Protein AF-M6CXI0-F1 (afdb_monomer_lite)

Structure (mmCIF, N/CA/C/O backbone):
data_AF-M6CXI0-F1
#
_entry.id   AF-M6CXI0-F1
#
loop_
_atom_site.group_PDB
_atom_site.id
_atom_site.type_symbol
_atom_site.label_atom_id
_atom_site.label_alt_id
_atom_site.label_comp_id
_atom_site.label_asym_id
_atom_site.label_entity_id
_atom_site.label_seq_id
_atom_site.pdbx_PDB_ins_code
_atom_site.Cartn_x
_atom_site.Cartn_y
_atom_site.Cartn_z
_atom_site.occupancy
_atom_site.B_iso_or_equiv
_atom_site.auth_seq_id
_atom_site.auth_comp_id
_atom_site.auth_asym_id
_atom_site.auth_atom_id
_atom_site.pdbx_PDB_model_num
ATOM 1 N N . MET A 1 1 ? 39.888 -41.708 -44.943 1.00 50.34 1 MET A N 1
ATOM 2 C CA . MET A 1 1 ? 38.669 -41.400 -44.153 1.00 50.34 1 MET A CA 1
ATOM 3 C C . MET A 1 1 ? 37.809 -42.633 -43.876 1.00 50.34 1 MET A C 1
ATOM 5 O O . MET A 1 1 ? 37.540 -42.898 -42.715 1.00 50.34 1 MET A O 1
ATOM 9 N N . LEU A 1 2 ? 37.417 -43.416 -44.891 1.00 54.62 2 LEU A N 1
ATOM 10 C CA . LEU A 1 2 ? 36.584 -44.624 -44.710 1.00 54.62 2 LEU A CA 1
ATOM 11 C C . LEU A 1 2 ? 37.244 -45.746 -43.881 1.00 54.62 2 LEU A C 1
ATOM 13 O O . LEU A 1 2 ? 36.548 -46.497 -43.205 1.00 54.62 2 LEU A O 1
ATOM 17 N N . THR A 1 3 ? 38.575 -45.836 -43.876 1.00 56.72 3 THR A N 1
ATOM 18 C CA . THR A 1 3 ? 39.340 -46.791 -43.053 1.00 56.72 3 THR A CA 1
ATOM 19 C C . THR A 1 3 ? 39.356 -46.416 -41.567 1.00 56.72 3 THR A C 1
ATOM 21 O O . THR A 1 3 ? 39.151 -47.282 -40.723 1.00 56.72 3 THR A O 1
ATOM 24 N N . TYR A 1 4 ? 39.454 -45.120 -41.246 1.00 57.28 4 TYR A N 1
ATOM 25 C CA . TYR A 1 4 ? 39.447 -44.600 -39.869 1.00 57.28 4 TYR A CA 1
ATOM 26 C C . TYR A 1 4 ? 38.099 -44.823 -39.157 1.00 57.28 4 TYR A C 1
ATOM 28 O O . TYR A 1 4 ? 38.044 -45.133 -37.969 1.00 57.28 4 TYR A O 1
ATOM 36 N N . ILE A 1 5 ? 36.993 -44.738 -39.906 1.00 58.56 5 ILE A N 1
ATOM 37 C CA . ILE A 1 5 ? 35.636 -45.028 -39.411 1.00 58.56 5 ILE A CA 1
ATOM 38 C C . ILE A 1 5 ? 35.456 -46.530 -39.123 1.00 58.56 5 ILE A C 1
ATOM 40 O O . ILE A 1 5 ? 34.655 -46.908 -38.266 1.00 58.56 5 ILE A O 1
ATOM 44 N N . ARG A 1 6 ? 36.204 -47.400 -39.817 1.00 61.66 6 ARG A N 1
ATOM 45 C CA . ARG A 1 6 ? 36.095 -48.859 -39.681 1.00 61.66 6 ARG A CA 1
ATOM 46 C C . ARG A 1 6 ? 36.820 -49.378 -38.437 1.00 61.66 6 ARG A C 1
ATOM 48 O O . ARG A 1 6 ? 36.265 -50.235 -37.756 1.00 61.66 6 ARG A O 1
ATOM 55 N N . GLU A 1 7 ? 37.988 -48.823 -38.111 1.00 67.62 7 GLU A N 1
ATOM 56 C CA . GLU A 1 7 ? 38.743 -49.159 -36.890 1.00 67.62 7 GLU A CA 1
ATOM 57 C C . GLU A 1 7 ? 38.111 -48.563 -35.627 1.00 67.62 7 GLU A C 1
ATOM 59 O O .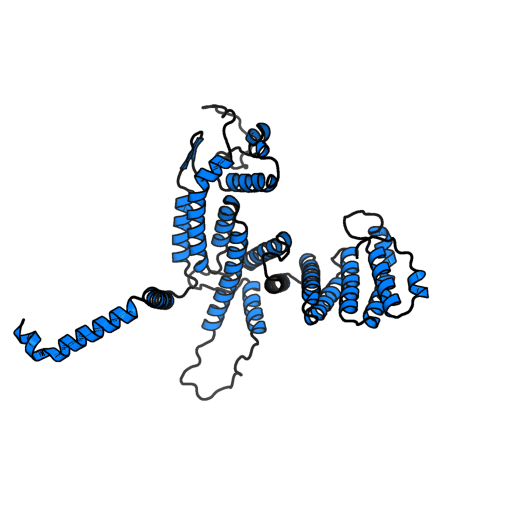 GLU A 1 7 ? 37.966 -49.253 -34.621 1.00 67.62 7 GLU A O 1
ATOM 64 N N . ASN A 1 8 ? 37.607 -47.327 -35.696 1.00 69.19 8 ASN A N 1
ATOM 65 C CA . ASN A 1 8 ? 36.996 -46.641 -34.552 1.00 69.19 8 ASN A CA 1
ATOM 66 C C . ASN A 1 8 ? 35.463 -46.711 -34.544 1.00 69.19 8 ASN A C 1
ATOM 68 O O . ASN A 1 8 ? 34.794 -45.856 -33.961 1.00 69.19 8 ASN A O 1
ATOM 72 N N . ARG A 1 9 ? 34.878 -47.750 -35.157 1.00 72.75 9 ARG A N 1
ATOM 73 C CA . ARG A 1 9 ? 33.420 -47.893 -35.322 1.00 72.75 9 ARG A CA 1
ATOM 74 C C . ARG A 1 9 ? 32.670 -47.783 -33.992 1.00 72.75 9 ARG A C 1
ATOM 76 O O . ARG A 1 9 ? 31.656 -47.100 -33.924 1.00 72.75 9 ARG A O 1
ATOM 83 N N . LYS A 1 10 ? 33.189 -48.384 -32.916 1.00 75.50 10 LYS A N 1
ATOM 84 C CA . LYS A 1 10 ? 32.584 -48.290 -31.574 1.00 75.50 10 LYS A CA 1
ATOM 85 C C . LYS A 1 10 ? 32.561 -46.854 -31.043 1.00 75.50 10 LYS A C 1
ATOM 87 O O . LYS A 1 10 ? 31.542 -46.434 -30.511 1.00 75.50 10 LYS A O 1
ATOM 92 N N . TYR A 1 11 ? 33.636 -46.095 -31.247 1.00 76.62 11 TYR A N 1
ATOM 93 C CA . TYR A 1 11 ? 33.709 -44.693 -30.841 1.00 76.62 11 TYR A CA 1
ATOM 94 C C . TYR A 1 11 ? 32.784 -43.809 -31.671 1.00 76.62 11 TYR A C 1
ATOM 96 O O . TYR A 1 11 ? 32.076 -42.992 -31.101 1.00 76.62 11 TYR A O 1
ATOM 104 N N . VAL A 1 12 ? 32.716 -44.008 -32.990 1.00 79.81 12 VAL A N 1
ATOM 105 C CA . VAL A 1 12 ? 31.818 -43.233 -33.863 1.00 79.81 12 VAL A CA 1
ATOM 106 C C . VAL A 1 12 ? 30.348 -43.501 -33.523 1.00 79.81 12 VAL A C 1
ATOM 108 O O . VAL A 1 12 ? 29.571 -42.557 -33.408 1.00 79.81 12 VAL A O 1
ATOM 111 N N . PHE A 1 13 ? 29.968 -44.764 -33.293 1.00 79.44 13 PHE A N 1
ATOM 112 C CA . PHE A 1 13 ? 28.609 -45.110 -32.862 1.00 79.44 13 PHE A CA 1
ATOM 113 C C . PHE A 1 13 ? 28.292 -44.590 -31.459 1.00 79.44 13 PHE A C 1
ATOM 115 O O . PHE A 1 13 ? 27.187 -44.107 -31.239 1.00 79.44 13 PHE A O 1
ATOM 122 N N . PHE A 1 14 ? 29.247 -44.635 -30.528 1.00 81.75 14 PHE A N 1
ATOM 123 C CA . PHE A 1 14 ? 29.074 -44.057 -29.198 1.00 81.75 14 PHE A CA 1
ATOM 124 C C . PHE A 1 14 ? 28.900 -42.536 -29.262 1.00 81.75 14 PHE A C 1
ATOM 126 O O . PHE A 1 14 ? 28.011 -41.996 -28.618 1.00 81.75 14 PHE A O 1
ATOM 133 N N . LEU A 1 15 ? 29.684 -41.843 -30.087 1.00 82.75 15 LEU A N 1
ATOM 134 C CA . LEU A 1 15 ? 29.606 -40.392 -30.246 1.00 82.75 15 LEU A CA 1
ATOM 135 C C . LEU A 1 15 ? 28.281 -39.978 -30.901 1.00 82.75 15 LEU A C 1
ATOM 137 O O . LEU A 1 15 ? 27.648 -39.039 -30.430 1.00 82.75 15 LEU A O 1
ATOM 141 N N . LEU A 1 16 ? 27.812 -40.730 -31.906 1.00 83.12 16 LEU A N 1
ATOM 142 C CA . LEU A 1 16 ? 26.471 -40.571 -32.483 1.00 83.12 16 LEU A CA 1
ATOM 143 C C . LEU A 1 16 ? 25.367 -40.844 -31.458 1.00 83.12 16 LEU A C 1
ATOM 145 O O . LEU A 1 16 ? 24.417 -40.077 -31.378 1.00 83.12 16 LEU A O 1
ATOM 149 N N . PHE A 1 17 ? 25.491 -41.897 -30.653 1.00 82.44 17 PHE A N 1
ATOM 150 C CA . PHE A 1 17 ? 24.517 -42.239 -29.616 1.00 82.44 17 PHE A CA 1
ATOM 151 C C . PHE A 1 17 ? 24.443 -41.167 -28.524 1.00 82.44 17 PHE A C 1
ATOM 153 O O . PHE A 1 17 ? 23.353 -40.727 -28.165 1.00 82.44 17 PHE A O 1
ATOM 160 N N . VAL A 1 18 ? 25.594 -40.673 -28.062 1.00 82.69 18 VAL A N 1
ATOM 161 C CA . VAL A 1 18 ? 25.685 -39.536 -27.140 1.00 82.69 18 VAL A CA 1
ATOM 162 C C . VAL A 1 18 ? 25.072 -38.289 -27.771 1.00 82.69 18 VAL A C 1
ATOM 164 O O . VAL A 1 18 ? 24.322 -37.593 -27.098 1.00 82.69 18 VAL A O 1
ATOM 167 N N . TRP A 1 19 ? 25.305 -38.031 -29.061 1.00 83.88 19 TRP A N 1
ATOM 168 C CA . TRP A 1 19 ? 24.686 -36.908 -29.769 1.00 83.88 19 TRP A CA 1
ATOM 169 C C . TRP A 1 19 ? 23.168 -37.039 -29.885 1.00 83.88 19 TRP A C 1
ATOM 171 O O . TRP A 1 19 ? 22.456 -36.062 -29.674 1.00 83.88 19 TRP A O 1
ATOM 181 N N . VAL A 1 20 ? 22.651 -38.230 -30.185 1.00 83.81 20 VAL A N 1
ATOM 182 C CA . VAL A 1 20 ? 21.207 -38.487 -30.301 1.00 83.81 20 VAL A CA 1
ATOM 183 C C . VAL A 1 20 ? 20.522 -38.368 -28.938 1.00 83.81 20 VAL A C 1
ATOM 185 O O . VAL A 1 20 ? 19.471 -37.743 -28.839 1.00 83.81 20 VAL A O 1
ATOM 188 N N . ILE A 1 21 ? 21.133 -38.876 -27.865 1.00 77.25 21 ILE A N 1
ATOM 189 C CA . ILE A 1 21 ? 20.600 -38.720 -26.503 1.00 77.25 21 ILE A CA 1
ATOM 190 C C . ILE A 1 21 ? 20.692 -37.265 -26.043 1.00 77.25 21 ILE A C 1
ATOM 192 O O . ILE A 1 21 ? 19.723 -36.730 -25.507 1.00 77.25 21 ILE A O 1
ATOM 196 N N . ALA A 1 22 ? 21.827 -36.601 -26.276 1.00 75.75 22 ALA A N 1
ATOM 197 C CA . ALA A 1 22 ? 22.008 -35.199 -25.924 1.00 75.75 22 ALA A CA 1
ATOM 198 C C . ALA A 1 22 ? 21.006 -34.317 -26.674 1.00 75.75 22 ALA A C 1
ATOM 200 O O . ALA A 1 22 ? 20.358 -33.481 -26.058 1.00 75.75 22 ALA A O 1
ATOM 201 N N . THR A 1 23 ? 20.798 -34.531 -27.974 1.00 79.50 23 THR A N 1
ATOM 202 C CA . THR A 1 23 ? 19.797 -33.783 -28.751 1.00 79.50 23 THR A CA 1
ATOM 203 C C . THR A 1 23 ? 18.376 -34.092 -28.292 1.00 79.50 23 THR A C 1
ATOM 205 O O . THR A 1 23 ? 17.629 -33.150 -28.038 1.00 79.50 23 THR A O 1
ATOM 208 N N . ALA A 1 24 ? 18.012 -35.360 -28.082 1.00 80.19 24 ALA A N 1
ATOM 209 C CA . ALA A 1 24 ? 16.689 -35.748 -27.589 1.00 80.19 24 ALA A CA 1
ATOM 210 C C . ALA A 1 24 ? 16.385 -35.223 -26.173 1.00 80.19 24 ALA A C 1
ATOM 212 O O . ALA A 1 24 ? 15.223 -34.995 -25.852 1.00 80.19 24 ALA A O 1
ATOM 213 N N . TRP A 1 25 ? 17.400 -34.996 -25.334 1.00 73.94 25 TRP A N 1
ATOM 214 C CA . TRP A 1 25 ? 17.227 -34.466 -23.977 1.00 73.94 25 TRP A CA 1
ATOM 215 C C . TRP A 1 25 ? 17.309 -32.932 -23.906 1.00 73.94 25 TRP A C 1
ATOM 217 O O . TRP A 1 25 ? 16.549 -32.300 -23.167 1.00 73.94 25 TRP A O 1
ATOM 227 N N . ILE A 1 26 ? 18.196 -32.316 -24.696 1.00 72.75 26 ILE A N 1
ATOM 228 C CA . ILE A 1 26 ? 18.434 -30.865 -24.715 1.00 72.75 26 ILE A CA 1
ATOM 229 C C . ILE A 1 26 ? 17.361 -30.135 -25.528 1.00 72.75 26 ILE A C 1
ATOM 231 O O . ILE A 1 26 ? 16.891 -29.102 -25.067 1.00 72.75 26 ILE A O 1
ATOM 235 N N . LEU A 1 27 ? 16.925 -30.635 -26.693 1.00 73.38 27 LEU A N 1
ATOM 236 C CA . LEU A 1 27 ? 15.918 -29.954 -27.530 1.00 73.38 27 LEU A CA 1
ATOM 237 C C . LEU A 1 27 ? 14.574 -29.699 -26.828 1.00 73.38 27 LEU A C 1
ATOM 239 O O . LEU A 1 27 ? 14.108 -28.559 -26.900 1.00 73.38 27 LEU A O 1
ATOM 243 N N . PRO A 1 28 ? 13.948 -30.672 -26.138 1.00 77.75 28 PRO A N 1
ATOM 244 C CA . PRO A 1 28 ? 12.688 -30.417 -25.440 1.00 77.75 28 PRO A CA 1
ATOM 245 C C . PRO A 1 28 ? 12.879 -29.535 -24.200 1.00 77.75 28 PRO A C 1
ATOM 247 O O . PRO A 1 28 ? 12.012 -28.729 -23.876 1.00 77.75 28 PRO A O 1
ATOM 250 N N . ASN A 1 29 ? 14.039 -29.613 -23.539 1.00 76.19 29 ASN A N 1
ATOM 251 C CA . ASN A 1 29 ? 14.346 -28.819 -22.346 1.00 76.19 29 ASN A CA 1
ATOM 252 C C . ASN A 1 29 ? 15.109 -27.524 -22.644 1.00 76.19 29 ASN A C 1
ATOM 254 O O . ASN A 1 29 ? 15.533 -26.846 -21.706 1.00 76.19 29 ASN A O 1
ATOM 258 N N . ARG A 1 30 ? 15.280 -27.150 -23.918 1.00 72.38 30 ARG A N 1
ATOM 259 C CA . ARG A 1 30 ? 16.189 -26.069 -24.326 1.00 72.38 30 ARG A CA 1
ATOM 260 C C . ARG A 1 30 ? 15.852 -24.752 -23.651 1.00 72.38 30 ARG A C 1
ATOM 262 O O . ARG A 1 30 ? 16.743 -24.093 -23.144 1.00 72.38 30 ARG A O 1
ATOM 269 N N . TYR A 1 31 ? 14.570 -24.411 -23.549 1.00 69.38 31 TYR A N 1
ATOM 270 C CA . TYR A 1 31 ? 14.136 -23.173 -22.905 1.00 69.38 31 TYR A CA 1
ATOM 271 C C . TYR A 1 31 ? 14.347 -23.199 -21.392 1.00 69.38 31 TYR A C 1
ATOM 273 O O . TYR A 1 31 ? 14.695 -22.177 -20.822 1.00 69.38 31 TYR A O 1
ATOM 281 N N . LYS A 1 32 ? 14.203 -24.363 -20.747 1.00 69.81 32 LYS A N 1
ATOM 282 C CA . LYS A 1 32 ? 14.427 -24.533 -19.303 1.00 69.81 32 LYS A CA 1
ATOM 283 C C . LYS A 1 32 ? 15.916 -24.546 -18.949 1.00 69.81 32 LYS A C 1
ATOM 285 O O . LYS A 1 32 ? 16.303 -24.061 -17.893 1.00 69.81 32 LYS A O 1
ATOM 290 N N . LEU A 1 33 ? 16.750 -25.112 -19.819 1.00 67.50 33 LEU A N 1
ATOM 291 C CA . LEU A 1 33 ? 18.205 -25.080 -19.690 1.00 67.50 33 LEU A CA 1
ATOM 292 C C . LEU A 1 33 ? 18.737 -23.680 -19.974 1.00 67.50 33 LEU A C 1
ATOM 294 O O . LEU A 1 33 ? 19.482 -23.171 -19.153 1.00 67.50 33 LEU A O 1
ATOM 298 N N . LEU A 1 34 ? 18.307 -23.041 -21.065 1.00 70.50 34 LEU A N 1
ATOM 299 C CA . LEU A 1 34 ? 18.676 -21.665 -21.401 1.00 70.50 34 LEU A CA 1
ATOM 300 C C . LEU A 1 34 ? 18.169 -20.670 -20.364 1.00 70.50 34 LEU A C 1
ATOM 302 O O . LEU A 1 34 ? 18.904 -19.750 -20.048 1.00 70.50 34 LEU A O 1
ATOM 306 N N . SER A 1 35 ? 16.976 -20.854 -19.792 1.00 57.47 35 SER A N 1
ATOM 307 C CA . SER A 1 35 ? 16.509 -19.997 -18.701 1.00 57.47 35 SER A CA 1
ATOM 308 C C . SER A 1 35 ? 17.326 -20.215 -17.434 1.00 57.47 35 SER A C 1
ATOM 310 O O . SER A 1 35 ? 17.744 -19.243 -16.827 1.00 57.47 35 SER A O 1
ATOM 312 N N . LYS A 1 36 ? 17.651 -21.460 -17.062 1.00 62.16 36 LYS A N 1
ATOM 313 C CA . LYS A 1 36 ? 18.558 -21.732 -15.934 1.00 62.16 36 LYS A CA 1
ATOM 314 C C . LYS A 1 36 ? 19.965 -21.177 -16.162 1.00 62.16 36 LYS A C 1
ATOM 316 O O . LYS A 1 36 ? 20.545 -20.639 -15.230 1.00 62.16 36 LYS A O 1
ATOM 321 N N . LEU A 1 37 ? 20.500 -21.285 -17.377 1.00 60.53 37 LEU A N 1
ATOM 322 C CA . LEU A 1 37 ? 21.796 -20.718 -17.759 1.00 60.53 37 LEU A CA 1
ATOM 323 C C . LEU A 1 37 ? 21.745 -19.190 -17.771 1.00 60.53 37 LEU A C 1
ATOM 325 O O . LEU A 1 37 ? 22.658 -18.558 -17.263 1.00 60.53 37 LEU A O 1
ATOM 329 N N . ALA A 1 38 ? 20.668 -18.595 -18.282 1.00 56.12 38 ALA A N 1
ATOM 330 C CA . ALA A 1 38 ? 20.453 -17.153 -18.260 1.00 56.12 38 ALA A CA 1
ATOM 331 C C . ALA A 1 38 ? 20.346 -16.633 -16.822 1.00 56.12 38 ALA A C 1
ATOM 333 O O . ALA A 1 38 ? 21.024 -15.670 -16.498 1.00 56.12 38 ALA A O 1
ATOM 334 N N . LEU A 1 39 ? 19.597 -17.317 -15.949 1.00 49.25 39 LEU A N 1
ATOM 335 C CA . LEU A 1 39 ? 19.508 -17.017 -14.516 1.00 49.25 39 LEU A CA 1
ATOM 336 C C . LEU A 1 39 ? 20.845 -17.228 -13.783 1.00 49.25 39 LEU A C 1
ATOM 338 O O . LEU A 1 39 ? 21.098 -16.560 -12.789 1.00 49.25 39 LEU A O 1
ATOM 342 N N . ALA A 1 40 ? 21.700 -18.145 -14.251 1.00 50.12 40 ALA A N 1
ATOM 343 C CA . ALA A 1 40 ? 23.024 -18.379 -13.672 1.00 50.12 40 ALA A CA 1
ATOM 344 C C . ALA A 1 40 ? 24.077 -17.362 -14.152 1.00 50.12 40 ALA A C 1
ATOM 346 O O . ALA A 1 40 ? 24.971 -17.007 -13.393 1.00 50.12 40 ALA A O 1
ATOM 347 N N . ILE A 1 41 ? 23.981 -16.900 -15.404 1.00 52.06 41 ILE A N 1
ATOM 348 C CA . ILE A 1 41 ? 24.887 -15.901 -15.998 1.00 52.06 41 ILE A CA 1
ATOM 349 C C . ILE A 1 41 ? 24.484 -14.482 -15.576 1.00 52.06 41 ILE A C 1
ATOM 351 O O . ILE A 1 41 ? 25.345 -13.631 -15.368 1.00 52.06 41 ILE A O 1
ATOM 355 N N . ARG A 1 42 ? 23.178 -14.218 -15.466 1.00 51.31 42 ARG A N 1
ATOM 356 C CA . ARG A 1 42 ? 22.590 -12.956 -15.009 1.00 51.31 42 ARG A CA 1
ATOM 357 C C . ARG A 1 42 ? 21.395 -13.269 -14.109 1.00 51.31 42 ARG A C 1
ATOM 359 O O . ARG A 1 42 ? 20.272 -13.377 -14.613 1.00 51.31 42 ARG A O 1
ATOM 366 N N . PRO A 1 43 ? 21.605 -13.454 -12.796 1.00 52.44 43 PRO A N 1
ATOM 367 C CA . PRO A 1 43 ? 20.476 -13.541 -11.886 1.00 52.44 43 PRO A CA 1
ATOM 368 C C . PRO A 1 43 ? 19.630 -12.263 -12.016 1.00 52.44 43 PRO A C 1
ATOM 370 O O . PRO A 1 43 ? 20.200 -11.187 -12.218 1.00 52.44 43 PRO A O 1
ATOM 373 N N . PRO A 1 44 ? 18.288 -12.352 -11.936 1.00 50.38 44 PRO A N 1
ATOM 374 C CA . PRO A 1 44 ? 17.462 -11.169 -11.753 1.00 50.38 44 PRO A CA 1
ATOM 375 C C . PRO A 1 44 ? 17.993 -10.454 -10.516 1.00 50.38 44 PRO A C 1
ATOM 377 O O . PRO A 1 44 ? 18.161 -11.054 -9.454 1.00 50.38 44 PRO A O 1
ATOM 380 N N . GLY A 1 45 ? 18.378 -9.206 -10.710 1.00 57.94 45 GLY A N 1
ATOM 381 C CA . GLY A 1 45 ? 19.220 -8.492 -9.778 1.00 57.94 45 GLY A CA 1
ATOM 382 C C . GLY A 1 45 ? 19.390 -7.061 -10.239 1.00 57.94 45 GLY A C 1
ATOM 383 O O . GLY A 1 45 ? 19.108 -6.715 -11.387 1.00 57.94 45 GLY A O 1
ATOM 384 N N . TYR A 1 46 ? 19.822 -6.226 -9.309 1.00 69.38 46 TYR A N 1
ATOM 385 C CA . TYR A 1 46 ? 20.057 -4.819 -9.566 1.00 69.38 46 TYR A CA 1
ATOM 386 C C . TYR A 1 46 ? 21.200 -4.647 -10.580 1.00 69.38 46 TYR A C 1
ATOM 388 O O . TYR A 1 46 ? 22.356 -4.928 -10.271 1.00 69.38 46 TYR A O 1
ATOM 396 N N . ASP A 1 47 ? 20.865 -4.197 -11.789 1.00 78.38 47 ASP A N 1
ATOM 397 C CA . ASP A 1 47 ? 21.820 -3.842 -12.840 1.00 78.38 47 ASP A CA 1
ATOM 398 C C . ASP A 1 47 ? 21.345 -2.564 -13.533 1.00 78.38 47 ASP A C 1
ATOM 400 O O . ASP A 1 47 ? 20.559 -2.559 -14.482 1.00 78.38 47 ASP A O 1
ATOM 404 N N . LEU A 1 48 ? 21.830 -1.440 -13.017 1.00 77.38 48 LEU A N 1
ATOM 405 C CA . LEU A 1 48 ? 21.373 -0.123 -13.433 1.00 77.38 48 LEU A CA 1
ATOM 406 C C . LEU A 1 48 ? 21.668 0.168 -14.914 1.00 77.38 48 LEU A C 1
ATOM 408 O O . LEU A 1 48 ? 20.884 0.856 -15.559 1.00 77.38 48 LEU A O 1
ATOM 412 N N . LYS A 1 49 ? 22.748 -0.388 -15.483 1.00 84.06 49 LYS A N 1
ATOM 413 C CA . LYS A 1 49 ? 23.106 -0.150 -16.893 1.00 84.06 49 LYS A CA 1
ATOM 414 C C . LYS A 1 49 ? 22.072 -0.746 -17.840 1.00 84.06 49 LYS A C 1
ATOM 416 O O . LYS A 1 49 ? 21.646 -0.095 -18.786 1.00 84.06 49 LYS A O 1
ATOM 421 N N . THR A 1 50 ? 21.648 -1.980 -17.577 1.00 85.38 50 THR A N 1
ATOM 422 C CA . THR A 1 50 ? 20.619 -2.621 -18.403 1.00 85.38 50 THR A CA 1
ATOM 423 C C . THR A 1 50 ? 19.257 -1.967 -18.200 1.00 85.38 50 THR A C 1
ATOM 425 O O . THR A 1 50 ? 18.504 -1.839 -19.166 1.00 85.38 50 THR A O 1
ATOM 428 N N . ALA A 1 51 ? 18.951 -1.485 -16.990 1.00 86.00 51 ALA A N 1
ATOM 429 C CA . ALA A 1 51 ? 17.764 -0.666 -16.755 1.00 86.00 51 ALA A CA 1
ATOM 430 C C . ALA A 1 51 ? 17.786 0.624 -17.600 1.00 86.00 51 ALA A C 1
ATOM 432 O O . ALA A 1 51 ? 16.810 0.899 -18.297 1.00 86.00 51 ALA A O 1
ATOM 433 N N . GLU A 1 52 ? 18.896 1.369 -17.593 1.00 88.56 52 GLU A N 1
ATOM 434 C CA . GLU A 1 52 ? 19.096 2.591 -18.388 1.00 88.56 52 GLU A CA 1
ATOM 435 C C . GLU A 1 52 ? 18.921 2.324 -19.894 1.00 88.56 52 GLU A C 1
ATOM 437 O O . GLU A 1 52 ? 18.135 3.013 -20.540 1.00 88.56 52 GLU A O 1
ATOM 442 N N . GLU A 1 53 ? 19.524 1.260 -20.439 1.00 91.88 53 GLU A N 1
ATOM 443 C CA . GLU A 1 53 ? 19.364 0.883 -21.855 1.00 91.88 53 GLU A CA 1
ATOM 444 C C . GLU A 1 53 ? 17.898 0.625 -22.250 1.00 91.88 53 GLU A C 1
ATOM 446 O O . GLU A 1 53 ? 17.468 0.947 -23.363 1.00 91.88 53 GLU A O 1
ATOM 451 N N . PHE A 1 54 ? 17.111 0.005 -21.366 1.00 92.06 54 PHE A N 1
ATOM 452 C CA . PHE A 1 54 ? 15.688 -0.221 -21.619 1.00 92.06 54 PHE A CA 1
ATOM 453 C C . PHE A 1 54 ? 14.867 1.065 -21.491 1.00 92.06 54 PHE A C 1
ATOM 455 O O . PHE A 1 54 ? 13.938 1.262 -22.277 1.00 92.06 54 PHE A O 1
ATOM 462 N N . ILE A 1 55 ? 15.216 1.945 -20.549 1.00 91.50 55 ILE A N 1
ATOM 463 C CA . ILE A 1 55 ? 14.580 3.259 -20.401 1.00 91.50 55 ILE A CA 1
ATOM 464 C C . ILE A 1 55 ? 14.821 4.106 -21.651 1.00 91.50 55 ILE A C 1
ATOM 466 O O . ILE A 1 55 ? 13.865 4.655 -22.190 1.00 91.50 55 ILE A O 1
ATOM 470 N N . GLU A 1 56 ? 16.060 4.169 -22.140 1.00 93.12 56 GLU A N 1
ATOM 471 C CA . GLU A 1 56 ? 16.423 4.924 -23.344 1.00 93.12 56 GLU A CA 1
ATOM 472 C C . GLU A 1 56 ? 15.661 4.425 -24.576 1.00 93.12 56 GLU A C 1
ATOM 474 O O . GLU A 1 56 ? 15.143 5.225 -25.355 1.00 93.12 56 GLU A O 1
ATOM 479 N N . LYS A 1 57 ? 15.514 3.102 -24.729 1.00 93.19 57 LYS A N 1
ATOM 480 C CA . LYS A 1 57 ? 14.693 2.519 -25.802 1.00 93.19 57 LYS A CA 1
ATOM 481 C C . LYS A 1 57 ? 13.231 2.939 -25.687 1.00 93.19 57 LYS A C 1
ATOM 483 O O . LYS A 1 57 ? 12.669 3.392 -26.681 1.00 93.19 57 LYS A O 1
ATOM 488 N N . GLY A 1 58 ? 12.636 2.852 -24.496 1.00 90.81 58 GLY A N 1
ATOM 489 C CA . GLY A 1 58 ? 11.269 3.324 -24.257 1.00 90.81 58 GLY A CA 1
ATOM 490 C C . GLY A 1 58 ? 11.095 4.815 -24.569 1.00 90.81 58 GLY A C 1
ATOM 491 O O . GLY A 1 58 ? 10.160 5.193 -25.271 1.00 90.81 58 GLY A O 1
ATOM 492 N N . ASP A 1 59 ? 12.039 5.651 -24.133 1.00 91.06 59 ASP A N 1
ATOM 493 C CA . ASP A 1 59 ? 12.020 7.096 -24.386 1.00 91.06 59 ASP A CA 1
ATOM 494 C C . ASP A 1 59 ? 12.147 7.411 -25.884 1.00 91.06 59 ASP A C 1
ATOM 496 O O . ASP A 1 59 ? 11.422 8.262 -26.396 1.00 91.06 59 ASP A O 1
ATOM 500 N N . SER A 1 60 ? 13.005 6.685 -26.609 1.00 92.25 60 SER A N 1
ATOM 501 C CA . SER A 1 60 ? 13.177 6.854 -28.058 1.00 92.25 60 SER A CA 1
ATOM 502 C C . SER A 1 60 ? 11.907 6.523 -28.849 1.00 92.25 60 SER A C 1
ATOM 504 O O . SER A 1 60 ? 11.604 7.174 -29.848 1.00 92.25 60 SER A O 1
ATOM 506 N N . ILE A 1 61 ? 11.130 5.545 -28.374 1.00 89.56 61 ILE A N 1
ATOM 507 C CA . ILE A 1 61 ? 9.854 5.151 -28.977 1.00 89.56 61 ILE A CA 1
ATOM 508 C C . ILE A 1 61 ? 8.805 6.237 -28.732 1.00 89.56 61 ILE A C 1
ATOM 510 O O . ILE A 1 61 ? 8.071 6.592 -29.652 1.00 89.56 61 ILE A O 1
ATOM 514 N N . LEU A 1 62 ? 8.763 6.808 -27.524 1.00 87.06 62 LEU A N 1
ATOM 515 C CA . LEU A 1 62 ? 7.846 7.902 -27.199 1.00 87.06 62 LEU A CA 1
ATOM 516 C C . LEU A 1 62 ? 8.190 9.215 -27.905 1.00 87.06 62 LEU A C 1
ATOM 518 O O . LEU A 1 62 ? 7.297 10.023 -28.112 1.00 87.06 62 LEU A O 1
ATOM 522 N N . GLN A 1 63 ? 9.451 9.441 -28.276 1.00 86.81 63 GLN A N 1
ATOM 523 C CA . GLN A 1 63 ? 9.871 10.624 -29.037 1.00 86.81 63 GLN A CA 1
ATOM 524 C C . GLN A 1 63 ? 9.618 10.498 -30.542 1.00 86.81 63 GLN A C 1
ATOM 526 O O . GLN A 1 63 ? 9.770 11.476 -31.273 1.00 86.81 63 GLN A O 1
ATOM 531 N N . ARG A 1 64 ? 9.240 9.310 -31.025 1.00 83.12 64 ARG A N 1
ATOM 532 C CA . ARG A 1 64 ? 8.965 9.088 -32.440 1.00 83.12 64 ARG A CA 1
ATOM 533 C C . ARG A 1 64 ? 7.677 9.797 -32.844 1.00 83.12 64 ARG A C 1
ATOM 535 O O . ARG A 1 64 ? 6.619 9.566 -32.262 1.00 83.12 64 ARG A O 1
ATOM 542 N N . GLU A 1 65 ? 7.766 10.615 -33.885 1.00 79.56 65 GLU A N 1
ATOM 543 C CA . GLU A 1 65 ? 6.597 11.267 -34.461 1.00 79.56 65 GLU A CA 1
ATOM 544 C C . GLU A 1 65 ? 5.709 10.241 -35.180 1.00 79.56 65 GLU A C 1
ATOM 546 O O . GLU A 1 65 ? 6.186 9.365 -35.909 1.00 79.56 65 GLU A O 1
ATOM 551 N N . ILE A 1 66 ? 4.403 10.333 -34.940 1.00 76.31 66 ILE A N 1
ATOM 552 C CA . ILE A 1 66 ? 3.382 9.471 -35.535 1.00 76.31 66 ILE A CA 1
ATOM 553 C C . ILE A 1 66 ? 2.493 10.344 -36.411 1.00 76.31 66 ILE A C 1
ATOM 555 O O . ILE A 1 66 ? 2.035 11.402 -35.975 1.00 76.31 66 ILE A O 1
ATOM 559 N N . SER A 1 67 ? 2.233 9.902 -37.640 1.00 72.19 67 SER A N 1
ATOM 560 C CA . SER A 1 67 ? 1.338 10.600 -38.557 1.00 72.19 67 SER A CA 1
ATOM 561 C C . SER A 1 67 ? -0.126 10.415 -38.144 1.00 72.19 67 SER A C 1
ATOM 563 O O . SER A 1 67 ? -0.629 9.298 -38.018 1.00 72.19 67 SER A O 1
ATOM 565 N N . TYR A 1 68 ? -0.824 11.532 -37.938 1.00 66.44 68 TYR A N 1
ATOM 566 C CA . TYR A 1 68 ? -2.256 11.574 -37.654 1.00 66.44 68 TYR A CA 1
ATOM 567 C C . TYR A 1 68 ? -3.008 12.244 -38.804 1.00 66.44 68 TYR A C 1
ATOM 569 O O . TYR A 1 68 ? -2.583 13.294 -39.292 1.00 66.44 68 TYR A O 1
ATOM 577 N N . GLN A 1 69 ? -4.139 11.643 -39.200 1.00 61.09 69 GLN A N 1
ATOM 578 C CA . GLN A 1 69 ? -4.894 11.987 -40.415 1.00 61.09 69 GLN A CA 1
ATOM 579 C C . GLN A 1 69 ? -5.184 13.493 -40.556 1.00 61.09 69 GLN A C 1
ATOM 581 O O . GLN A 1 69 ? -5.057 14.014 -41.661 1.00 61.09 69 GLN A O 1
ATOM 586 N N . ASP A 1 70 ? -5.449 14.199 -39.447 1.00 59.34 70 ASP A N 1
ATOM 587 C CA . ASP A 1 70 ? -5.851 15.617 -39.470 1.00 59.34 70 ASP A CA 1
ATOM 588 C C . ASP A 1 70 ? -4.851 16.598 -38.821 1.00 59.34 70 ASP A C 1
ATOM 590 O O . ASP A 1 70 ? -5.055 17.812 -38.863 1.00 59.34 70 ASP A O 1
ATOM 594 N N . LEU A 1 71 ? -3.775 16.108 -38.192 1.00 58.84 71 LEU A N 1
ATOM 595 C CA . LEU A 1 71 ? -2.863 16.924 -37.363 1.00 58.84 71 LEU A CA 1
ATOM 596 C C . LEU A 1 71 ? -1.389 16.833 -37.774 1.00 58.84 71 LEU A C 1
ATOM 598 O O . LEU A 1 71 ? -0.565 17.549 -37.196 1.00 58.84 71 LEU A O 1
ATOM 602 N N . GLY A 1 72 ? -1.068 15.994 -38.763 1.00 66.56 72 GLY A N 1
ATOM 603 C CA . GLY A 1 72 ? 0.299 15.757 -39.219 1.00 66.56 72 GLY A CA 1
ATOM 604 C C . GLY A 1 72 ? 1.084 14.816 -38.304 1.00 66.56 72 GLY A C 1
ATOM 605 O O . GLY A 1 72 ? 0.509 14.081 -37.502 1.00 66.56 72 GLY A O 1
ATOM 606 N N . GLU A 1 73 ? 2.405 14.815 -38.466 1.00 71.06 73 GLU A N 1
ATOM 607 C CA . GLU A 1 73 ? 3.340 14.064 -37.627 1.00 71.06 73 GLU A CA 1
ATOM 608 C C . GLU A 1 73 ? 3.494 14.763 -36.271 1.00 71.06 73 GLU A C 1
ATOM 610 O O . GLU A 1 73 ? 3.799 15.955 -36.204 1.00 71.06 73 GLU A O 1
ATOM 615 N N . ARG A 1 74 ? 3.201 14.047 -35.179 1.00 72.50 74 ARG A N 1
ATOM 616 C CA . ARG A 1 74 ? 3.308 14.576 -33.813 1.00 72.50 74 ARG A CA 1
ATOM 617 C C . ARG A 1 74 ? 3.839 13.541 -32.836 1.00 72.50 74 ARG A C 1
ATOM 619 O O . ARG A 1 74 ? 3.627 12.340 -32.998 1.00 72.50 74 ARG A O 1
ATOM 626 N N . ILE A 1 75 ? 4.488 14.042 -31.791 1.00 79.25 75 ILE A N 1
ATOM 627 C CA . ILE A 1 75 ? 4.937 13.249 -30.648 1.00 79.25 75 ILE A CA 1
ATOM 628 C C . ILE A 1 75 ? 3.713 12.861 -29.792 1.00 79.25 75 ILE A C 1
ATOM 630 O O . ILE A 1 75 ? 2.865 13.720 -29.531 1.00 79.25 75 ILE A O 1
ATOM 634 N N . PRO A 1 76 ? 3.613 11.598 -29.339 1.00 81.31 76 PRO A N 1
ATOM 635 C CA . PRO A 1 76 ? 2.619 11.145 -28.370 1.00 81.31 76 PRO A CA 1
ATOM 636 C C . PRO A 1 76 ? 2.532 12.021 -27.108 1.00 81.31 76 PRO A C 1
ATOM 638 O O . PRO A 1 76 ? 3.416 12.007 -26.254 1.00 81.31 76 PRO A O 1
ATOM 641 N N . ASP A 1 77 ? 1.417 12.730 -26.945 1.00 83.06 77 ASP A N 1
ATOM 642 C CA . ASP A 1 77 ? 1.055 13.407 -25.697 1.00 83.06 77 ASP A CA 1
ATOM 643 C C . ASP A 1 77 ? 0.327 12.438 -24.748 1.00 83.06 77 ASP A C 1
ATOM 645 O O . ASP A 1 77 ? -0.842 12.086 -24.953 1.00 83.06 77 ASP A O 1
ATOM 649 N N . LEU A 1 78 ? 1.043 11.992 -23.712 1.00 85.75 78 LEU A N 1
ATOM 650 C CA . LEU A 1 78 ? 0.540 11.050 -22.710 1.00 85.75 78 LEU A CA 1
ATOM 651 C C . LEU A 1 78 ? -0.553 11.654 -21.816 1.00 85.75 78 LEU A C 1
ATOM 653 O O . LEU A 1 78 ? -1.421 10.912 -21.351 1.00 85.75 78 LEU A O 1
ATOM 657 N N . ASP A 1 79 ? -0.529 12.967 -21.565 1.00 84.00 79 ASP A N 1
ATOM 658 C CA . ASP A 1 79 ? -1.520 13.621 -20.708 1.00 84.00 79 ASP A CA 1
ATOM 659 C C . ASP A 1 79 ? -2.873 13.683 -21.423 1.00 84.00 79 ASP A C 1
ATOM 661 O O . ASP A 1 79 ? -3.887 13.291 -20.842 1.00 84.00 79 ASP A O 1
ATOM 665 N N . VAL A 1 80 ? -2.871 14.031 -22.715 1.00 81.56 80 VAL A N 1
ATOM 666 C CA . VAL A 1 80 ? -4.074 13.996 -23.568 1.00 81.56 80 VAL A CA 1
ATOM 667 C C . VAL A 1 80 ? -4.635 12.575 -23.667 1.00 81.56 80 VAL A C 1
ATOM 669 O O . VAL A 1 80 ? -5.845 12.370 -23.558 1.00 81.56 80 VAL A O 1
ATOM 672 N N . MET A 1 81 ? -3.776 11.561 -23.820 1.00 84.44 81 MET A N 1
ATOM 673 C CA . MET A 1 81 ? -4.216 10.160 -23.836 1.00 84.44 81 MET A CA 1
ATOM 674 C C . MET A 1 81 ? -4.827 9.715 -22.501 1.00 84.44 81 MET A C 1
ATOM 676 O O . MET A 1 81 ? -5.849 9.025 -22.489 1.00 84.44 81 MET A O 1
ATOM 680 N N . ARG A 1 82 ? -4.236 10.121 -21.371 1.00 84.81 82 ARG A N 1
ATOM 681 C CA . ARG A 1 82 ? -4.770 9.826 -20.034 1.00 84.81 82 ARG A CA 1
ATOM 682 C C . ARG A 1 82 ? -6.119 10.497 -19.819 1.00 84.81 82 ARG A C 1
ATOM 684 O O . ARG A 1 82 ? -7.037 9.871 -19.294 1.00 84.81 82 ARG A O 1
ATOM 691 N N . GLU A 1 83 ? -6.251 11.762 -20.192 1.00 81.50 83 GLU A N 1
ATOM 692 C CA . GLU A 1 83 ? -7.528 12.462 -20.101 1.00 81.50 83 GLU A CA 1
ATOM 693 C C . GLU A 1 83 ? -8.578 11.747 -20.952 1.00 81.50 83 GLU A C 1
ATOM 695 O O . GLU A 1 83 ? -9.680 11.490 -20.460 1.00 81.50 83 GLU A O 1
ATOM 700 N N . ALA A 1 84 ? -8.232 11.346 -22.183 1.00 80.19 84 ALA A N 1
ATOM 701 C CA . ALA A 1 84 ? -9.139 10.625 -23.078 1.00 80.19 84 ALA A CA 1
ATOM 702 C C . ALA A 1 84 ? -9.624 9.330 -22.426 1.00 80.19 84 ALA A C 1
ATOM 704 O O . ALA A 1 84 ? -10.821 9.039 -22.412 1.00 80.19 84 ALA A O 1
ATOM 705 N N . CYS A 1 85 ? -8.705 8.595 -21.804 1.00 82.88 85 CYS A N 1
ATOM 706 C CA . CYS A 1 85 ? -9.028 7.414 -21.027 1.00 82.88 85 CYS A CA 1
ATOM 707 C C . CYS A 1 85 ? -10.068 7.686 -19.927 1.00 82.88 85 CYS A C 1
ATOM 709 O O . CYS A 1 85 ? -11.086 6.996 -19.843 1.00 82.88 85 CYS A O 1
ATOM 711 N N . LEU A 1 86 ? -9.835 8.705 -19.091 1.00 81.81 86 LEU A N 1
ATOM 712 C CA . LEU A 1 86 ? -10.730 9.066 -17.986 1.00 81.81 86 LEU A CA 1
ATOM 713 C C . LEU A 1 86 ? -12.109 9.506 -18.489 1.00 81.81 86 LEU A C 1
ATOM 715 O O . LEU A 1 86 ? -13.129 9.120 -17.913 1.00 81.81 86 LEU A O 1
ATOM 719 N N . TYR A 1 87 ? -12.139 10.268 -19.583 1.00 78.06 87 TYR A N 1
ATOM 720 C CA . TYR A 1 87 ? -13.367 10.701 -20.236 1.00 78.06 87 TYR A CA 1
ATOM 721 C C . TYR A 1 87 ? -14.199 9.504 -20.707 1.00 78.06 87 TYR A C 1
ATOM 723 O O . TYR A 1 87 ? -15.345 9.346 -20.284 1.00 78.06 87 TYR A O 1
ATOM 731 N N . TYR A 1 88 ? -13.614 8.608 -21.503 1.00 76.75 88 TYR A N 1
ATOM 732 C CA . TYR A 1 88 ? -14.320 7.432 -22.016 1.00 76.75 88 TYR A CA 1
ATOM 733 C C . TYR A 1 88 ? -14.719 6.447 -20.914 1.00 76.75 88 TYR A C 1
ATOM 735 O O . TYR A 1 88 ? -15.801 5.863 -20.982 1.00 76.75 88 TYR A O 1
ATOM 743 N N . TYR A 1 89 ? -13.909 6.314 -19.861 1.00 77.00 89 TYR A N 1
ATOM 744 C CA . TYR A 1 89 ? -14.269 5.536 -18.677 1.00 77.00 89 TYR A CA 1
ATOM 745 C C . TYR A 1 89 ? -15.503 6.116 -17.967 1.00 77.00 89 TYR A C 1
ATOM 747 O O . TYR A 1 89 ? -16.406 5.366 -17.602 1.00 77.00 89 TYR A O 1
ATOM 755 N N . SER A 1 90 ? -15.603 7.444 -17.830 1.00 78.81 90 SER A N 1
ATOM 756 C CA . SER A 1 90 ? -16.770 8.105 -17.212 1.00 78.81 90 SER A CA 1
ATOM 757 C C . SER A 1 90 ? -18.075 7.934 -18.006 1.00 78.81 90 SER A C 1
ATOM 759 O O . SER A 1 90 ? -19.169 8.016 -17.444 1.00 78.81 90 SER A O 1
ATOM 761 N N . LEU A 1 91 ? -17.955 7.680 -19.311 1.00 75.62 91 LEU A N 1
ATOM 762 C CA . LEU A 1 91 ? -19.066 7.432 -20.228 1.00 75.62 91 LEU A CA 1
ATOM 763 C C . LEU A 1 91 ? -19.393 5.942 -20.385 1.00 75.62 91 LEU A C 1
ATOM 765 O O . LEU A 1 91 ? -20.357 5.595 -21.069 1.00 75.62 91 LEU A O 1
ATOM 769 N N . SER A 1 92 ? -18.601 5.046 -19.789 1.00 72.06 92 SER A N 1
ATOM 770 C CA . SER A 1 92 ? -18.875 3.610 -19.830 1.00 72.06 92 SER A CA 1
ATOM 771 C C . SER A 1 92 ? -20.257 3.310 -19.229 1.00 72.06 92 SER A C 1
ATOM 773 O O . SER A 1 92 ? -20.608 3.797 -18.156 1.00 72.06 92 SER A O 1
ATOM 775 N N . GLY A 1 93 ? -21.085 2.563 -19.969 1.00 65.31 93 GLY A N 1
ATOM 776 C CA . GLY A 1 93 ? -22.463 2.246 -19.573 1.00 65.31 93 GLY A CA 1
ATOM 777 C C . GLY A 1 93 ? -23.527 3.293 -19.938 1.00 65.31 93 GLY A C 1
ATOM 778 O O . GLY A 1 93 ? -24.674 3.135 -19.525 1.00 65.31 93 GLY A O 1
ATOM 779 N N . ARG A 1 94 ? -23.185 4.342 -20.702 1.00 69.56 94 ARG A N 1
ATOM 780 C CA . ARG A 1 94 ? -24.142 5.316 -21.271 1.00 69.56 94 ARG 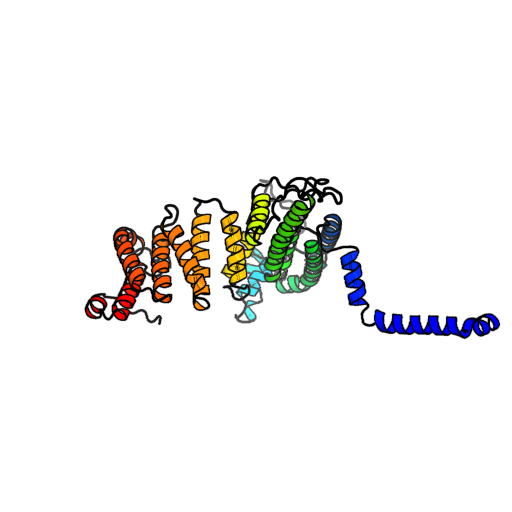A CA 1
ATOM 781 C C . ARG A 1 94 ? -24.328 5.109 -22.782 1.00 69.56 94 ARG A C 1
ATOM 783 O O . ARG A 1 94 ? -23.576 4.363 -23.401 1.00 69.56 94 ARG A O 1
ATOM 790 N N . ASP A 1 95 ? -25.323 5.773 -23.374 1.00 66.31 95 ASP A N 1
ATOM 791 C CA . ASP A 1 95 ? -25.642 5.645 -24.803 1.00 66.31 95 ASP A CA 1
ATOM 792 C C . ASP A 1 95 ? -24.460 5.965 -25.727 1.00 66.31 95 ASP A C 1
ATOM 794 O O . ASP A 1 95 ? -23.744 6.953 -25.544 1.00 66.31 95 ASP A O 1
ATOM 798 N N . ASN A 1 96 ? -24.336 5.181 -26.805 1.00 68.12 96 ASN A N 1
ATOM 799 C CA . ASN A 1 96 ? -23.223 5.261 -27.758 1.00 68.12 96 ASN A CA 1
ATOM 800 C C . ASN A 1 96 ? -23.058 6.636 -28.430 1.00 68.12 96 ASN A C 1
ATOM 802 O O . ASN A 1 96 ? -21.978 6.968 -28.919 1.00 68.12 96 ASN A O 1
ATOM 806 N N . VAL A 1 97 ? -24.123 7.440 -28.463 1.00 67.69 97 VAL A N 1
ATOM 807 C CA . VAL A 1 97 ? -24.122 8.797 -29.029 1.00 67.69 97 VAL A CA 1
ATOM 808 C C . VAL A 1 97 ? -23.204 9.732 -28.234 1.00 67.69 97 VAL A C 1
ATOM 810 O O . VAL A 1 97 ? -22.577 10.612 -28.819 1.00 67.69 97 VAL A O 1
ATOM 813 N N . LEU A 1 98 ? -23.058 9.502 -26.924 1.00 65.56 98 LEU A N 1
ATOM 814 C CA . LEU A 1 98 ? -22.242 10.326 -26.029 1.00 65.56 98 LEU A CA 1
ATOM 815 C C . LEU A 1 98 ? -20.736 10.048 -26.145 1.00 65.56 98 LEU A C 1
ATOM 817 O O . LEU A 1 98 ? -19.944 10.799 -25.588 1.00 65.56 98 LEU A O 1
ATOM 821 N N . TYR A 1 99 ? -20.315 9.013 -26.883 1.00 66.94 99 TYR A N 1
ATOM 822 C CA . TYR A 1 99 ? -18.891 8.740 -27.128 1.00 66.94 99 TYR A CA 1
ATOM 823 C C . TYR A 1 99 ? -18.239 9.710 -28.119 1.00 66.94 99 TYR A C 1
ATOM 825 O O . TYR A 1 99 ? -17.015 9.713 -28.275 1.00 66.94 99 TYR A O 1
ATOM 833 N N . ARG A 1 100 ? -19.029 10.545 -28.798 1.00 69.50 100 ARG A N 1
ATOM 834 C CA . ARG A 1 100 ? -18.484 11.670 -29.557 1.00 69.50 100 ARG A CA 1
ATOM 835 C C . ARG A 1 100 ? -18.386 12.878 -28.627 1.00 69.50 100 ARG A C 1
ATOM 837 O O . ARG A 1 100 ? -19.418 13.273 -28.084 1.00 69.50 100 ARG A O 1
ATOM 844 N N . PRO A 1 101 ? -17.190 13.470 -28.450 1.00 67.56 101 PRO A N 1
ATOM 845 C CA . PRO A 1 101 ? -17.058 14.652 -27.615 1.00 67.56 101 PRO A CA 1
ATOM 846 C C . PRO A 1 101 ? -17.936 15.778 -28.157 1.00 67.56 101 PRO A C 1
ATOM 848 O O . PRO A 1 101 ? -18.027 15.987 -29.371 1.00 67.56 101 PRO A O 1
ATOM 851 N N . ALA A 1 102 ? -18.580 16.515 -27.252 1.00 68.88 102 ALA A N 1
ATOM 852 C CA . ALA A 1 102 ? -19.303 17.716 -27.631 1.00 68.88 102 ALA A CA 1
ATOM 853 C C . ALA A 1 102 ? -18.326 18.752 -28.207 1.00 68.88 102 ALA A C 1
ATOM 855 O O . ALA A 1 102 ? -17.147 18.798 -27.845 1.00 68.88 102 ALA A O 1
ATOM 856 N N . TRP A 1 103 ? -18.824 19.634 -29.075 1.00 64.12 103 TRP A N 1
ATOM 857 C CA . TRP A 1 103 ? -18.011 20.703 -29.665 1.00 64.12 103 TRP A CA 1
ATOM 858 C C . TRP A 1 103 ? -17.317 21.559 -28.590 1.00 64.12 103 TRP A C 1
ATOM 860 O O . TRP A 1 103 ? -16.157 21.935 -28.742 1.00 64.12 103 TRP A O 1
ATOM 870 N N . THR A 1 104 ? -17.988 21.820 -27.468 1.00 66.44 104 THR A N 1
ATOM 871 C CA . THR A 1 104 ? -17.412 22.526 -26.314 1.00 66.44 104 THR A CA 1
ATOM 872 C C . THR A 1 104 ? -16.228 21.778 -25.705 1.00 66.44 104 THR A C 1
ATOM 874 O O . THR A 1 104 ? -15.184 22.391 -25.499 1.00 66.44 104 THR A O 1
ATOM 877 N N . ASP A 1 105 ? -16.355 20.465 -25.499 1.00 62.03 105 ASP A N 1
ATOM 878 C CA . ASP A 1 105 ? -15.319 19.612 -24.901 1.00 62.03 105 ASP A CA 1
ATOM 879 C C . ASP A 1 105 ? -14.099 19.499 -25.825 1.00 62.03 105 ASP A C 1
ATOM 881 O O . ASP A 1 105 ? -12.958 19.591 -25.375 1.00 62.03 105 ASP A O 1
ATOM 885 N N . SER A 1 106 ? -14.336 19.390 -27.139 1.00 62.81 106 SER A N 1
ATOM 886 C CA . SER A 1 106 ? -13.293 19.410 -28.181 1.00 62.81 106 SER A CA 1
ATOM 887 C C . SER A 1 106 ? -12.454 20.689 -28.174 1.00 62.81 106 SER A C 1
ATOM 889 O O . SER A 1 106 ? -11.268 20.665 -28.493 1.00 62.81 106 SER A O 1
ATOM 891 N N . ILE A 1 107 ? -13.053 21.810 -27.767 1.00 62.50 107 ILE A N 1
ATOM 892 C CA . ILE A 1 107 ? -12.408 23.120 -27.766 1.00 62.50 107 ILE A CA 1
ATOM 893 C C . ILE A 1 107 ? -11.681 23.403 -26.456 1.00 62.50 107 ILE A C 1
ATOM 895 O O . ILE A 1 107 ? -10.682 24.118 -26.492 1.00 62.50 107 ILE A O 1
ATOM 899 N N . SER A 1 108 ? -12.176 22.923 -25.317 1.00 62.09 108 SER A N 1
ATOM 900 C CA . SER A 1 108 ? -11.644 23.284 -23.999 1.00 62.09 108 SER A CA 1
ATOM 901 C C . SER A 1 108 ? -10.689 22.246 -23.415 1.00 62.09 108 SER A C 1
ATOM 903 O O . SER A 1 108 ? -9.672 22.639 -22.852 1.00 62.09 108 SER A O 1
ATOM 905 N N . ILE A 1 109 ? -11.002 20.954 -23.554 1.00 61.19 109 ILE A N 1
ATOM 906 C CA . ILE A 1 109 ? -10.273 19.853 -22.906 1.00 61.19 109 ILE A CA 1
ATOM 907 C C . ILE A 1 109 ? -9.185 19.335 -23.845 1.00 61.19 109 ILE A C 1
ATOM 909 O O . ILE A 1 109 ? -8.028 19.208 -23.472 1.00 61.19 109 ILE A O 1
ATOM 913 N N . TRP A 1 110 ? -9.537 19.115 -25.109 1.00 66.00 110 TRP A N 1
ATOM 914 C CA . TRP A 1 110 ? -8.715 18.332 -26.028 1.00 66.00 110 TRP A CA 1
ATOM 915 C C . TRP A 1 110 ? -7.721 19.143 -26.870 1.00 66.00 110 TRP A C 1
ATOM 917 O O . TRP A 1 110 ? -7.351 18.744 -27.976 1.00 66.00 110 TRP A O 1
ATOM 927 N N . ARG A 1 111 ? -7.278 20.299 -26.367 1.00 65.38 111 ARG A N 1
ATOM 928 C CA . ARG A 1 111 ? -6.222 21.078 -27.023 1.00 65.38 111 ARG A CA 1
ATOM 929 C C . ARG A 1 111 ? -4.859 20.549 -26.606 1.00 65.38 111 ARG A C 1
ATOM 931 O O . ARG A 1 111 ? -4.527 20.578 -25.427 1.00 65.38 111 ARG A O 1
ATOM 938 N N . PHE A 1 112 ? -4.036 20.177 -27.582 1.00 57.75 112 PHE A N 1
ATOM 939 C CA . PHE A 1 112 ? -2.607 20.007 -27.337 1.00 57.75 112 PHE A CA 1
ATOM 940 C C . PHE A 1 112 ? -2.035 21.329 -26.826 1.00 57.75 112 PHE A C 1
ATOM 942 O O . PHE A 1 112 ? -2.200 22.370 -27.470 1.00 57.75 112 PHE A O 1
ATOM 949 N N . LYS A 1 113 ? -1.368 21.299 -25.670 1.00 55.31 113 LYS A N 1
ATOM 950 C CA . LYS A 1 113 ? -0.464 22.388 -25.307 1.00 55.31 113 LYS A CA 1
ATOM 951 C C . LYS A 1 113 ? 0.696 22.309 -26.290 1.00 55.31 113 LYS A C 1
ATOM 953 O O . LYS A 1 113 ? 1.372 21.285 -26.340 1.00 55.31 113 LYS A O 1
ATOM 958 N N . ASP A 1 114 ? 0.909 23.351 -27.091 1.00 47.44 114 ASP A N 1
ATOM 959 C CA . ASP A 1 114 ? 2.106 23.420 -27.927 1.00 47.44 114 ASP A CA 1
ATOM 960 C C . ASP A 1 114 ? 3.318 23.241 -27.004 1.00 47.44 114 ASP A C 1
ATOM 962 O O . ASP A 1 114 ? 3.505 23.998 -26.044 1.00 47.44 114 ASP A O 1
ATOM 966 N N . SER A 1 115 ? 4.090 22.182 -27.248 1.00 38.25 115 SER A N 1
ATOM 967 C CA . SER A 1 115 ? 5.286 21.828 -26.490 1.00 38.25 115 SER A CA 1
ATOM 968 C C . SER A 1 115 ? 6.277 22.994 -26.558 1.00 38.25 115 SER A C 1
ATOM 970 O O . SER A 1 115 ? 7.021 23.127 -27.528 1.00 38.25 115 SER A O 1
ATOM 972 N N . GLY A 1 116 ? 6.231 23.889 -25.568 1.00 39.12 116 GLY A N 1
ATOM 973 C CA . GLY A 1 116 ? 7.031 25.116 -25.551 1.00 39.12 116 GLY A CA 1
ATOM 974 C C . GLY A 1 116 ? 6.474 26.288 -24.732 1.00 39.12 116 GLY A C 1
ATOM 975 O O . GLY A 1 116 ? 7.236 27.203 -24.428 1.00 39.12 116 GLY A O 1
ATOM 976 N N . MET A 1 117 ? 5.201 26.291 -24.318 1.00 35.00 117 MET A N 1
ATOM 977 C CA . MET A 1 117 ? 4.714 27.286 -23.346 1.00 35.00 117 MET A CA 1
ATOM 978 C C . MET A 1 117 ? 4.972 26.806 -21.916 1.00 35.00 117 MET A C 1
ATOM 980 O O . MET A 1 117 ? 4.110 26.218 -21.269 1.00 35.00 117 MET A O 1
ATOM 984 N N . ASN A 1 118 ? 6.182 27.073 -21.420 1.00 34.84 118 ASN A N 1
ATOM 985 C CA . ASN A 1 118 ? 6.415 27.158 -19.982 1.00 34.84 118 ASN A CA 1
ATOM 986 C C . ASN A 1 118 ? 5.543 28.295 -19.422 1.00 34.84 118 ASN A C 1
ATOM 988 O O . ASN A 1 118 ? 5.682 29.448 -19.842 1.00 34.84 118 ASN A O 1
ATOM 992 N N . ASP A 1 119 ? 4.687 27.974 -18.453 1.00 37.84 119 ASP A N 1
ATOM 993 C CA . ASP A 1 119 ? 3.804 28.890 -17.711 1.00 37.84 119 ASP A CA 1
ATOM 994 C C . ASP A 1 119 ? 4.572 29.863 -16.772 1.00 37.84 119 ASP A C 1
ATOM 996 O O . ASP A 1 119 ? 4.071 30.258 -15.724 1.00 37.84 119 ASP A O 1
ATOM 1000 N N . GLU A 1 120 ? 5.788 30.295 -17.135 1.00 37.06 120 GLU A N 1
ATOM 1001 C CA . GLU A 1 120 ? 6.626 31.186 -16.307 1.00 37.06 120 GLU A CA 1
ATOM 1002 C C . GLU A 1 120 ? 7.070 32.498 -16.974 1.00 37.06 120 GLU A C 1
ATOM 1004 O O . GLU A 1 120 ? 7.811 33.270 -16.370 1.00 37.06 120 GLU A O 1
ATOM 1009 N N . SER A 1 121 ? 6.595 32.847 -18.174 1.00 31.77 121 SER A N 1
ATOM 1010 C CA . SER A 1 121 ? 6.910 34.168 -18.748 1.00 31.77 121 SER A CA 1
ATOM 1011 C C . SER A 1 121 ? 5.686 35.075 -18.828 1.00 31.77 121 SER A C 1
ATOM 1013 O O . SER A 1 121 ? 4.832 34.981 -19.710 1.00 31.77 121 SER A O 1
ATOM 1015 N N . GLY A 1 122 ? 5.614 35.998 -17.869 1.00 32.94 122 GLY A N 1
ATOM 1016 C CA . GLY A 1 122 ? 4.716 37.136 -17.931 1.00 32.94 122 GLY A CA 1
ATOM 1017 C C . GLY A 1 122 ? 4.968 37.969 -19.191 1.00 32.94 122 GLY A C 1
ATOM 1018 O O . GLY A 1 122 ? 6.082 38.407 -19.454 1.00 32.94 122 GLY A O 1
ATOM 1019 N N . GLY A 1 123 ? 3.891 38.221 -19.934 1.00 34.38 123 GLY A N 1
ATOM 1020 C CA . GLY A 1 123 ? 3.731 39.373 -20.818 1.00 34.38 123 GLY A CA 1
ATOM 1021 C C . GLY A 1 123 ? 4.625 39.447 -22.061 1.00 34.38 123 GLY A C 1
ATOM 1022 O O . GLY A 1 123 ? 5.685 40.060 -22.029 1.00 34.38 123 GLY A O 1
ATOM 1023 N N . LYS A 1 124 ? 4.077 39.051 -23.218 1.00 30.83 124 LYS A N 1
ATOM 1024 C CA . LYS A 1 124 ? 3.817 39.966 -24.354 1.00 30.83 124 LYS A CA 1
ATOM 1025 C C . LYS A 1 124 ? 3.080 39.253 -25.491 1.00 30.83 124 LYS A C 1
ATOM 1027 O O . LYS A 1 124 ? 3.335 38.102 -25.816 1.00 30.83 124 LYS A O 1
ATOM 1032 N N . LYS A 1 125 ? 2.121 39.977 -26.067 1.00 37.12 125 LYS A N 1
ATOM 1033 C CA . LYS A 1 125 ? 1.210 39.541 -27.129 1.00 37.12 125 LYS A CA 1
ATOM 1034 C C . LYS A 1 125 ? 1.920 39.294 -28.467 1.00 37.12 125 LYS A C 1
ATOM 1036 O O . LYS A 1 125 ? 2.735 40.103 -28.886 1.00 37.12 125 LYS A O 1
ATOM 1041 N N . LEU A 1 126 ? 1.432 38.243 -29.132 1.00 40.03 126 LEU A N 1
ATOM 1042 C CA . LEU A 1 126 ? 1.228 38.027 -30.571 1.00 40.03 126 LEU A CA 1
ATOM 1043 C C . LEU A 1 126 ? 2.322 38.463 -31.561 1.00 40.03 126 LEU A C 1
ATOM 1045 O O . LEU A 1 126 ? 2.479 39.637 -31.874 1.00 40.03 126 LEU A O 1
ATOM 1049 N N . SER A 1 127 ? 2.846 37.463 -32.271 1.00 29.34 127 SER A N 1
ATOM 1050 C CA . SER A 1 127 ? 3.131 37.569 -33.703 1.00 29.34 127 SER A CA 1
ATOM 1051 C C . SER A 1 127 ? 2.454 36.394 -34.411 1.00 29.34 127 SER A C 1
ATOM 1053 O O . SER A 1 127 ? 2.813 35.233 -34.238 1.00 29.34 127 SER A O 1
ATOM 1055 N N . SER A 1 128 ? 1.420 36.730 -35.172 1.00 42.34 128 SER A N 1
ATOM 1056 C CA . SER A 1 128 ? 0.621 35.861 -36.022 1.00 42.34 128 SER A CA 1
ATOM 1057 C C . SER A 1 128 ? 1.437 35.274 -37.175 1.00 42.34 128 SER A C 1
ATOM 1059 O O . SER A 1 128 ? 1.811 36.013 -38.084 1.00 42.34 128 SER A O 1
ATOM 1061 N N . LYS A 1 129 ? 1.591 33.950 -37.219 1.00 32.78 129 LYS A N 1
ATOM 1062 C CA . LYS A 1 129 ? 1.719 33.200 -38.477 1.00 32.78 129 LYS A CA 1
ATOM 1063 C C . LYS A 1 129 ? 0.922 31.899 -38.363 1.00 32.78 129 LYS A C 1
ATOM 1065 O O . LYS A 1 129 ? 1.166 31.100 -37.473 1.00 32.78 129 LYS A O 1
ATOM 1070 N N . SER A 1 130 ? -0.045 31.750 -39.274 1.00 30.84 130 SER A N 1
ATOM 1071 C CA . SER A 1 130 ? -0.883 30.566 -39.517 1.00 30.84 130 SER A CA 1
ATOM 1072 C C . SER A 1 130 ? -1.896 30.186 -38.421 1.00 30.84 130 SER A C 1
ATOM 1074 O O . SER A 1 130 ? -1.793 29.153 -37.766 1.00 30.84 130 SER A O 1
ATOM 1076 N N . ARG A 1 131 ? -2.962 30.990 -38.292 1.00 42.62 131 ARG A N 1
ATOM 1077 C CA . ARG A 1 131 ? -4.250 30.500 -37.780 1.00 42.62 131 ARG A CA 1
ATOM 1078 C C . ARG A 1 131 ? -4.967 29.754 -38.906 1.00 42.62 131 ARG A C 1
ATOM 1080 O O . ARG A 1 131 ? -5.724 30.377 -39.643 1.00 42.62 131 ARG A O 1
ATOM 1087 N N . ASN A 1 132 ? -4.784 28.442 -38.984 1.00 32.50 132 ASN A N 1
ATOM 1088 C CA . ASN A 1 132 ? -5.910 27.596 -39.357 1.00 32.50 132 ASN A CA 1
ATOM 1089 C C . ASN A 1 132 ? -6.618 27.259 -38.043 1.00 32.50 132 ASN A C 1
ATOM 1091 O O . ASN A 1 132 ? -6.045 26.540 -37.223 1.00 32.50 132 ASN A O 1
ATOM 1095 N N . PRO A 1 133 ? -7.805 27.821 -37.761 1.00 36.03 133 PRO A N 1
ATOM 1096 C CA . PRO A 1 133 ? -8.619 27.288 -36.685 1.00 36.03 133 PRO A CA 1
ATOM 1097 C C . PRO A 1 133 ? -8.953 25.854 -37.095 1.00 36.03 133 PRO A C 1
ATOM 1099 O O . PRO A 1 133 ? -9.625 25.658 -38.104 1.00 36.03 133 PRO A O 1
ATOM 1102 N N . ILE A 1 134 ? -8.443 24.856 -36.370 1.00 43.47 134 ILE A N 1
ATOM 1103 C CA . ILE A 1 134 ? -8.892 23.474 -36.553 1.00 43.47 134 ILE A CA 1
ATOM 1104 C C . ILE A 1 134 ? -10.355 23.461 -36.119 1.00 43.47 134 ILE A C 1
ATOM 1106 O O . ILE A 1 134 ? -10.698 23.407 -34.939 1.00 43.47 134 ILE A O 1
ATOM 1110 N N . THR A 1 135 ? -11.227 23.625 -37.101 1.00 39.53 135 THR A N 1
ATOM 1111 C CA . THR A 1 135 ? -12.652 23.394 -36.994 1.00 39.53 135 THR A CA 1
ATOM 1112 C C . THR A 1 135 ? -12.855 21.895 -36.790 1.00 39.53 135 THR A C 1
ATOM 1114 O O . THR A 1 135 ? -12.791 21.126 -37.739 1.00 39.53 135 THR A O 1
ATOM 1117 N N . GLY A 1 136 ? -13.086 21.483 -35.545 1.00 46.81 136 GLY A N 1
ATOM 1118 C CA . GLY A 1 136 ? -14.003 20.384 -35.232 1.00 46.81 136 GLY A CA 1
ATOM 1119 C C . GLY A 1 136 ? -13.600 18.925 -35.496 1.00 46.81 136 GLY A C 1
ATOM 1120 O O . GLY A 1 136 ? -14.510 18.104 -35.477 1.00 46.81 136 GLY A O 1
ATOM 1121 N N . SER A 1 137 ? -12.329 18.553 -35.706 1.00 53.12 137 SER A N 1
ATOM 1122 C CA . SER A 1 137 ? -11.984 17.149 -36.041 1.00 53.12 137 SER A CA 1
ATOM 1123 C C . SER A 1 137 ? -11.028 16.413 -35.092 1.00 53.12 137 SER A C 1
ATOM 1125 O O . SER A 1 137 ? -10.672 15.266 -35.357 1.00 53.12 137 SER A O 1
ATOM 1127 N N . PHE A 1 138 ? -10.623 16.994 -33.955 1.00 64.88 138 PHE A N 1
ATOM 1128 C CA . PHE A 1 138 ? -9.827 16.217 -33.001 1.00 64.88 138 PHE A CA 1
ATOM 1129 C C . PHE A 1 138 ? -10.712 15.239 -32.223 1.00 64.88 138 PHE A C 1
ATOM 1131 O O . PHE A 1 138 ? -11.364 15.601 -31.241 1.00 64.88 138 PHE A O 1
ATOM 1138 N N . ASN A 1 139 ? -10.739 13.992 -32.690 1.00 72.25 139 ASN A N 1
ATOM 1139 C CA . ASN A 1 139 ? -11.369 12.885 -31.994 1.00 72.25 139 ASN A CA 1
ATOM 1140 C C . ASN A 1 139 ? -10.332 12.197 -31.080 1.00 72.25 139 ASN A C 1
ATOM 1142 O O . ASN A 1 139 ? -9.483 11.447 -31.575 1.00 72.25 139 ASN A O 1
ATOM 1146 N N . PRO A 1 140 ? -10.395 12.391 -29.748 1.00 74.19 140 PRO A N 1
ATOM 1147 C CA . PRO A 1 140 ? -9.434 11.805 -28.816 1.00 74.19 140 PRO A CA 1
ATOM 1148 C C . PRO A 1 140 ? -9.438 10.271 -28.866 1.00 74.19 140 PRO A C 1
ATOM 1150 O O . PRO A 1 140 ? -8.408 9.648 -28.623 1.00 74.19 140 PRO A O 1
ATOM 1153 N N . GLY A 1 141 ? -10.563 9.646 -29.238 1.00 75.69 141 GLY A N 1
ATOM 1154 C CA . GLY A 1 141 ? -10.651 8.197 -29.409 1.00 75.69 141 GLY A CA 1
ATOM 1155 C C . GLY A 1 141 ? -9.870 7.670 -30.619 1.00 75.69 141 GLY A C 1
ATOM 1156 O O . GLY A 1 141 ? -9.271 6.599 -30.540 1.00 75.69 141 GLY A O 1
ATOM 1157 N N . GLU A 1 142 ? -9.839 8.402 -31.733 1.00 78.31 142 GLU A N 1
ATOM 1158 C CA . GLU A 1 142 ? -9.057 8.025 -32.926 1.00 78.31 142 GLU A CA 1
ATOM 1159 C C . GLU A 1 142 ? -7.567 8.293 -32.726 1.00 78.31 142 GLU A C 1
ATOM 1161 O O . GLU A 1 142 ? -6.729 7.453 -33.071 1.00 78.31 142 GLU A O 1
ATOM 1166 N N . TYR A 1 143 ? -7.241 9.413 -32.081 1.00 78.50 143 TYR A N 1
ATOM 1167 C CA . TYR A 1 143 ? -5.886 9.713 -31.633 1.00 78.50 143 TYR A CA 1
ATOM 1168 C C . TYR A 1 143 ? -5.350 8.606 -30.717 1.00 78.50 143 TYR A C 1
ATOM 1170 O O . TYR A 1 143 ? -4.306 8.016 -30.997 1.00 78.50 143 TYR A O 1
ATOM 1178 N N . TRP A 1 144 ? -6.113 8.228 -29.688 1.00 82.12 144 TRP A N 1
ATOM 1179 C CA . TRP A 1 144 ? -5.726 7.162 -28.767 1.00 82.12 144 TRP A CA 1
ATOM 1180 C C . TRP A 1 144 ? -5.531 5.816 -29.478 1.00 82.12 144 TRP A C 1
ATOM 1182 O O . TRP A 1 144 ? -4.533 5.139 -29.244 1.00 82.12 144 TRP A O 1
ATOM 1192 N N . LYS A 1 145 ? -6.423 5.433 -30.401 1.00 83.62 145 LYS A N 1
ATOM 1193 C CA . LYS A 1 145 ? -6.280 4.187 -31.181 1.00 83.62 145 LYS A CA 1
ATOM 1194 C C . LYS A 1 145 ? -5.006 4.156 -32.023 1.00 83.62 145 LYS A C 1
ATOM 1196 O O . LYS A 1 145 ? -4.385 3.104 -32.122 1.00 83.62 145 LYS A O 1
ATOM 1201 N N . THR A 1 146 ? -4.619 5.289 -32.600 1.00 84.12 146 THR A N 1
ATOM 1202 C CA . THR A 1 146 ? -3.438 5.388 -33.470 1.00 84.12 146 THR A CA 1
ATOM 1203 C C . THR A 1 146 ? -2.140 5.379 -32.662 1.00 84.12 146 THR A C 1
ATOM 1205 O O . THR A 1 146 ? -1.165 4.750 -33.060 1.00 84.12 146 THR A O 1
ATOM 1208 N N . VAL A 1 147 ? -2.134 6.044 -31.503 1.00 85.25 147 VAL A N 1
ATOM 1209 C CA . VAL A 1 147 ? -0.933 6.242 -30.676 1.00 85.25 147 VAL A CA 1
ATOM 1210 C C . VAL A 1 147 ? -0.727 5.130 -29.637 1.00 85.25 147 VAL A C 1
ATOM 1212 O O . VAL A 1 147 ? 0.408 4.824 -29.267 1.00 85.25 147 VAL A O 1
ATOM 1215 N N . SER A 1 148 ? -1.802 4.475 -29.184 1.00 86.19 148 SER A N 1
ATOM 1216 C CA . SER A 1 148 ? -1.745 3.432 -28.147 1.00 86.19 148 SER A CA 1
ATOM 1217 C C . SER A 1 148 ? -0.769 2.282 -28.420 1.00 86.19 148 SER A C 1
ATOM 1219 O O . SER A 1 148 ? -0.111 1.887 -27.457 1.00 86.19 148 SER A O 1
ATOM 1221 N N . PRO A 1 149 ? -0.580 1.757 -29.651 1.00 90.06 149 PRO A N 1
ATOM 1222 C CA . PRO A 1 149 ? 0.373 0.671 -29.880 1.00 90.06 149 PRO A CA 1
ATOM 1223 C C . PRO A 1 149 ? 1.815 1.081 -29.557 1.00 90.06 149 PRO A C 1
ATOM 1225 O O . PRO A 1 149 ? 2.530 0.334 -28.896 1.00 90.06 149 PRO A O 1
ATOM 1228 N N . THR A 1 150 ? 2.211 2.295 -29.944 1.00 89.19 150 THR A N 1
ATOM 1229 C CA . THR A 1 150 ? 3.547 2.849 -29.679 1.00 89.19 150 THR A CA 1
ATOM 1230 C C . THR A 1 150 ? 3.780 3.058 -28.183 1.00 89.19 150 THR A C 1
ATOM 1232 O O . THR A 1 150 ? 4.839 2.727 -27.653 1.00 89.19 150 THR A O 1
ATOM 1235 N N . VAL A 1 151 ? 2.769 3.560 -27.465 1.00 90.00 151 VAL A N 1
ATOM 1236 C CA . VAL A 1 151 ? 2.861 3.757 -26.008 1.00 90.00 151 VAL A CA 1
ATOM 1237 C C . VAL A 1 151 ? 2.890 2.419 -25.263 1.00 90.00 151 VAL A C 1
ATOM 1239 O O . VAL A 1 151 ? 3.592 2.300 -24.260 1.00 90.00 151 VAL A O 1
ATOM 1242 N N . LEU A 1 152 ? 2.188 1.392 -25.757 1.00 91.94 152 LEU A N 1
ATOM 1243 C CA . LEU A 1 152 ? 2.276 0.029 -25.218 1.00 91.94 152 LEU A CA 1
ATOM 1244 C C . LEU A 1 152 ? 3.658 -0.586 -25.431 1.00 91.94 152 LEU A C 1
ATOM 1246 O O . LEU A 1 152 ? 4.175 -1.235 -24.526 1.00 91.94 152 LEU A O 1
ATOM 1250 N N . GLU A 1 153 ? 4.273 -0.353 -26.589 1.00 92.00 153 GLU A N 1
ATOM 1251 C CA . GLU A 1 153 ? 5.635 -0.813 -26.855 1.00 92.00 153 GLU A CA 1
ATOM 1252 C C . GLU A 1 153 ? 6.632 -0.172 -25.876 1.00 92.00 153 GLU A C 1
ATOM 1254 O O . GLU A 1 153 ? 7.426 -0.873 -25.247 1.00 92.00 153 GLU A O 1
ATOM 1259 N N . ALA A 1 154 ? 6.539 1.145 -25.662 1.00 92.69 154 ALA A N 1
ATOM 1260 C CA . ALA A 1 154 ? 7.351 1.839 -24.661 1.00 92.69 154 ALA A CA 1
ATOM 1261 C C . ALA A 1 154 ? 7.102 1.307 -23.235 1.00 92.69 154 ALA A C 1
ATOM 1263 O O . ALA A 1 154 ? 8.052 1.072 -22.484 1.00 92.69 154 ALA A O 1
ATOM 1264 N N . LEU A 1 155 ? 5.838 1.056 -22.874 1.00 93.25 155 LEU A N 1
ATOM 1265 C CA . LEU A 1 155 ? 5.457 0.466 -21.589 1.00 93.25 155 LEU A CA 1
ATOM 1266 C C . LEU A 1 155 ? 6.119 -0.904 -21.371 1.00 93.25 155 LEU A C 1
ATOM 1268 O O . LEU A 1 155 ? 6.625 -1.168 -20.280 1.00 93.25 155 LEU A O 1
ATOM 1272 N N . ASP A 1 156 ? 6.167 -1.761 -22.391 1.00 93.25 156 ASP A N 1
ATOM 1273 C CA . ASP A 1 156 ? 6.815 -3.074 -22.299 1.00 93.25 156 ASP A CA 1
ATOM 1274 C C . ASP A 1 156 ? 8.324 -2.964 -22.039 1.00 93.25 156 ASP A C 1
ATOM 1276 O O . ASP A 1 156 ? 8.880 -3.757 -21.271 1.00 93.25 156 ASP A O 1
ATOM 1280 N N . TYR A 1 157 ? 8.996 -1.966 -22.619 1.00 93.31 157 TYR A N 1
ATOM 1281 C CA . TYR A 1 157 ? 10.401 -1.686 -22.316 1.00 93.31 157 TYR A CA 1
ATOM 1282 C C . TYR A 1 157 ? 10.598 -1.210 -20.875 1.00 93.31 157 TYR A C 1
ATOM 1284 O O . TYR A 1 157 ? 11.487 -1.721 -20.191 1.00 93.31 157 TYR A O 1
ATOM 1292 N N . TYR A 1 158 ? 9.743 -0.319 -20.365 1.00 93.50 158 TYR A N 1
ATOM 1293 C CA . TYR A 1 158 ? 9.831 0.115 -18.968 1.00 93.50 158 TYR A CA 1
ATOM 1294 C C . TYR A 1 158 ? 9.552 -1.022 -17.979 1.00 93.50 158 TYR A C 1
ATOM 1296 O O . TYR A 1 158 ? 10.253 -1.146 -16.977 1.00 93.50 158 TYR A O 1
ATOM 1304 N N . LYS A 1 159 ? 8.603 -1.917 -18.276 1.00 91.50 159 LYS A N 1
ATOM 1305 C CA . LYS A 1 159 ? 8.375 -3.128 -17.469 1.00 91.50 159 LYS A CA 1
ATOM 1306 C C . LYS A 1 159 ? 9.599 -4.037 -17.429 1.00 91.50 159 LYS A C 1
ATOM 1308 O O . LYS A 1 159 ? 9.921 -4.598 -16.389 1.00 91.50 159 LYS A O 1
ATOM 1313 N N . ARG A 1 160 ? 10.311 -4.182 -18.550 1.00 89.56 160 ARG A N 1
ATOM 1314 C CA . ARG A 1 160 ? 11.574 -4.936 -18.574 1.00 89.56 160 ARG A CA 1
ATOM 1315 C C . ARG A 1 160 ? 12.653 -4.237 -17.757 1.00 89.56 160 ARG A C 1
ATOM 1317 O O . ARG A 1 160 ? 13.365 -4.926 -17.034 1.00 89.56 160 ARG A O 1
ATOM 1324 N N . ALA A 1 161 ? 12.736 -2.907 -17.832 1.00 89.12 161 ALA A N 1
ATOM 1325 C CA . ALA A 1 161 ? 13.658 -2.109 -17.026 1.00 89.12 161 ALA A CA 1
ATOM 1326 C C . ALA A 1 161 ? 13.412 -2.284 -15.518 1.00 89.12 161 ALA A C 1
ATOM 1328 O O . ALA A 1 161 ? 14.368 -2.320 -14.746 1.00 89.12 161 ALA A O 1
ATOM 1329 N N . LEU A 1 162 ? 12.153 -2.458 -15.098 1.00 88.06 162 LEU A N 1
ATOM 1330 C CA . LEU A 1 162 ? 11.772 -2.600 -13.688 1.00 88.06 162 LEU A CA 1
ATOM 1331 C C . LEU A 1 162 ? 12.426 -3.809 -13.004 1.00 88.06 162 LEU A C 1
ATOM 1333 O O . LEU A 1 162 ? 12.751 -3.753 -11.820 1.00 88.06 162 LEU A O 1
ATOM 1337 N N . ASN A 1 163 ? 12.686 -4.878 -13.760 1.00 84.94 163 ASN A N 1
ATOM 1338 C CA . ASN A 1 163 ? 13.372 -6.067 -13.249 1.00 84.94 163 ASN A CA 1
ATOM 1339 C C . ASN A 1 163 ? 14.836 -5.802 -12.855 1.00 84.94 163 ASN A C 1
ATOM 1341 O O . ASN A 1 163 ? 15.423 -6.608 -12.139 1.00 84.94 163 ASN A O 1
ATOM 1345 N N . PHE A 1 164 ? 15.423 -4.698 -13.332 1.00 83.00 164 PHE A N 1
ATOM 1346 C CA . PHE A 1 164 ? 16.834 -4.351 -13.140 1.00 83.00 164 PHE A CA 1
ATOM 1347 C C . PHE A 1 164 ? 17.032 -3.024 -12.392 1.00 83.00 164 PHE A C 1
ATOM 1349 O O . PHE A 1 164 ? 18.118 -2.772 -11.873 1.00 83.00 164 PHE A O 1
ATOM 1356 N N . SER A 1 165 ? 15.993 -2.185 -12.296 1.00 79.88 165 SER A N 1
ATOM 1357 C CA . SER A 1 165 ? 16.072 -0.832 -11.727 1.00 79.88 165 SER A CA 1
ATOM 1358 C C . SER A 1 165 ? 16.337 -0.803 -10.220 1.00 79.88 165 SER A C 1
ATOM 1360 O O . SER A 1 165 ? 16.813 0.203 -9.695 1.00 79.88 165 SER A O 1
ATOM 1362 N N . GLY A 1 166 ? 16.009 -1.888 -9.508 1.00 77.56 166 GLY A N 1
ATOM 1363 C CA . GLY A 1 166 ? 16.124 -1.986 -8.052 1.00 77.56 166 GLY A CA 1
ATOM 1364 C C . GLY A 1 166 ? 15.481 -0.788 -7.332 1.00 77.56 166 GLY A C 1
ATOM 1365 O O . GLY A 1 166 ? 14.285 -0.563 -7.512 1.00 77.56 166 GLY A O 1
ATOM 1366 N N . PRO A 1 167 ? 16.235 -0.021 -6.519 1.00 79.06 167 PRO A N 1
ATOM 1367 C CA . PRO A 1 167 ? 15.728 1.095 -5.718 1.00 79.06 167 PRO A CA 1
ATOM 1368 C C . PRO A 1 167 ? 15.418 2.400 -6.466 1.00 79.06 167 PRO A C 1
ATOM 1370 O O . PRO A 1 167 ? 15.052 3.383 -5.814 1.00 79.06 167 PRO A O 1
ATOM 1373 N N . ASP A 1 168 ? 15.514 2.435 -7.796 1.00 81.94 168 ASP A N 1
ATOM 1374 C CA . ASP A 1 168 ? 15.184 3.624 -8.587 1.00 81.94 168 ASP A CA 1
ATOM 1375 C C . ASP A 1 168 ? 13.668 3.777 -8.841 1.00 81.94 168 ASP A C 1
ATOM 1377 O O . ASP A 1 168 ? 13.024 2.928 -9.462 1.00 81.94 168 ASP A O 1
ATOM 1381 N N . LEU A 1 169 ? 13.093 4.898 -8.382 1.00 85.25 169 LEU A N 1
ATOM 1382 C CA . LEU A 1 169 ? 11.676 5.243 -8.562 1.00 85.25 169 LEU A CA 1
ATOM 1383 C C . LEU A 1 169 ? 11.367 5.809 -9.965 1.00 85.25 169 LEU A C 1
ATOM 1385 O O . LEU A 1 169 ? 10.202 6.020 -10.307 1.00 85.25 169 LEU A O 1
ATOM 1389 N N . ASN A 1 170 ? 12.376 6.089 -10.793 1.00 88.69 170 ASN A N 1
ATOM 1390 C CA . ASN A 1 170 ? 12.172 6.624 -12.140 1.00 88.69 170 ASN A CA 1
ATOM 1391 C C . ASN A 1 170 ? 11.365 5.661 -13.027 1.00 88.69 170 ASN A C 1
ATOM 1393 O O . ASN A 1 170 ? 10.420 6.080 -13.699 1.00 88.69 170 ASN A O 1
ATOM 1397 N N . VAL A 1 171 ? 11.679 4.363 -12.981 1.00 89.19 171 VAL A N 1
ATOM 1398 C CA . VAL A 1 171 ? 11.000 3.352 -13.807 1.00 89.19 171 VAL A CA 1
ATOM 1399 C C . VAL A 1 171 ? 9.516 3.206 -13.442 1.00 89.19 171 VAL A C 1
ATOM 1401 O O . VAL A 1 171 ? 8.690 3.366 -14.344 1.00 89.19 171 VAL A O 1
ATOM 1404 N N . PRO A 1 172 ? 9.124 3.019 -12.161 1.00 90.62 172 PRO A N 1
ATOM 1405 C CA . PRO A 1 172 ? 7.713 3.031 -11.767 1.00 90.62 172 PRO A CA 1
ATOM 1406 C C . PRO A 1 172 ? 6.956 4.290 -12.204 1.00 90.62 172 PRO A C 1
ATOM 1408 O O . PRO A 1 172 ? 5.828 4.185 -12.673 1.00 90.62 172 PRO A O 1
ATOM 1411 N N . LYS A 1 173 ? 7.575 5.478 -12.134 1.00 91.62 173 LYS A N 1
ATOM 1412 C CA . LYS A 1 173 ? 6.947 6.735 -12.588 1.00 91.62 173 LYS A CA 1
ATOM 1413 C C . LYS A 1 173 ? 6.721 6.775 -14.101 1.00 91.62 173 LYS A C 1
ATOM 1415 O O . LYS A 1 173 ? 5.707 7.302 -14.557 1.00 91.62 173 LYS A O 1
ATOM 1420 N N . LYS A 1 174 ? 7.657 6.248 -14.895 1.00 92.62 174 LYS A N 1
ATOM 1421 C CA . LYS A 1 174 ? 7.494 6.135 -16.356 1.00 92.62 174 LYS A CA 1
ATOM 1422 C C . LYS A 1 174 ? 6.396 5.132 -16.713 1.00 92.62 174 LYS A C 1
ATOM 1424 O O . LYS A 1 174 ? 5.568 5.424 -17.579 1.00 92.62 174 LYS A O 1
ATOM 1429 N N . ILE A 1 175 ? 6.337 4.006 -15.996 1.00 91.81 175 ILE A N 1
ATOM 1430 C CA . ILE A 1 175 ? 5.245 3.031 -16.111 1.00 91.81 175 ILE A CA 1
ATOM 1431 C C . ILE A 1 175 ? 3.913 3.677 -15.732 1.00 91.81 175 ILE A C 1
ATOM 1433 O O . ILE A 1 175 ? 2.958 3.546 -16.481 1.00 91.81 175 ILE A O 1
ATOM 1437 N N . GLU A 1 176 ? 3.841 4.434 -14.637 1.00 90.50 176 GLU A N 1
ATOM 1438 C CA . GLU A 1 176 ? 2.620 5.130 -14.223 1.00 90.50 176 GLU A CA 1
ATOM 1439 C C . GLU A 1 176 ? 2.085 6.046 -15.328 1.00 90.50 176 GLU A C 1
ATOM 1441 O O . GLU A 1 176 ? 0.923 5.935 -15.717 1.00 90.50 176 GLU A O 1
ATOM 1446 N N . LYS A 1 177 ? 2.937 6.909 -15.893 1.00 91.00 177 LYS A N 1
ATOM 1447 C CA . LYS A 1 177 ? 2.532 7.827 -16.967 1.00 91.00 177 LYS A CA 1
ATOM 1448 C C . LYS A 1 177 ? 2.033 7.087 -18.210 1.00 91.00 177 LYS A C 1
ATOM 1450 O O . LYS A 1 177 ? 0.975 7.421 -18.737 1.00 91.00 177 LYS A O 1
ATOM 1455 N N . THR A 1 178 ? 2.773 6.079 -18.669 1.00 92.25 178 THR A N 1
ATOM 1456 C CA . THR A 1 178 ? 2.429 5.331 -19.892 1.00 92.25 178 THR A CA 1
ATOM 1457 C C . THR A 1 178 ? 1.240 4.391 -19.702 1.00 92.25 178 THR A C 1
ATOM 1459 O O . THR A 1 178 ? 0.364 4.322 -20.560 1.00 92.25 178 THR A O 1
ATOM 1462 N N . ALA A 1 179 ? 1.139 3.716 -18.560 1.00 89.50 179 ALA A N 1
ATOM 1463 C CA . ALA A 1 179 ? 0.030 2.824 -18.250 1.00 89.50 179 ALA A CA 1
ATOM 1464 C C . ALA A 1 179 ? -1.291 3.587 -18.082 1.00 89.50 179 ALA A C 1
ATOM 1466 O O . ALA A 1 179 ? -2.319 3.148 -18.599 1.00 89.50 179 ALA A O 1
ATOM 1467 N N . LEU A 1 180 ? -1.275 4.754 -17.423 1.00 88.75 180 LEU A N 1
ATOM 1468 C CA . LEU A 1 180 ? -2.461 5.608 -17.311 1.00 88.75 180 LEU A CA 1
ATOM 1469 C C . LEU A 1 180 ? -2.886 6.188 -18.667 1.00 88.75 180 LEU A C 1
ATOM 1471 O O . LEU A 1 180 ? -4.085 6.281 -18.928 1.00 88.75 180 LEU A O 1
ATOM 1475 N N . ALA A 1 181 ? -1.936 6.511 -19.549 1.00 87.56 181 ALA A N 1
ATOM 1476 C CA . ALA A 1 181 ? -2.231 6.941 -20.915 1.00 87.56 181 ALA A CA 1
ATOM 1477 C C . ALA A 1 181 ? -2.954 5.855 -21.737 1.00 87.56 181 ALA A C 1
ATOM 1479 O O . ALA A 1 181 ? -3.810 6.172 -22.559 1.00 87.56 181 ALA A O 1
ATOM 1480 N N . VAL A 1 182 ? -2.674 4.568 -21.492 1.00 88.44 182 VAL A N 1
ATOM 1481 C CA . VAL A 1 182 ? -3.306 3.437 -22.206 1.00 88.44 182 VAL A CA 1
ATOM 1482 C C . VAL A 1 182 ? -4.391 2.732 -21.377 1.00 88.44 182 VAL A C 1
ATOM 1484 O O . VAL A 1 182 ? -4.752 1.592 -21.654 1.00 88.44 182 VAL A O 1
ATOM 1487 N N . CYS A 1 183 ? -4.960 3.393 -20.366 1.00 85.50 183 CYS A N 1
ATOM 1488 C CA . CYS A 1 183 ? -6.046 2.834 -19.548 1.00 85.50 183 CYS A CA 1
ATOM 1489 C C . CYS A 1 183 ? -5.723 1.517 -18.824 1.00 85.50 183 CYS A C 1
ATOM 1491 O O . CYS A 1 183 ? -6.613 0.690 -18.626 1.00 85.50 183 CYS A O 1
ATOM 1493 N N . ARG A 1 184 ? -4.475 1.300 -18.401 1.00 85.00 184 ARG A N 1
ATOM 1494 C CA . ARG A 1 184 ? -4.060 0.095 -17.661 1.00 85.00 184 ARG A CA 1
ATOM 1495 C C . ARG A 1 184 ? -3.617 0.426 -16.231 1.00 85.00 184 ARG A C 1
ATOM 1497 O O . ARG A 1 184 ? -2.442 0.282 -15.909 1.00 85.00 184 ARG A O 1
ATOM 1504 N N . PRO A 1 185 ? -4.529 0.868 -15.344 1.00 82.94 185 PRO A N 1
ATOM 1505 C CA . PRO A 1 185 ? -4.173 1.265 -13.979 1.00 82.94 185 PRO A CA 1
ATOM 1506 C C . PRO A 1 185 ? -3.611 0.110 -13.130 1.00 82.94 185 PRO A C 1
ATOM 1508 O O . PRO A 1 185 ? -2.878 0.353 -12.178 1.00 82.94 185 PRO A O 1
ATOM 1511 N N . GLU A 1 186 ? -3.917 -1.140 -13.477 1.00 82.06 186 GLU A N 1
ATOM 1512 C CA . GLU A 1 186 ? -3.416 -2.341 -12.792 1.00 82.06 186 GLU A CA 1
ATOM 1513 C C . GLU A 1 186 ? -1.887 -2.464 -12.881 1.00 82.06 186 GLU A C 1
ATOM 1515 O O . GLU A 1 186 ? -1.229 -2.815 -11.904 1.00 82.06 186 GLU A O 1
ATOM 1520 N N . GLU A 1 187 ? -1.310 -2.077 -14.021 1.00 85.44 187 GLU A N 1
ATOM 1521 C CA . GLU A 1 187 ? 0.138 -2.100 -14.267 1.00 85.44 187 GLU A CA 1
ATOM 1522 C C . GLU A 1 187 ? 0.886 -1.120 -13.357 1.00 85.44 187 GLU A C 1
ATOM 1524 O O . GLU A 1 187 ? 2.041 -1.347 -13.008 1.00 85.44 187 GLU A O 1
ATOM 1529 N N . VAL A 1 188 ? 0.215 -0.044 -12.934 1.00 87.69 188 VAL A N 1
ATOM 1530 C CA . VAL A 1 188 ? 0.761 0.922 -11.976 1.00 87.69 188 VAL A CA 1
ATOM 1531 C C . VAL A 1 188 ? 0.944 0.251 -10.619 1.00 87.69 188 VAL A C 1
ATOM 1533 O O . VAL A 1 188 ? 2.012 0.346 -10.019 1.00 87.69 188 VAL A O 1
ATOM 1536 N N . LEU A 1 189 ? -0.075 -0.472 -10.146 1.00 85.94 189 LEU A N 1
ATOM 1537 C CA . LEU A 1 189 ? -0.012 -1.166 -8.859 1.00 85.94 189 LEU A CA 1
ATOM 1538 C C . LEU A 1 189 ? 1.062 -2.254 -8.867 1.00 85.94 189 LEU A C 1
ATOM 1540 O O . LEU A 1 189 ? 1.838 -2.339 -7.918 1.00 85.94 189 LEU A O 1
ATOM 1544 N N . LEU A 1 190 ? 1.154 -3.027 -9.951 1.00 86.69 190 LEU A N 1
ATOM 1545 C CA . LEU A 1 190 ? 2.208 -4.029 -10.117 1.00 86.69 190 LEU A CA 1
ATOM 1546 C C . LEU A 1 190 ? 3.598 -3.385 -10.103 1.00 86.69 190 LEU A C 1
ATOM 1548 O O . LEU A 1 190 ? 4.467 -3.830 -9.358 1.00 86.69 190 LEU A O 1
ATOM 1552 N N . ALA A 1 191 ? 3.787 -2.283 -10.832 1.00 88.81 191 ALA A N 1
ATOM 1553 C CA . ALA A 1 191 ? 5.080 -1.615 -10.901 1.00 88.81 191 ALA A CA 1
ATOM 1554 C C . ALA A 1 191 ? 5.565 -1.092 -9.540 1.00 88.81 191 ALA A C 1
ATOM 1556 O O . ALA A 1 191 ? 6.734 -1.249 -9.182 1.00 88.81 191 ALA A O 1
ATOM 1557 N N . TYR A 1 192 ? 4.668 -0.487 -8.756 1.00 90.38 192 TYR A N 1
ATOM 1558 C CA . TYR A 1 192 ? 5.000 -0.013 -7.413 1.00 90.38 192 TYR A CA 1
ATOM 1559 C C . TYR A 1 192 ? 5.179 -1.163 -6.407 1.00 90.38 192 TYR A C 1
ATOM 1561 O O . TYR A 1 192 ? 5.992 -1.038 -5.489 1.00 90.38 192 TYR A O 1
ATOM 1569 N N . ALA A 1 193 ? 4.475 -2.286 -6.575 1.00 87.81 193 ALA A N 1
ATOM 1570 C CA . ALA A 1 193 ? 4.655 -3.476 -5.743 1.00 87.81 193 ALA A CA 1
ATOM 1571 C C . ALA A 1 193 ? 6.024 -4.130 -5.987 1.00 87.81 193 ALA A C 1
ATOM 1573 O O . ALA A 1 193 ? 6.750 -4.409 -5.029 1.00 87.81 193 ALA A O 1
ATOM 1574 N N . ASP A 1 194 ? 6.408 -4.292 -7.254 1.00 87.75 194 ASP A N 1
ATOM 1575 C CA . ASP A 1 194 ? 7.717 -4.813 -7.649 1.00 87.75 194 ASP A CA 1
ATOM 1576 C C . ASP A 1 194 ? 8.845 -3.884 -7.195 1.00 87.75 194 ASP A C 1
ATOM 1578 O O . ASP A 1 194 ? 9.847 -4.352 -6.665 1.00 87.75 194 ASP A O 1
ATOM 1582 N N . TYR A 1 195 ? 8.665 -2.563 -7.284 1.00 89.81 195 TYR A N 1
ATOM 1583 C CA . TYR A 1 195 ? 9.613 -1.601 -6.716 1.00 89.81 195 TYR A CA 1
ATOM 1584 C C . TYR A 1 195 ? 9.821 -1.802 -5.205 1.00 89.81 195 TYR A C 1
ATOM 1586 O O . TYR A 1 195 ? 10.958 -1.902 -4.736 1.00 89.81 195 TYR A O 1
ATOM 1594 N N . VAL A 1 196 ? 8.739 -1.900 -4.422 1.00 89.38 196 VAL A N 1
ATOM 1595 C CA . VAL A 1 196 ? 8.816 -2.134 -2.966 1.00 89.38 196 VAL A CA 1
ATOM 1596 C C . VAL A 1 196 ? 9.500 -3.467 -2.654 1.00 89.38 196 VAL A C 1
ATOM 1598 O O . VAL A 1 196 ? 10.273 -3.563 -1.704 1.00 89.38 196 VAL A O 1
ATOM 1601 N N . ARG A 1 197 ? 9.256 -4.501 -3.458 1.00 87.62 197 ARG A N 1
ATOM 1602 C CA . ARG A 1 197 ? 9.904 -5.800 -3.284 1.00 87.62 197 ARG A CA 1
ATOM 1603 C C . ARG A 1 197 ? 11.393 -5.752 -3.635 1.00 87.62 197 ARG A C 1
ATOM 1605 O O . ARG A 1 197 ? 12.220 -6.184 -2.836 1.00 87.62 197 ARG A O 1
ATOM 1612 N N . ASN A 1 198 ? 11.739 -5.196 -4.792 1.00 85.12 198 ASN A N 1
ATOM 1613 C CA . ASN A 1 198 ? 13.111 -5.126 -5.293 1.00 85.12 198 ASN A CA 1
ATOM 1614 C C . ASN A 1 198 ? 13.993 -4.251 -4.394 1.00 85.12 198 ASN A C 1
ATOM 1616 O O . ASN A 1 198 ? 15.152 -4.577 -4.157 1.00 85.12 198 ASN A O 1
ATOM 1620 N N . THR A 1 199 ? 13.445 -3.161 -3.849 1.00 85.81 199 THR A N 1
ATOM 1621 C CA . THR A 1 199 ? 14.130 -2.316 -2.855 1.00 85.81 199 THR A CA 1
ATOM 1622 C C . THR A 1 199 ? 14.435 -3.087 -1.566 1.00 85.81 199 THR A C 1
ATOM 1624 O O . THR A 1 199 ? 15.566 -3.041 -1.082 1.00 85.81 199 THR A O 1
ATOM 1627 N N . GLU A 1 200 ? 13.466 -3.829 -1.021 1.00 87.31 200 GLU A N 1
ATOM 1628 C CA . GLU A 1 200 ? 13.656 -4.661 0.175 1.00 87.31 200 GLU A CA 1
ATOM 1629 C C . GLU A 1 200 ? 14.669 -5.791 -0.055 1.00 87.31 200 GLU A C 1
ATOM 1631 O O . GLU A 1 200 ? 15.516 -6.046 0.806 1.00 87.31 200 GL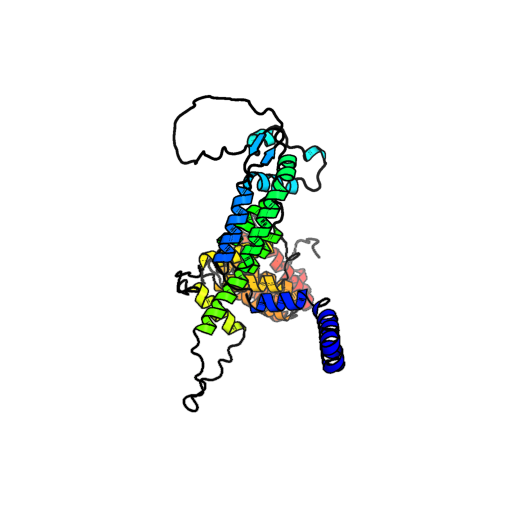U A O 1
ATOM 1636 N N . GLU A 1 201 ? 14.602 -6.458 -1.209 1.00 85.44 201 GLU A N 1
ATOM 1637 C CA . GLU A 1 201 ? 15.541 -7.514 -1.597 1.00 85.44 201 GLU A CA 1
ATOM 1638 C C . GLU A 1 201 ? 16.958 -6.957 -1.801 1.00 85.44 201 GLU A C 1
ATOM 1640 O O . GLU A 1 201 ? 17.910 -7.525 -1.266 1.00 85.44 201 GLU A O 1
ATOM 1645 N N . ALA A 1 202 ? 17.113 -5.806 -2.464 1.00 82.25 202 ALA A N 1
ATOM 1646 C CA . ALA A 1 202 ? 18.413 -5.161 -2.655 1.00 82.25 202 ALA A CA 1
ATOM 1647 C C . ALA A 1 202 ? 19.071 -4.787 -1.317 1.00 82.25 202 ALA A C 1
ATOM 1649 O O . ALA A 1 202 ? 20.247 -5.080 -1.095 1.00 82.25 202 ALA A O 1
ATOM 1650 N N . VAL A 1 203 ? 18.310 -4.203 -0.384 1.00 84.19 203 VAL A N 1
ATOM 1651 C CA . VAL A 1 203 ? 18.821 -3.900 0.963 1.00 84.19 203 VAL A CA 1
ATOM 1652 C C . VAL A 1 203 ? 19.192 -5.181 1.707 1.0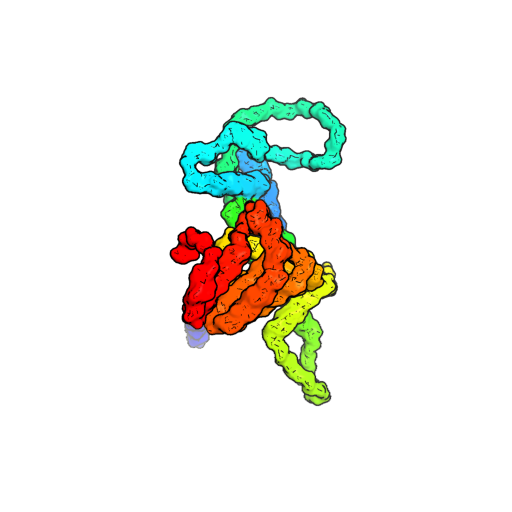0 84.19 203 VAL A C 1
ATOM 1654 O O . VAL A 1 203 ? 20.243 -5.229 2.346 1.00 84.19 203 VAL A O 1
ATOM 1657 N N . ARG A 1 204 ? 18.378 -6.240 1.603 1.00 83.94 204 ARG A N 1
ATOM 1658 C CA . ARG A 1 204 ? 18.665 -7.537 2.231 1.00 83.94 204 ARG A CA 1
ATOM 1659 C C . ARG A 1 204 ? 19.977 -8.139 1.727 1.00 83.94 204 ARG A C 1
ATOM 1661 O O . ARG A 1 204 ? 20.787 -8.543 2.556 1.00 83.94 204 ARG A O 1
ATOM 1668 N N . ILE A 1 205 ? 20.201 -8.153 0.414 1.00 82.00 205 ILE A N 1
ATOM 1669 C CA . ILE A 1 205 ? 21.420 -8.699 -0.202 1.00 82.00 205 ILE A CA 1
ATOM 1670 C C . ILE A 1 205 ? 22.654 -7.944 0.306 1.00 82.00 205 ILE A C 1
ATOM 1672 O O . ILE A 1 205 ? 23.571 -8.557 0.847 1.00 82.00 205 ILE A O 1
ATOM 1676 N N . VAL A 1 206 ? 22.640 -6.609 0.266 1.00 79.94 206 VAL A N 1
ATOM 1677 C CA . VAL A 1 206 ? 23.771 -5.790 0.746 1.00 79.94 206 VAL A CA 1
ATOM 1678 C C . VAL A 1 206 ? 24.003 -5.969 2.255 1.00 79.94 206 VAL A C 1
ATOM 1680 O O . VAL A 1 206 ? 25.140 -5.987 2.736 1.00 79.94 206 VAL A O 1
ATOM 1683 N N . MET A 1 207 ? 22.938 -6.149 3.042 1.00 78.94 207 MET A N 1
ATOM 1684 C CA . MET A 1 207 ? 23.045 -6.475 4.469 1.00 78.94 207 MET A CA 1
ATOM 1685 C C . MET A 1 207 ? 23.628 -7.870 4.739 1.00 78.94 207 MET A C 1
ATOM 1687 O O . MET A 1 207 ? 24.209 -8.090 5.803 1.00 78.94 207 MET A O 1
ATOM 1691 N N . GLU A 1 208 ? 23.446 -8.827 3.832 1.00 80.06 208 GLU A N 1
ATOM 1692 C CA . GLU A 1 208 ? 24.032 -10.165 3.923 1.00 80.06 208 GLU A CA 1
ATOM 1693 C C . GLU A 1 208 ? 25.494 -10.173 3.476 1.00 80.06 208 GLU A C 1
ATOM 1695 O O . GLU A 1 208 ? 26.324 -10.747 4.175 1.00 80.06 208 GLU A O 1
ATOM 1700 N N . GLU A 1 209 ? 25.837 -9.455 2.407 1.00 75.44 209 GLU A N 1
ATOM 1701 C CA . GLU A 1 209 ? 27.216 -9.305 1.917 1.00 75.44 209 GLU A CA 1
ATOM 1702 C C . GLU A 1 209 ? 28.124 -8.556 2.901 1.00 75.44 209 GLU A C 1
ATOM 1704 O O . GLU A 1 209 ? 29.320 -8.828 3.008 1.00 75.44 209 GLU A O 1
ATOM 1709 N N . THR A 1 210 ? 27.563 -7.619 3.669 1.00 66.62 210 THR A N 1
ATOM 1710 C CA . THR A 1 210 ? 28.296 -6.906 4.727 1.00 66.62 210 THR A CA 1
ATOM 1711 C C . THR A 1 210 ? 28.541 -7.752 5.979 1.00 66.62 210 THR A C 1
ATOM 1713 O O . THR A 1 210 ? 29.359 -7.363 6.821 1.00 66.62 210 THR A O 1
ATOM 1716 N N . LYS A 1 211 ? 27.902 -8.924 6.121 1.00 63.66 211 LYS A N 1
ATOM 1717 C CA . LYS A 1 211 ? 28.283 -9.889 7.161 1.00 63.66 211 LYS A CA 1
ATOM 1718 C C . LYS A 1 211 ? 29.605 -10.525 6.738 1.00 63.66 211 LYS A C 1
ATOM 1720 O O . LYS A 1 211 ? 29.681 -11.187 5.710 1.00 63.66 211 LYS A O 1
ATOM 1725 N N . LYS A 1 212 ? 30.656 -10.323 7.542 1.00 52.22 212 LYS A N 1
ATOM 1726 C CA . LYS A 1 212 ? 31.979 -10.919 7.295 1.00 52.22 212 LYS A CA 1
ATOM 1727 C C . LYS A 1 212 ? 31.828 -12.425 7.018 1.00 52.22 212 LYS A C 1
ATOM 1729 O O . LYS A 1 212 ? 31.152 -13.096 7.805 1.00 52.22 212 LYS A O 1
ATOM 1734 N N . PRO A 1 213 ? 32.455 -12.975 5.961 1.00 51.25 213 PRO A N 1
ATOM 1735 C CA . PRO A 1 213 ? 32.466 -14.415 5.757 1.00 51.25 213 PRO A CA 1
ATOM 1736 C C . PRO A 1 213 ? 33.101 -15.068 6.987 1.00 51.25 213 PRO A C 1
ATOM 1738 O O . PRO A 1 213 ? 34.174 -14.649 7.433 1.00 51.25 213 PRO A O 1
ATOM 1741 N N . LYS A 1 214 ? 32.432 -16.074 7.564 1.00 54.00 214 LYS A N 1
ATOM 1742 C CA . LYS A 1 214 ? 33.044 -16.897 8.612 1.00 54.00 214 LYS A CA 1
ATOM 1743 C C . LYS A 1 214 ? 34.304 -17.520 8.014 1.00 54.00 214 LYS A C 1
ATOM 1745 O O . LYS A 1 214 ? 34.230 -18.199 6.992 1.00 54.00 214 LYS A O 1
ATOM 1750 N N . SER A 1 215 ? 35.457 -17.237 8.617 1.00 42.72 215 SER A N 1
ATOM 1751 C CA . SER A 1 215 ? 36.726 -17.831 8.206 1.00 42.72 215 SER A CA 1
ATOM 1752 C C . SER A 1 215 ? 36.601 -19.351 8.265 1.00 42.72 215 SER A C 1
ATOM 1754 O O . SER A 1 215 ? 36.267 -19.905 9.310 1.00 42.72 215 SER A O 1
ATOM 1756 N N . PHE A 1 216 ? 36.899 -20.024 7.154 1.00 51.53 216 PHE A N 1
ATOM 1757 C CA . PHE A 1 216 ? 36.865 -21.486 7.044 1.00 51.53 216 PHE A CA 1
ATOM 1758 C C . PHE A 1 216 ? 37.863 -22.178 8.002 1.00 51.53 216 PHE A C 1
ATOM 1760 O O . PHE A 1 216 ? 37.792 -23.385 8.195 1.00 51.53 216 PHE A O 1
ATOM 1767 N N . PHE A 1 217 ? 38.774 -21.415 8.626 1.00 44.47 217 PHE A N 1
ATOM 1768 C CA . PHE A 1 217 ? 39.819 -21.908 9.528 1.00 44.47 217 PHE A CA 1
ATOM 1769 C C . PHE A 1 217 ? 39.713 -21.418 10.984 1.00 44.47 217 PHE A C 1
ATOM 1771 O O . PHE A 1 217 ? 40.604 -21.719 11.775 1.00 44.47 217 PHE A O 1
ATOM 1778 N N . SER A 1 218 ? 38.657 -20.703 11.397 1.00 42.72 218 SER A N 1
ATOM 1779 C CA . SER A 1 218 ? 38.502 -20.330 12.816 1.00 42.72 218 SER A CA 1
ATOM 1780 C C . SER A 1 218 ? 37.704 -21.382 13.597 1.00 42.72 218 SER A C 1
ATOM 1782 O O . SER A 1 218 ? 36.533 -21.182 13.921 1.00 42.72 218 SER A O 1
ATOM 1784 N N . CYS A 1 219 ? 38.346 -22.500 13.935 1.00 45.12 219 CYS A N 1
ATOM 1785 C CA . CYS A 1 219 ? 37.958 -23.253 15.127 1.00 45.12 219 CYS A CA 1
ATOM 1786 C C . CYS A 1 219 ? 38.474 -22.482 16.354 1.00 45.12 219 CYS A C 1
ATOM 1788 O O . CYS A 1 219 ? 39.674 -22.260 16.474 1.00 45.12 219 CYS A O 1
ATOM 1790 N N . ASN A 1 220 ? 37.560 -22.108 17.252 1.00 49.31 220 ASN A N 1
ATOM 1791 C CA . ASN A 1 220 ? 37.771 -21.470 18.561 1.00 49.31 220 ASN A CA 1
ATOM 1792 C C . ASN A 1 220 ? 37.974 -19.945 18.580 1.00 49.31 220 ASN A C 1
ATOM 1794 O O . ASN A 1 220 ? 39.078 -19.434 18.740 1.00 49.31 220 ASN A O 1
ATOM 1798 N N . SER A 1 221 ? 36.865 -19.206 18.561 1.00 39.06 221 SER A N 1
ATOM 1799 C CA . SER A 1 221 ? 36.536 -18.254 19.639 1.00 39.06 221 SER A CA 1
ATOM 1800 C C . SER A 1 221 ? 35.114 -17.715 19.452 1.00 39.06 221 SER A C 1
ATOM 1802 O O . SER A 1 221 ? 34.809 -17.105 18.436 1.00 39.06 221 SER A O 1
ATOM 1804 N N . GLY A 1 222 ? 34.260 -17.962 20.449 1.00 38.94 222 GLY A N 1
ATOM 1805 C CA . GLY A 1 222 ? 32.927 -17.373 20.583 1.00 38.94 222 GLY A CA 1
ATOM 1806 C C . GLY A 1 222 ? 31.853 -18.008 19.704 1.00 38.94 222 GLY A C 1
ATOM 1807 O O . GLY A 1 222 ? 31.748 -17.725 18.515 1.00 38.94 222 GLY A O 1
ATOM 1808 N N . GLU A 1 223 ? 31.001 -18.831 20.310 1.00 42.34 223 GLU A N 1
ATOM 1809 C CA . GLU A 1 223 ? 29.654 -19.067 19.799 1.00 42.34 223 GLU A CA 1
ATOM 1810 C C . GLU A 1 223 ? 28.889 -17.734 19.829 1.00 42.34 223 GLU A C 1
ATOM 1812 O O . GLU A 1 223 ? 28.144 -17.452 20.763 1.00 42.34 223 GLU A O 1
ATOM 1817 N N . ASP A 1 224 ? 29.069 -16.886 18.814 1.00 44.59 224 ASP A N 1
ATOM 1818 C CA . ASP A 1 224 ? 28.001 -15.958 18.466 1.00 44.59 224 ASP A CA 1
ATOM 1819 C C . ASP A 1 224 ? 26.807 -16.852 18.116 1.00 44.59 224 ASP A C 1
ATOM 1821 O O . ASP A 1 224 ? 26.923 -17.663 17.179 1.00 44.59 224 ASP A O 1
ATOM 1825 N N . PRO A 1 225 ? 25.693 -16.785 18.872 1.00 47.03 225 PRO A N 1
ATOM 1826 C CA . PRO A 1 225 ? 24.559 -17.651 18.617 1.00 47.03 225 PRO A CA 1
ATOM 1827 C C . PRO A 1 225 ? 24.175 -17.496 17.143 1.00 47.03 225 PRO A C 1
ATOM 1829 O O . PRO A 1 225 ? 24.265 -16.382 16.603 1.00 47.03 225 PRO A O 1
ATOM 1832 N N . PRO A 1 226 ? 23.772 -18.584 16.451 1.00 53.41 226 PRO A N 1
ATOM 1833 C CA . PRO A 1 226 ? 23.183 -18.434 15.131 1.00 53.41 226 PRO A CA 1
ATOM 1834 C C . PRO A 1 226 ? 22.133 -17.338 15.265 1.00 53.41 226 PRO A C 1
ATOM 1836 O O . PRO A 1 226 ? 21.373 -17.331 16.229 1.00 53.41 226 PRO A O 1
ATOM 1839 N N . ASN A 1 227 ? 22.175 -16.346 14.383 1.00 52.72 227 ASN A N 1
ATOM 1840 C CA . ASN A 1 227 ? 21.278 -15.206 14.451 1.00 52.72 227 ASN A CA 1
ATOM 1841 C C . ASN A 1 227 ? 19.868 -15.734 14.123 1.00 52.72 227 ASN A C 1
ATOM 1843 O O . ASN A 1 227 ? 19.427 -15.641 12.980 1.00 52.72 227 ASN A O 1
ATOM 1847 N N . VAL A 1 228 ? 19.199 -16.373 15.095 1.00 64.31 228 VAL A N 1
ATOM 1848 C CA . VAL A 1 228 ? 17.843 -16.936 15.006 1.00 64.31 228 VAL A CA 1
ATOM 1849 C C . VAL A 1 228 ? 16.857 -15.776 15.111 1.00 64.31 228 VAL A C 1
ATOM 1851 O O . VAL A 1 228 ? 15.938 -15.763 15.924 1.00 64.31 228 VAL A O 1
ATOM 1854 N N . LEU A 1 229 ? 17.092 -14.733 14.317 1.00 71.12 229 LEU A N 1
ATOM 1855 C CA . LEU A 1 229 ? 16.099 -13.703 14.114 1.00 71.12 229 LEU A CA 1
ATOM 1856 C C . LEU A 1 229 ? 14.967 -14.347 13.333 1.00 71.12 229 LEU A C 1
ATOM 1858 O O . LEU A 1 229 ? 15.179 -14.984 12.298 1.00 71.12 229 LEU A O 1
ATOM 1862 N N . THR A 1 230 ? 13.758 -14.164 13.842 1.00 82.88 230 THR A N 1
ATOM 1863 C CA . THR A 1 230 ? 12.548 -14.513 13.104 1.00 82.88 230 THR A CA 1
ATOM 1864 C C . THR A 1 230 ? 12.530 -13.762 11.773 1.00 82.88 230 THR A C 1
ATOM 1866 O O . THR A 1 230 ? 13.089 -12.667 11.647 1.00 82.88 230 THR A O 1
ATOM 1869 N N . GLU A 1 231 ? 11.853 -14.316 10.769 1.00 81.94 231 GLU A N 1
ATOM 1870 C CA . GLU A 1 231 ? 11.715 -13.670 9.459 1.00 81.94 231 GLU A CA 1
ATOM 1871 C C . GLU A 1 231 ? 11.211 -12.221 9.588 1.00 81.94 231 GLU A C 1
ATOM 1873 O O . GLU A 1 231 ? 11.750 -11.305 8.968 1.00 81.94 231 GLU A O 1
ATOM 1878 N N . LYS A 1 232 ? 10.264 -11.993 10.506 1.00 82.56 232 LYS A N 1
ATOM 1879 C CA . LYS A 1 232 ? 9.713 -10.669 10.806 1.00 82.56 232 LYS A CA 1
ATOM 1880 C C . LYS A 1 232 ? 10.745 -9.696 11.387 1.00 82.56 232 LYS A C 1
ATOM 1882 O O . LYS A 1 232 ? 10.760 -8.525 11.018 1.00 82.56 232 LYS A O 1
ATOM 1887 N N . GLN A 1 233 ? 11.638 -10.157 12.262 1.00 84.75 233 GLN A N 1
ATOM 1888 C CA . GLN A 1 233 ? 12.721 -9.319 12.791 1.00 84.75 233 GLN A CA 1
ATOM 1889 C C . GLN A 1 233 ? 13.736 -8.949 11.703 1.00 84.75 233 GLN A C 1
ATOM 1891 O O . GLN A 1 233 ? 14.206 -7.811 11.665 1.00 84.75 233 GLN A O 1
ATOM 1896 N N . ASN A 1 234 ? 14.037 -9.872 10.785 1.00 84.12 234 ASN A N 1
ATOM 1897 C CA . ASN A 1 234 ? 14.890 -9.573 9.633 1.00 84.12 234 ASN A CA 1
ATOM 1898 C C . ASN A 1 234 ? 14.243 -8.532 8.707 1.00 84.12 234 ASN A C 1
ATOM 1900 O O . ASN A 1 234 ? 14.920 -7.597 8.281 1.00 84.12 234 ASN A O 1
ATOM 1904 N N . GLN A 1 235 ? 12.933 -8.637 8.461 1.00 86.31 235 GLN A N 1
ATOM 1905 C CA . GLN A 1 235 ? 12.174 -7.641 7.695 1.00 86.31 235 GLN A CA 1
ATOM 1906 C C . GLN A 1 235 ? 12.198 -6.257 8.362 1.00 86.31 235 GLN A C 1
ATOM 1908 O O . GLN A 1 235 ? 12.536 -5.271 7.711 1.00 86.31 235 GLN A O 1
ATOM 1913 N N . MET A 1 236 ? 11.948 -6.169 9.673 1.00 87.69 236 MET A N 1
ATOM 1914 C CA . MET A 1 236 ? 12.023 -4.896 10.406 1.00 87.69 236 MET A CA 1
ATOM 1915 C C . MET A 1 236 ? 13.419 -4.269 10.354 1.00 87.69 236 MET A C 1
ATOM 1917 O O . MET A 1 236 ? 13.550 -3.048 10.273 1.00 87.69 236 MET A O 1
ATOM 1921 N N . ARG A 1 237 ? 14.478 -5.088 10.369 1.00 86.75 237 ARG A N 1
ATOM 1922 C CA . ARG A 1 237 ? 15.852 -4.597 10.232 1.00 86.75 237 ARG A CA 1
ATOM 1923 C C . ARG A 1 237 ? 16.091 -3.982 8.853 1.00 86.75 237 ARG A C 1
ATOM 1925 O O . ARG A 1 237 ? 16.697 -2.917 8.787 1.00 86.75 237 ARG A O 1
ATOM 1932 N N . VAL A 1 238 ? 15.591 -4.615 7.787 1.00 87.56 238 VAL A N 1
ATOM 1933 C CA . VAL A 1 238 ? 15.624 -4.065 6.419 1.00 87.56 238 VAL A CA 1
ATOM 1934 C C . VAL A 1 238 ? 14.887 -2.728 6.371 1.00 87.56 238 VAL A C 1
ATOM 1936 O O . VAL A 1 238 ? 15.459 -1.730 5.939 1.00 87.56 238 VAL A O 1
ATOM 1939 N N . TRP A 1 239 ? 13.663 -2.661 6.898 1.00 91.00 239 TRP A N 1
ATOM 1940 C CA . TRP A 1 239 ? 12.897 -1.412 6.924 1.00 91.00 239 TRP A CA 1
ATOM 1941 C C . TRP A 1 239 ? 13.582 -0.315 7.737 1.00 91.00 239 TRP A C 1
ATOM 1943 O O . TRP A 1 239 ? 13.560 0.845 7.338 1.00 91.00 239 TRP A O 1
ATOM 1953 N N . SER A 1 240 ? 14.250 -0.665 8.838 1.00 88.50 240 SER A N 1
ATOM 1954 C CA . SER A 1 240 ? 15.037 0.289 9.618 1.00 88.50 240 SER A CA 1
ATOM 1955 C C . SER A 1 240 ? 16.213 0.869 8.827 1.00 88.50 240 SER A C 1
ATOM 1957 O O . SER A 1 240 ? 16.525 2.041 9.026 1.00 88.50 240 SER A O 1
ATOM 1959 N N . GLN A 1 241 ? 16.861 0.085 7.956 1.00 88.00 241 GLN A N 1
ATOM 1960 C CA . GLN A 1 241 ? 17.924 0.593 7.077 1.00 88.00 241 GLN A CA 1
ATOM 1961 C C . GLN A 1 241 ? 17.369 1.506 5.981 1.00 88.00 241 GLN A C 1
ATOM 1963 O O . GLN A 1 241 ? 17.982 2.516 5.652 1.00 88.00 241 GLN A O 1
ATOM 1968 N N . ILE A 1 242 ? 16.192 1.183 5.438 1.00 86.69 242 ILE A N 1
ATOM 1969 C CA . ILE A 1 242 ? 15.504 2.057 4.482 1.00 86.69 242 ILE A CA 1
ATOM 1970 C C . ILE A 1 242 ? 15.159 3.384 5.170 1.00 86.69 242 ILE A C 1
ATOM 1972 O O . ILE A 1 242 ? 15.542 4.438 4.671 1.00 86.69 242 ILE A O 1
ATOM 1976 N N . LYS A 1 243 ? 14.529 3.330 6.357 1.00 87.81 243 LYS A N 1
ATOM 1977 C CA . LYS A 1 243 ? 14.071 4.505 7.122 1.00 87.81 243 LYS A CA 1
ATOM 1978 C C . LYS A 1 243 ? 15.215 5.444 7.519 1.00 87.81 243 LYS A C 1
ATOM 1980 O O . LYS A 1 243 ? 14.998 6.644 7.666 1.00 87.81 243 LYS A O 1
ATOM 1985 N N . SER A 1 244 ? 16.435 4.931 7.690 1.00 83.38 244 SER A N 1
ATOM 1986 C CA . SER A 1 244 ? 17.578 5.752 8.098 1.00 83.38 244 SER A CA 1
ATOM 1987 C C . SER A 1 244 ? 18.116 6.666 6.991 1.00 83.38 244 SER A C 1
ATOM 1989 O O . SER A 1 244 ? 18.966 7.503 7.290 1.00 83.38 244 SER A O 1
ATOM 1991 N N . ASN A 1 245 ? 17.665 6.527 5.730 1.00 76.06 245 ASN A N 1
ATOM 1992 C CA . ASN A 1 245 ? 18.129 7.290 4.548 1.00 76.06 245 ASN A CA 1
ATOM 1993 C C . ASN A 1 245 ? 19.650 7.251 4.286 1.00 76.06 245 ASN A C 1
ATOM 1995 O O . ASN A 1 245 ? 20.166 7.931 3.397 1.00 76.06 245 ASN A O 1
ATOM 1999 N N . SER A 1 246 ? 20.393 6.478 5.072 1.00 68.75 246 SER A N 1
ATOM 2000 C CA . SER A 1 246 ? 21.853 6.444 5.081 1.00 68.75 246 SER A CA 1
ATOM 2001 C C . SER A 1 246 ? 22.414 5.187 4.428 1.00 68.75 246 SER A C 1
ATOM 2003 O O . SER A 1 246 ? 23.617 5.121 4.175 1.00 68.75 246 SER A O 1
ATOM 2005 N N . PHE A 1 247 ? 21.560 4.200 4.146 1.00 76.56 247 PHE A N 1
ATOM 2006 C CA . PHE A 1 247 ? 21.981 2.916 3.614 1.00 76.56 247 PHE A CA 1
ATOM 2007 C C . PHE A 1 247 ? 22.356 3.028 2.134 1.00 76.56 247 PHE A C 1
ATOM 2009 O O . PHE A 1 247 ? 21.542 3.410 1.289 1.00 76.56 247 PHE A O 1
ATOM 2016 N N . VAL A 1 248 ? 23.612 2.699 1.838 1.00 76.94 248 VAL A N 1
ATOM 2017 C CA . VAL A 1 248 ? 24.181 2.717 0.489 1.00 76.94 248 VAL A CA 1
ATOM 2018 C C . VAL A 1 248 ? 24.064 1.313 -0.092 1.00 76.94 248 VAL A C 1
ATOM 2020 O O . VAL A 1 248 ? 24.671 0.384 0.439 1.00 76.94 248 VAL A O 1
ATOM 2023 N N . ILE A 1 249 ? 23.286 1.171 -1.166 1.00 73.94 249 ILE A N 1
ATOM 2024 C CA . ILE A 1 249 ? 23.149 -0.097 -1.897 1.00 73.94 249 ILE A CA 1
ATOM 2025 C C . ILE A 1 249 ? 24.345 -0.286 -2.825 1.00 73.94 249 ILE A C 1
ATOM 2027 O O . ILE A 1 249 ? 24.961 -1.345 -2.831 1.00 73.94 249 ILE A O 1
ATOM 2031 N N . ASP A 1 250 ? 24.700 0.763 -3.564 1.00 69.06 250 ASP A N 1
ATOM 2032 C CA . ASP A 1 250 ? 25.821 0.752 -4.498 1.00 69.06 250 ASP A CA 1
ATOM 2033 C C . ASP A 1 250 ? 26.888 1.744 -4.029 1.00 69.06 250 ASP A C 1
ATOM 2035 O O . ASP A 1 250 ? 26.676 2.961 -4.035 1.00 69.06 250 ASP A O 1
ATOM 2039 N N . ARG A 1 251 ? 28.037 1.214 -3.593 1.00 68.44 251 ARG A N 1
ATOM 2040 C CA . ARG A 1 251 ? 29.171 2.015 -3.108 1.00 68.44 251 ARG A CA 1
ATOM 2041 C C . ARG A 1 251 ? 29.905 2.733 -4.235 1.00 68.44 251 ARG A C 1
ATOM 2043 O O . ARG A 1 251 ? 30.484 3.782 -3.978 1.00 68.44 251 ARG A O 1
ATOM 2050 N N . GLU A 1 252 ? 29.890 2.195 -5.451 1.00 66.88 252 GLU A N 1
ATOM 2051 C CA . GLU A 1 252 ? 30.603 2.782 -6.590 1.00 66.88 252 GLU A CA 1
ATOM 2052 C C . GLU A 1 252 ? 29.873 4.024 -7.101 1.00 66.88 252 GLU A C 1
ATOM 2054 O O . GLU A 1 252 ? 30.495 5.046 -7.386 1.00 66.88 252 GLU A O 1
ATOM 2059 N N . ARG A 1 253 ? 28.537 3.961 -7.156 1.00 66.50 253 ARG A N 1
ATOM 2060 C CA . ARG A 1 253 ? 27.678 5.073 -7.598 1.00 66.50 253 ARG A CA 1
ATOM 2061 C C . ARG A 1 253 ? 27.104 5.913 -6.450 1.00 66.50 253 ARG A C 1
ATOM 2063 O O . ARG A 1 253 ? 26.376 6.868 -6.708 1.00 66.50 253 ARG A O 1
ATOM 2070 N N . ASN A 1 254 ? 27.426 5.586 -5.193 1.00 72.12 254 ASN A N 1
ATOM 2071 C CA . ASN A 1 254 ? 26.853 6.199 -3.984 1.00 72.12 254 ASN A CA 1
ATOM 2072 C C . ASN A 1 254 ? 25.312 6.219 -3.979 1.00 72.12 254 ASN A C 1
ATOM 2074 O O . ASN A 1 254 ? 24.693 7.173 -3.495 1.00 72.12 254 ASN A O 1
ATOM 2078 N N . LEU A 1 255 ? 24.679 5.167 -4.506 1.00 74.31 255 LEU A N 1
ATOM 2079 C CA . LEU A 1 255 ? 23.226 5.110 -4.584 1.00 74.31 255 LEU A CA 1
ATOM 2080 C C . LEU A 1 255 ? 22.630 4.756 -3.218 1.00 74.31 255 LEU A C 1
ATOM 2082 O O . LEU A 1 255 ? 22.914 3.701 -2.641 1.00 74.31 255 LEU A O 1
ATOM 2086 N N . LYS A 1 256 ? 21.794 5.662 -2.706 1.00 78.94 256 LYS A N 1
ATOM 2087 C CA . LYS A 1 256 ? 21.120 5.549 -1.409 1.00 78.94 256 LYS A CA 1
ATOM 2088 C C . LYS A 1 256 ? 19.639 5.275 -1.599 1.00 78.94 256 LYS A C 1
ATOM 2090 O O . LYS A 1 256 ? 19.018 5.818 -2.511 1.00 78.94 256 LYS A O 1
ATOM 2095 N N . VAL A 1 257 ? 19.066 4.486 -0.696 1.00 81.44 257 VAL A N 1
ATOM 2096 C CA . VAL A 1 257 ? 17.611 4.318 -0.650 1.00 81.44 257 VAL A CA 1
ATOM 2097 C C . VAL A 1 257 ? 16.976 5.565 -0.053 1.00 81.44 257 VAL A C 1
ATOM 2099 O O . VAL A 1 257 ? 17.329 5.991 1.045 1.00 81.44 257 VAL A O 1
ATOM 2102 N N . SER A 1 258 ? 16.017 6.128 -0.779 1.00 84.75 258 SER A N 1
ATOM 2103 C CA . SER A 1 258 ? 15.203 7.250 -0.327 1.00 84.75 258 SER A CA 1
ATOM 2104 C C . SER A 1 258 ? 13.947 6.736 0.377 1.00 84.75 258 SER A C 1
ATOM 2106 O O . SER A 1 258 ? 13.081 6.108 -0.233 1.00 84.75 258 SER A O 1
ATOM 2108 N N . THR A 1 259 ? 13.812 7.046 1.667 1.00 86.94 259 THR A N 1
ATOM 2109 C CA . THR A 1 259 ? 12.603 6.756 2.458 1.00 86.94 259 THR A CA 1
ATOM 2110 C C . THR A 1 259 ? 11.381 7.439 1.863 1.00 86.94 259 THR A C 1
ATOM 2112 O O . THR A 1 259 ? 10.292 6.874 1.872 1.00 86.94 259 THR A O 1
ATOM 2115 N N . ASN A 1 260 ? 11.546 8.649 1.324 1.00 87.94 260 ASN A N 1
ATOM 2116 C CA . ASN A 1 260 ? 10.440 9.414 0.755 1.00 87.94 260 ASN A CA 1
ATOM 2117 C C . ASN A 1 260 ? 9.880 8.742 -0.501 1.00 87.94 260 ASN A C 1
ATOM 2119 O O . ASN A 1 260 ? 8.664 8.701 -0.688 1.00 87.94 260 ASN A O 1
ATOM 2123 N N . ASP A 1 261 ? 10.757 8.195 -1.341 1.00 87.44 261 ASP A N 1
ATOM 2124 C CA . ASP A 1 261 ? 10.361 7.470 -2.547 1.00 87.44 261 ASP A CA 1
ATOM 2125 C C . ASP A 1 261 ? 9.700 6.132 -2.197 1.00 87.44 261 ASP A C 1
ATOM 2127 O O . ASP A 1 261 ? 8.650 5.798 -2.750 1.00 87.44 261 ASP A O 1
ATOM 2131 N N . PHE A 1 262 ? 10.225 5.436 -1.185 1.00 90.00 262 PHE A N 1
ATOM 2132 C CA . PHE A 1 262 ? 9.607 4.229 -0.640 1.00 90.00 262 PHE A CA 1
ATOM 2133 C C . PHE A 1 262 ? 8.216 4.502 -0.039 1.00 90.00 262 PHE A C 1
ATOM 2135 O O . PHE A 1 262 ? 7.250 3.806 -0.353 1.00 90.00 262 PHE A O 1
ATOM 2142 N N . LYS A 1 263 ? 8.067 5.570 0.758 1.00 90.31 263 LYS A N 1
ATOM 2143 C CA . LYS A 1 263 ? 6.776 5.990 1.328 1.00 90.31 263 LYS A CA 1
ATOM 2144 C C . LYS A 1 263 ? 5.777 6.386 0.237 1.00 90.31 263 LYS A C 1
ATOM 2146 O O . LYS A 1 263 ? 4.608 6.016 0.322 1.00 90.31 263 LYS A O 1
ATOM 2151 N N . LYS A 1 264 ? 6.222 7.085 -0.816 1.00 89.94 264 LYS A N 1
ATOM 2152 C CA . LYS A 1 264 ? 5.381 7.396 -1.987 1.00 89.94 264 LYS A CA 1
ATOM 2153 C C . LYS A 1 264 ? 4.855 6.131 -2.657 1.00 89.94 264 LYS A C 1
ATOM 2155 O O . LYS A 1 264 ? 3.653 6.051 -2.896 1.00 89.94 264 LYS A O 1
ATOM 2160 N N . ALA A 1 265 ? 5.719 5.149 -2.908 1.00 89.75 265 ALA A N 1
ATOM 2161 C CA . ALA A 1 265 ? 5.316 3.881 -3.509 1.00 89.75 265 ALA A CA 1
ATOM 2162 C C . ALA A 1 265 ? 4.257 3.157 -2.662 1.00 89.75 265 ALA A C 1
ATOM 2164 O O . ALA A 1 265 ? 3.215 2.751 -3.175 1.00 89.75 265 ALA A O 1
ATOM 2165 N N . LEU A 1 266 ? 4.472 3.073 -1.346 1.00 91.00 266 LEU A N 1
ATOM 2166 C CA . LEU A 1 266 ? 3.506 2.469 -0.429 1.00 91.00 266 LEU A CA 1
ATOM 2167 C C . LEU A 1 266 ? 2.158 3.207 -0.405 1.00 91.00 266 LEU A C 1
ATOM 2169 O O . LEU A 1 266 ? 1.111 2.564 -0.362 1.00 91.00 266 LEU A O 1
ATOM 2173 N N . ASN A 1 267 ? 2.166 4.541 -0.461 1.00 88.62 267 ASN A N 1
ATOM 2174 C CA . ASN A 1 267 ? 0.939 5.338 -0.501 1.00 88.62 267 ASN A CA 1
ATOM 2175 C C . ASN A 1 267 ? 0.141 5.112 -1.790 1.00 88.62 267 ASN A C 1
ATOM 2177 O O . ASN A 1 267 ? -1.085 5.012 -1.735 1.00 88.62 267 ASN A O 1
ATOM 2181 N N . VAL A 1 268 ? 0.817 4.972 -2.936 1.00 86.81 268 VAL A N 1
ATOM 2182 C CA . VAL A 1 268 ? 0.162 4.628 -4.209 1.00 86.81 268 VAL A CA 1
ATOM 2183 C C . VAL A 1 268 ? -0.494 3.248 -4.123 1.00 86.81 268 VAL A C 1
ATOM 2185 O O . VAL A 1 268 ? -1.656 3.096 -4.506 1.00 86.81 268 VAL A O 1
ATOM 2188 N N . LEU A 1 269 ? 0.199 2.262 -3.546 1.00 86.50 269 LEU A N 1
ATOM 2189 C CA . LEU A 1 269 ? -0.354 0.923 -3.328 1.00 86.50 269 LEU A CA 1
ATOM 2190 C C . LEU A 1 269 ? -1.566 0.943 -2.390 1.00 86.50 269 LEU A C 1
ATOM 2192 O O . LEU A 1 269 ? -2.598 0.345 -2.699 1.00 86.50 269 LEU A O 1
ATOM 2196 N N . ALA A 1 270 ? -1.477 1.668 -1.273 1.00 83.00 270 ALA A N 1
ATOM 2197 C CA . ALA A 1 270 ? -2.582 1.803 -0.331 1.00 83.00 270 ALA A CA 1
ATOM 2198 C C . ALA A 1 270 ? -3.803 2.472 -0.976 1.00 83.00 270 ALA A C 1
ATOM 2200 O O . ALA A 1 270 ? -4.917 1.970 -0.838 1.00 83.00 270 ALA A O 1
ATOM 2201 N N . PHE A 1 271 ? -3.612 3.554 -1.736 1.00 77.62 271 PHE A N 1
ATOM 2202 C CA . PHE A 1 271 ? -4.701 4.188 -2.481 1.00 77.62 271 PHE A CA 1
ATOM 2203 C C . PHE A 1 271 ? -5.342 3.227 -3.494 1.00 77.62 271 PHE A C 1
ATOM 2205 O O . PHE A 1 271 ? -6.569 3.165 -3.595 1.00 77.62 271 PHE A O 1
ATOM 2212 N N . GLY A 1 272 ? -4.523 2.431 -4.189 1.00 72.44 272 GLY A N 1
ATOM 2213 C CA . GLY A 1 272 ? -4.982 1.365 -5.078 1.00 72.44 272 GLY A CA 1
ATOM 2214 C C . GLY A 1 272 ? -5.910 0.370 -4.386 1.00 72.44 272 GLY A C 1
ATOM 2215 O O . GLY A 1 272 ? -6.993 0.088 -4.899 1.00 72.44 272 GLY A O 1
ATOM 2216 N N . ILE A 1 273 ? -5.533 -0.098 -3.192 1.00 69.56 273 ILE A N 1
ATOM 2217 C CA . ILE A 1 273 ? -6.344 -1.014 -2.373 1.00 69.56 273 ILE A CA 1
ATOM 2218 C C . ILE A 1 273 ? -7.705 -0.400 -2.027 1.00 69.56 273 ILE A C 1
ATOM 2220 O O . ILE A 1 273 ? -8.736 -1.058 -2.180 1.00 69.56 273 ILE A O 1
ATOM 2224 N N . TYR A 1 274 ? -7.726 0.858 -1.577 1.00 68.50 274 TYR A N 1
ATOM 2225 C CA . TYR A 1 274 ? -8.970 1.511 -1.162 1.00 68.50 274 TYR A CA 1
ATOM 2226 C C . TYR A 1 274 ? -9.902 1.804 -2.337 1.00 68.50 274 TYR A C 1
ATOM 2228 O O . TYR A 1 274 ? -11.111 1.630 -2.209 1.00 68.50 274 TYR A O 1
ATOM 2236 N N . LYS A 1 275 ? -9.359 2.212 -3.490 1.00 67.69 275 LYS A N 1
ATOM 2237 C CA . LYS A 1 275 ? -10.161 2.550 -4.674 1.00 67.69 275 LYS A CA 1
ATOM 2238 C C . LYS A 1 275 ? -10.757 1.317 -5.360 1.00 67.69 275 LYS A C 1
ATOM 2240 O O . LYS A 1 275 ? -11.849 1.399 -5.912 1.00 67.69 275 LYS A O 1
ATOM 2245 N N . THR A 1 276 ? -10.052 0.187 -5.333 1.00 60.81 276 THR A N 1
ATOM 2246 C CA . THR A 1 276 ? -10.488 -1.077 -5.961 1.00 60.81 276 THR A CA 1
ATOM 2247 C C . THR A 1 276 ? -11.307 -1.974 -5.027 1.00 60.81 276 THR A C 1
ATOM 2249 O O . THR A 1 276 ? -11.892 -2.961 -5.474 1.00 60.81 276 THR A O 1
ATOM 2252 N N . GLY A 1 277 ? -11.393 -1.627 -3.736 1.00 52.78 277 GLY A N 1
ATOM 2253 C CA . GLY A 1 277 ? -12.278 -2.280 -2.772 1.00 52.78 277 GLY A CA 1
ATOM 2254 C C . GLY A 1 277 ? -11.897 -3.723 -2.435 1.00 52.78 277 GLY A C 1
ATOM 2255 O O . GLY A 1 277 ? -12.784 -4.566 -2.367 1.00 52.78 277 GLY A O 1
ATOM 2256 N N . LEU A 1 278 ? -10.605 -4.029 -2.245 1.00 54.62 278 LEU A N 1
ATOM 2257 C CA . LEU A 1 278 ? -10.077 -5.391 -1.992 1.00 54.62 278 LEU A CA 1
ATOM 2258 C C . LEU A 1 278 ? -10.427 -6.444 -3.070 1.00 54.62 278 LEU A C 1
ATOM 2260 O O . LEU A 1 278 ? -10.088 -7.614 -2.908 1.00 54.62 278 LEU A O 1
ATOM 2264 N N . ASN A 1 279 ? -11.079 -6.067 -4.174 1.00 50.81 279 ASN A N 1
ATOM 2265 C CA . ASN A 1 279 ? -11.479 -7.011 -5.220 1.00 50.81 279 ASN A CA 1
ATOM 2266 C C . ASN A 1 279 ? -10.289 -7.483 -6.069 1.00 50.81 279 ASN A C 1
ATOM 2268 O O . ASN A 1 279 ? -10.333 -8.575 -6.627 1.00 50.81 279 ASN A O 1
ATOM 2272 N N . SER A 1 280 ? -9.226 -6.677 -6.153 1.00 51.84 280 SER A N 1
ATOM 2273 C CA . SER A 1 280 ? -8.032 -6.959 -6.960 1.00 51.84 280 SER A CA 1
ATOM 2274 C C . SER A 1 280 ? -6.782 -7.311 -6.145 1.00 51.84 280 SER A C 1
ATOM 2276 O O . SER A 1 280 ? -5.783 -7.707 -6.735 1.00 51.84 280 SER A O 1
ATOM 2278 N N . ILE A 1 281 ? -6.798 -7.153 -4.815 1.00 63.22 281 ILE A N 1
ATOM 2279 C CA . ILE A 1 281 ? -5.635 -7.378 -3.937 1.00 63.22 281 ILE A CA 1
ATOM 2280 C C . ILE A 1 281 ? -6.059 -8.242 -2.756 1.00 63.22 281 ILE A C 1
ATOM 2282 O O . ILE A 1 281 ? -7.122 -8.020 -2.170 1.00 63.22 281 ILE A O 1
ATOM 2286 N N . SER A 1 282 ? -5.227 -9.214 -2.374 1.00 72.81 282 SER A N 1
ATOM 2287 C CA . SER A 1 282 ? -5.557 -10.051 -1.228 1.00 72.81 282 SER A CA 1
ATOM 2288 C C . SER A 1 282 ? -5.587 -9.206 0.060 1.00 72.81 282 SER A C 1
ATOM 2290 O O . SER A 1 282 ? -4.704 -8.376 0.294 1.00 72.81 282 SER A O 1
ATOM 2292 N N . PRO A 1 283 ? -6.561 -9.413 0.962 1.00 76.06 283 PRO A N 1
ATOM 2293 C CA . PRO A 1 283 ? -6.606 -8.687 2.232 1.00 76.06 283 PRO A CA 1
ATOM 2294 C C . PRO A 1 283 ? -5.337 -8.818 3.094 1.00 76.06 283 PRO A C 1
ATOM 2296 O O . PRO A 1 283 ? -5.064 -7.952 3.921 1.00 76.06 283 PRO A O 1
ATOM 2299 N N . LEU A 1 284 ? -4.555 -9.886 2.901 1.00 80.38 284 LEU A N 1
ATOM 2300 C CA . LEU A 1 284 ? -3.274 -10.094 3.580 1.00 80.38 284 LEU A CA 1
ATOM 2301 C C . LEU A 1 284 ? -2.165 -9.201 3.010 1.00 80.38 284 LEU A C 1
ATOM 2303 O O . LEU A 1 284 ? -1.410 -8.612 3.778 1.00 80.38 284 LEU A O 1
ATOM 2307 N N . GLU A 1 285 ? -2.085 -9.053 1.686 1.00 79.75 285 GLU A N 1
ATOM 2308 C CA . GLU A 1 285 ? -1.162 -8.102 1.051 1.00 79.75 285 GLU A CA 1
ATOM 2309 C C . GLU A 1 285 ? -1.503 -6.664 1.446 1.00 79.75 285 GLU A C 1
ATOM 2311 O O . GLU A 1 285 ? -0.606 -5.869 1.728 1.00 79.75 285 GLU A O 1
ATOM 2316 N N . ALA A 1 286 ? -2.798 -6.350 1.552 1.00 82.56 286 ALA A N 1
ATOM 2317 C CA . ALA A 1 286 ? -3.255 -5.061 2.052 1.00 82.56 286 ALA A CA 1
ATOM 2318 C C . ALA A 1 286 ? -2.815 -4.801 3.505 1.00 82.56 286 ALA A C 1
ATOM 2320 O O . ALA A 1 286 ? -2.332 -3.707 3.801 1.00 82.56 286 ALA A O 1
ATOM 2321 N N . ASP A 1 287 ? -2.913 -5.793 4.403 1.00 86.06 287 ASP A N 1
ATOM 2322 C CA . ASP A 1 287 ? -2.405 -5.657 5.780 1.00 86.06 287 ASP A CA 1
ATOM 2323 C C . ASP A 1 287 ? -0.883 -5.475 5.791 1.00 86.06 287 ASP A C 1
ATOM 2325 O O . ASP A 1 287 ? -0.375 -4.638 6.536 1.00 86.06 287 ASP A O 1
ATOM 2329 N N . GLY A 1 288 ? -0.163 -6.180 4.911 1.00 87.94 288 GLY A N 1
ATOM 2330 C CA . GLY A 1 288 ? 1.280 -6.026 4.733 1.00 87.94 288 GLY A CA 1
ATOM 2331 C C . GLY A 1 288 ? 1.686 -4.619 4.284 1.00 87.94 288 GLY A C 1
ATOM 2332 O O . GLY A 1 288 ? 2.633 -4.051 4.826 1.00 87.94 288 GLY A O 1
ATOM 2333 N N . ILE A 1 289 ? 0.959 -4.014 3.339 1.00 89.44 289 ILE A N 1
ATOM 2334 C CA . ILE A 1 289 ? 1.214 -2.636 2.884 1.00 89.44 289 ILE A CA 1
ATOM 2335 C C . ILE A 1 289 ? 0.931 -1.628 4.005 1.00 89.44 289 ILE A C 1
ATOM 2337 O O . ILE A 1 289 ? 1.737 -0.723 4.229 1.00 89.44 289 ILE A O 1
ATOM 2341 N N . LEU A 1 290 ? -0.164 -1.798 4.755 1.00 89.44 290 LEU A N 1
ATOM 2342 C CA . LEU A 1 290 ? -0.477 -0.926 5.893 1.00 89.44 290 LEU A CA 1
ATOM 2343 C C . LEU A 1 290 ? 0.509 -1.091 7.052 1.00 89.44 290 LEU A C 1
ATOM 2345 O O . LEU A 1 290 ? 0.832 -0.108 7.714 1.00 89.44 290 LEU A O 1
ATOM 2349 N N . GLU A 1 291 ? 1.029 -2.297 7.285 1.00 91.06 291 GLU A N 1
ATOM 2350 C CA . GLU A 1 291 ? 2.105 -2.524 8.252 1.00 91.06 291 GLU A CA 1
ATOM 2351 C C . GLU A 1 291 ? 3.359 -1.735 7.894 1.00 91.06 291 GLU A C 1
ATOM 2353 O O . GLU A 1 291 ? 3.917 -1.049 8.754 1.00 91.06 291 GLU A O 1
ATOM 2358 N N . LYS A 1 292 ? 3.764 -1.789 6.622 1.00 92.25 292 LYS A N 1
ATOM 2359 C CA . LYS A 1 292 ? 4.898 -1.012 6.121 1.00 92.25 292 LYS A CA 1
ATOM 2360 C C . LYS A 1 292 ? 4.629 0.484 6.290 1.00 92.25 292 LYS A C 1
ATOM 2362 O O . LYS A 1 292 ? 5.445 1.180 6.884 1.00 92.25 292 LYS A O 1
ATOM 2367 N N . LEU A 1 293 ? 3.470 0.986 5.862 1.00 91.94 293 LEU A N 1
ATOM 2368 C CA . LEU A 1 293 ? 3.127 2.406 6.016 1.00 91.94 293 LEU A CA 1
ATOM 2369 C C . LEU A 1 293 ? 3.161 2.880 7.469 1.00 91.94 293 LEU A C 1
ATOM 2371 O O . LEU A 1 293 ? 3.695 3.954 7.735 1.00 91.94 293 LEU A O 1
ATOM 2375 N N . LEU A 1 294 ? 2.652 2.081 8.409 1.00 91.44 294 LEU A N 1
ATOM 2376 C CA . LEU A 1 294 ? 2.728 2.393 9.837 1.00 91.44 294 LEU A CA 1
ATOM 2377 C C . LEU A 1 294 ? 4.175 2.464 10.334 1.00 91.44 294 LEU A C 1
ATOM 2379 O O . LEU A 1 294 ? 4.503 3.361 11.101 1.00 91.44 294 LEU A O 1
ATOM 2383 N N . PHE A 1 295 ? 5.053 1.566 9.880 1.00 91.69 295 PHE A N 1
ATOM 2384 C CA . PHE A 1 295 ? 6.471 1.582 10.254 1.00 91.69 295 PHE A CA 1
ATOM 2385 C C . PHE A 1 295 ? 7.203 2.841 9.748 1.00 91.69 295 PHE A C 1
ATOM 2387 O O . PHE A 1 295 ? 8.039 3.430 10.446 1.00 91.69 295 PHE A O 1
ATOM 2394 N N . PHE A 1 296 ? 6.888 3.263 8.522 1.00 90.62 296 PHE A N 1
ATOM 2395 C CA . PHE A 1 296 ? 7.492 4.435 7.881 1.00 90.62 296 PHE A CA 1
ATOM 2396 C C . PHE A 1 296 ? 6.831 5.764 8.260 1.00 90.62 296 PHE A C 1
ATOM 2398 O O . PHE A 1 296 ? 7.385 6.819 7.959 1.00 90.62 296 PHE A O 1
ATOM 2405 N N . SER A 1 297 ? 5.685 5.725 8.933 1.00 90.12 297 SER A N 1
ATOM 2406 C CA . SER A 1 297 ? 5.034 6.908 9.493 1.00 90.12 297 SER A CA 1
ATOM 2407 C C . SER A 1 297 ? 5.561 7.189 10.895 1.00 90.12 297 SER A C 1
ATOM 2409 O O . SER A 1 297 ? 5.943 6.273 11.627 1.00 90.12 297 SER A O 1
ATOM 2411 N N . ASP A 1 298 ? 5.615 8.464 11.267 1.00 87.38 298 ASP A N 1
ATOM 2412 C CA . ASP A 1 298 ? 6.095 8.854 12.587 1.00 87.38 298 ASP A CA 1
ATOM 2413 C C . ASP A 1 298 ? 4.941 8.844 13.599 1.00 87.38 298 ASP A C 1
ATOM 2415 O O . ASP A 1 298 ? 3.851 9.346 13.293 1.00 87.38 298 ASP A O 1
ATOM 2419 N N . PRO A 1 299 ? 5.150 8.262 14.794 1.00 88.06 299 PRO A N 1
ATOM 2420 C CA . PRO A 1 299 ? 4.119 8.202 15.821 1.00 88.06 299 PRO A CA 1
ATOM 2421 C C . PRO A 1 299 ? 3.753 9.614 16.293 1.00 88.06 299 PRO A C 1
ATOM 2423 O O . PRO A 1 299 ? 4.610 10.492 16.381 1.00 88.06 299 PRO A O 1
ATOM 2426 N N . GLY A 1 300 ? 2.477 9.830 16.618 1.00 86.06 300 GLY A N 1
ATOM 2427 C CA . GLY A 1 300 ? 1.980 11.152 17.018 1.00 86.06 300 GLY A CA 1
ATOM 2428 C C . GLY A 1 300 ? 1.729 12.106 15.846 1.00 86.06 300 GLY A C 1
ATOM 2429 O O . GLY A 1 300 ? 1.706 13.319 16.035 1.00 86.06 300 GLY A O 1
ATOM 2430 N N . THR A 1 301 ? 1.534 11.573 14.638 1.00 89.94 301 THR A N 1
ATOM 2431 C CA . THR A 1 301 ? 1.029 12.321 13.479 1.00 89.94 301 THR A CA 1
ATOM 2432 C C . THR A 1 301 ? -0.408 11.903 13.162 1.00 89.94 301 THR A C 1
ATOM 2434 O O . THR A 1 301 ? -0.799 10.766 13.419 1.00 89.94 301 THR A O 1
ATOM 2437 N N . VAL A 1 302 ? -1.196 12.805 12.563 1.00 90.06 302 VAL A N 1
ATOM 2438 C CA . VAL A 1 302 ? -2.571 12.494 12.117 1.00 90.06 302 VAL A CA 1
ATOM 2439 C C . VAL A 1 302 ? -2.571 11.313 11.138 1.00 90.06 302 VAL A C 1
ATOM 2441 O O . VAL A 1 302 ? -3.389 10.407 11.261 1.00 90.06 302 VAL A O 1
ATOM 2444 N N . GLU A 1 303 ? -1.602 11.279 10.215 1.00 88.44 303 GLU A N 1
ATOM 2445 C CA . GLU A 1 303 ? -1.424 10.187 9.247 1.00 88.44 303 GLU A CA 1
ATOM 2446 C C . GLU A 1 303 ? -1.253 8.829 9.943 1.00 88.44 303 GLU A C 1
ATOM 2448 O O . GLU A 1 303 ? -1.884 7.849 9.549 1.00 88.44 303 GLU A O 1
ATOM 2453 N N . TYR A 1 304 ? -0.439 8.767 11.001 1.00 91.12 304 TYR A N 1
ATOM 2454 C CA . TYR A 1 304 ? -0.216 7.538 11.759 1.00 91.12 304 TYR A CA 1
ATOM 2455 C C . TYR A 1 304 ? -1.507 7.028 12.415 1.00 91.12 304 TYR A C 1
ATOM 2457 O O . TYR A 1 304 ? -1.847 5.851 12.277 1.00 91.12 304 TYR A O 1
ATOM 2465 N N . ASP A 1 305 ? -2.269 7.912 13.060 1.00 91.88 305 ASP A N 1
ATOM 2466 C CA . ASP A 1 305 ? -3.511 7.528 13.738 1.00 91.88 305 ASP A CA 1
ATOM 2467 C C . ASP A 1 305 ? -4.617 7.127 12.746 1.00 91.88 305 ASP A C 1
ATOM 2469 O O . ASP A 1 305 ? -5.371 6.178 12.991 1.00 91.88 305 ASP A O 1
ATOM 2473 N N . GLU A 1 306 ? -4.680 7.775 11.580 1.00 90.25 306 GLU A N 1
ATOM 2474 C CA . GLU A 1 306 ? -5.550 7.348 10.482 1.00 90.25 306 GLU A CA 1
ATOM 2475 C C . GLU A 1 306 ? -5.169 5.965 9.942 1.00 90.25 306 GLU A C 1
ATOM 2477 O O . GLU A 1 306 ? -6.047 5.155 9.631 1.00 90.25 306 GLU A O 1
ATOM 2482 N N . LEU A 1 307 ? -3.872 5.678 9.806 1.00 91.31 307 LEU A N 1
ATOM 2483 C CA . LEU A 1 307 ? -3.392 4.371 9.359 1.00 91.31 307 LEU A CA 1
ATOM 2484 C C . LEU A 1 307 ? -3.721 3.273 10.377 1.00 91.31 307 LEU A C 1
ATOM 2486 O O . LEU A 1 307 ? -4.096 2.173 9.965 1.00 91.31 307 LEU A O 1
ATOM 2490 N N . LEU A 1 308 ? -3.654 3.564 11.683 1.00 93.12 308 LEU A N 1
ATOM 2491 C CA . LEU A 1 308 ? -4.104 2.643 12.732 1.00 93.12 308 LEU A CA 1
ATOM 2492 C C . LEU A 1 308 ? -5.592 2.324 12.577 1.00 93.12 308 LEU A C 1
ATOM 2494 O O . LEU A 1 308 ? -5.965 1.149 12.553 1.00 93.12 308 LEU A O 1
ATOM 2498 N N . MET A 1 309 ? -6.424 3.354 12.389 1.00 91.12 309 MET A N 1
ATOM 2499 C CA . MET A 1 309 ? -7.862 3.184 12.177 1.00 91.12 309 MET A CA 1
ATOM 2500 C C . MET A 1 309 ? -8.136 2.317 10.942 1.00 91.12 309 MET A C 1
ATOM 2502 O O . MET A 1 309 ? -8.852 1.317 11.013 1.00 91.12 309 MET A O 1
ATOM 2506 N N . LYS A 1 310 ? -7.506 2.647 9.809 1.00 89.81 310 LYS A N 1
ATOM 2507 C CA . LYS A 1 310 ? -7.656 1.915 8.544 1.00 89.81 310 LYS A CA 1
ATOM 2508 C C . LYS A 1 310 ? -7.216 0.451 8.659 1.00 89.81 310 LYS A C 1
ATOM 2510 O O . LYS A 1 310 ? -7.928 -0.449 8.207 1.00 89.81 310 LYS A O 1
ATOM 2515 N N . ARG A 1 311 ? -6.079 0.188 9.308 1.00 90.69 311 ARG A N 1
ATOM 2516 C CA . ARG A 1 311 ? -5.590 -1.175 9.550 1.00 90.69 311 ARG A CA 1
ATOM 2517 C C . ARG A 1 311 ? -6.503 -1.944 10.508 1.00 90.69 311 ARG A C 1
ATOM 2519 O O . ARG A 1 311 ? -6.751 -3.129 10.281 1.00 90.69 311 ARG A O 1
ATOM 2526 N N . GLY A 1 312 ? -7.055 -1.288 11.530 1.00 92.19 312 GLY A N 1
ATOM 2527 C CA . GLY A 1 312 ? -8.079 -1.855 12.413 1.00 92.19 312 GLY A CA 1
ATOM 2528 C C . GLY A 1 312 ? -9.324 -2.299 11.642 1.00 92.19 312 GLY A C 1
ATOM 2529 O O . GLY A 1 312 ? -9.777 -3.435 11.802 1.00 92.19 312 GLY A O 1
ATOM 2530 N N . MET A 1 313 ? -9.822 -1.456 10.730 1.00 89.81 313 MET A N 1
ATOM 2531 C CA . MET A 1 313 ? -10.969 -1.767 9.865 1.00 89.81 313 MET A CA 1
ATOM 2532 C C . MET A 1 313 ? -10.709 -2.977 8.963 1.00 89.81 313 MET A C 1
ATOM 2534 O O . MET A 1 313 ? -11.552 -3.874 8.884 1.00 89.81 313 MET A O 1
ATOM 2538 N N . LEU A 1 314 ? -9.533 -3.049 8.334 1.00 89.12 314 LEU A N 1
ATOM 2539 C CA . LEU A 1 314 ? -9.143 -4.192 7.505 1.00 89.12 314 LEU A CA 1
ATOM 2540 C C . LEU A 1 314 ? -9.091 -5.494 8.320 1.00 89.12 314 LEU A C 1
ATOM 2542 O O . LEU A 1 314 ? -9.672 -6.505 7.925 1.00 89.12 314 LEU A O 1
ATOM 2546 N N . ASN A 1 315 ? -8.455 -5.462 9.495 1.00 90.69 315 ASN A N 1
ATOM 2547 C CA . ASN A 1 315 ? -8.378 -6.619 10.388 1.00 90.69 315 ASN A CA 1
ATOM 2548 C C . ASN A 1 315 ? -9.767 -7.042 10.902 1.00 90.69 315 ASN A C 1
ATOM 2550 O O . ASN A 1 315 ? -10.052 -8.232 11.019 1.00 90.69 315 ASN A O 1
ATOM 2554 N N . TYR A 1 316 ? -10.676 -6.095 11.141 1.00 90.94 316 TYR A N 1
ATOM 2555 C CA . TYR A 1 316 ? -12.061 -6.396 11.509 1.00 90.94 316 TYR A CA 1
ATOM 2556 C C . TYR A 1 316 ? -12.844 -7.082 10.377 1.00 90.94 316 TYR A C 1
ATOM 2558 O O . TYR A 1 316 ? -13.660 -7.975 10.631 1.00 90.94 316 TYR A O 1
ATOM 2566 N N . GLN A 1 317 ? -12.605 -6.687 9.122 1.00 87.56 317 GLN A N 1
ATOM 2567 C CA . GLN A 1 317 ? -13.186 -7.349 7.950 1.00 87.56 317 GLN A CA 1
ATOM 2568 C C . GLN A 1 317 ? -12.633 -8.767 7.777 1.00 87.56 317 GLN A C 1
ATOM 2570 O O . GLN A 1 317 ? -13.412 -9.704 7.591 1.00 87.56 317 GLN A O 1
ATOM 2575 N N . LEU A 1 318 ? -11.316 -8.940 7.917 1.00 85.75 318 LEU A N 1
ATOM 2576 C CA . LEU A 1 318 ? -10.647 -10.245 7.919 1.00 85.75 318 LEU A CA 1
ATOM 2577 C C . LEU A 1 318 ? -11.141 -11.158 9.046 1.00 85.75 318 LEU A C 1
ATOM 2579 O O . LEU A 1 318 ? -11.327 -12.358 8.840 1.00 85.75 318 LEU A O 1
ATOM 2583 N N . GLY A 1 319 ? -11.466 -10.559 10.191 1.00 86.56 319 GLY A N 1
ATOM 2584 C CA . GLY A 1 319 ? -12.062 -11.209 11.352 1.00 86.56 319 GLY A CA 1
ATOM 2585 C C . GLY A 1 319 ? -13.378 -11.943 11.083 1.00 86.56 319 GLY A C 1
ATOM 2586 O O . GLY A 1 319 ? -13.762 -12.799 11.872 1.00 86.56 319 GLY A O 1
ATOM 2587 N N . LYS A 1 320 ? -14.073 -11.642 9.973 1.00 83.44 320 LYS A N 1
ATOM 2588 C CA . LYS A 1 320 ? -15.250 -12.415 9.538 1.00 83.44 320 LYS A CA 1
ATOM 2589 C C . LYS A 1 320 ? -14.892 -13.846 9.130 1.00 83.44 320 LYS A C 1
ATOM 2591 O O . LYS A 1 320 ? -15.735 -14.725 9.252 1.00 83.44 320 LYS A O 1
ATOM 2596 N N . ARG A 1 321 ? -13.686 -14.054 8.592 1.00 83.69 321 ARG A N 1
ATOM 2597 C CA . ARG A 1 321 ? -13.203 -15.360 8.121 1.00 83.69 321 ARG A CA 1
ATOM 2598 C C . ARG A 1 321 ? -12.381 -16.070 9.188 1.00 83.69 321 ARG A C 1
ATOM 2600 O O . ARG A 1 321 ? -12.561 -17.265 9.380 1.00 83.69 321 ARG A O 1
ATOM 2607 N N . ASP A 1 322 ? -11.506 -15.335 9.873 1.00 84.50 322 ASP A N 1
ATOM 2608 C CA . ASP A 1 322 ? -10.642 -15.877 10.922 1.00 84.50 322 ASP A CA 1
ATOM 2609 C C . ASP A 1 322 ? -10.691 -14.992 12.187 1.00 84.50 322 ASP A C 1
ATOM 2611 O O . ASP A 1 322 ? -10.201 -13.855 12.167 1.00 84.50 322 ASP A O 1
ATOM 2615 N N . PRO A 1 323 ? -11.247 -15.500 13.307 1.00 86.75 323 PRO A N 1
ATOM 2616 C CA . PRO A 1 323 ? -11.359 -14.770 14.568 1.00 86.75 323 PRO A CA 1
ATOM 2617 C C . PRO A 1 323 ? -10.037 -14.240 15.137 1.00 86.75 323 PRO A C 1
ATOM 2619 O O . PRO A 1 323 ? -10.063 -13.282 15.914 1.00 86.75 323 PRO A O 1
ATOM 2622 N N . PHE A 1 324 ? -8.880 -14.802 14.765 1.00 89.25 324 PHE A N 1
ATOM 2623 C CA . PHE A 1 324 ? -7.576 -14.314 15.226 1.00 89.25 324 PHE A CA 1
ATOM 2624 C C . PHE A 1 324 ? -7.349 -12.833 14.875 1.00 89.25 324 PHE A C 1
ATOM 2626 O O . PHE A 1 324 ? -6.811 -12.070 15.686 1.00 89.25 324 PHE A O 1
ATOM 2633 N N . PHE A 1 325 ? -7.830 -12.385 13.710 1.00 90.25 325 PHE A N 1
ATOM 2634 C CA . PHE A 1 325 ? -7.701 -10.991 13.276 1.00 90.25 325 PHE A CA 1
ATOM 2635 C C . PHE A 1 325 ? -8.546 -10.014 14.104 1.00 90.25 325 PHE A C 1
ATOM 2637 O O . PHE A 1 325 ? -8.209 -8.832 14.173 1.00 90.25 325 PHE A O 1
ATOM 2644 N N . LEU A 1 326 ? -9.583 -10.482 14.811 1.00 91.94 326 LEU A N 1
ATOM 2645 C CA . LEU A 1 326 ? -10.376 -9.623 15.698 1.00 91.94 326 LEU A CA 1
ATOM 2646 C C . LEU A 1 326 ? -9.546 -9.110 16.881 1.00 91.94 326 LEU A C 1
ATOM 2648 O O . LEU A 1 326 ? -9.711 -7.961 17.280 1.00 91.94 326 LEU A O 1
ATOM 2652 N N . ASN A 1 327 ? -8.608 -9.908 17.403 1.00 92.75 327 ASN A N 1
ATOM 2653 C CA . ASN A 1 327 ? -7.703 -9.460 18.469 1.00 92.75 327 ASN A CA 1
ATOM 2654 C C . ASN A 1 327 ? -6.778 -8.335 17.990 1.00 92.75 327 ASN A C 1
ATOM 2656 O O . ASN A 1 327 ? -6.572 -7.355 18.705 1.00 92.75 327 ASN A O 1
ATOM 2660 N N . LYS A 1 328 ? -6.261 -8.449 16.759 1.00 92.62 328 LYS A N 1
ATOM 2661 C CA . LYS A 1 328 ? -5.454 -7.395 16.129 1.00 92.62 328 LYS A CA 1
ATOM 2662 C C . LYS A 1 328 ? -6.277 -6.133 15.882 1.00 92.62 328 LYS A C 1
ATOM 2664 O O . LYS A 1 328 ? -5.808 -5.040 16.172 1.00 92.62 328 LYS A O 1
ATOM 2669 N N . ALA A 1 329 ? -7.511 -6.282 15.400 1.00 94.19 329 ALA A N 1
ATOM 2670 C CA . ALA A 1 329 ? -8.417 -5.157 15.194 1.00 94.19 329 ALA A CA 1
ATOM 2671 C C . ALA A 1 329 ? -8.677 -4.394 16.503 1.00 94.19 329 ALA A C 1
ATOM 2673 O O . ALA A 1 329 ? -8.510 -3.179 16.537 1.00 94.19 329 ALA A O 1
ATOM 2674 N N . ILE A 1 330 ? -8.998 -5.108 17.591 1.00 94.75 330 ILE A N 1
ATOM 2675 C CA . ILE A 1 330 ? -9.195 -4.513 18.925 1.00 94.75 330 ILE A CA 1
ATOM 2676 C C . ILE A 1 330 ? -7.945 -3.756 19.378 1.00 94.75 330 ILE A C 1
ATOM 2678 O O . ILE A 1 330 ? -8.066 -2.649 19.892 1.00 94.75 330 ILE A O 1
ATOM 2682 N N . PHE A 1 331 ? -6.752 -4.327 19.178 1.00 94.88 331 PHE A N 1
ATOM 2683 C CA . PHE A 1 331 ? -5.499 -3.651 19.511 1.00 94.88 331 PHE A CA 1
ATOM 2684 C C . PHE A 1 331 ? -5.363 -2.314 18.769 1.00 94.88 331 PHE A C 1
ATOM 2686 O O . PHE A 1 331 ? -5.157 -1.289 19.411 1.00 94.88 331 PHE A O 1
ATOM 2693 N N . TYR A 1 332 ? -5.544 -2.301 17.444 1.00 94.75 332 TYR A N 1
ATOM 2694 C CA . TYR A 1 332 ? -5.414 -1.069 16.663 1.00 94.75 332 TYR A CA 1
ATOM 2695 C C . TYR A 1 332 ? -6.472 -0.029 17.030 1.00 94.75 332 TYR A C 1
ATOM 2697 O O . TYR A 1 332 ? -6.122 1.127 17.246 1.00 94.75 332 TYR A O 1
ATOM 2705 N N . PHE A 1 333 ? -7.735 -0.430 17.194 1.00 95.69 333 PHE A N 1
ATOM 2706 C CA . PHE A 1 333 ? -8.786 0.501 17.603 1.00 95.69 333 PHE A CA 1
ATOM 2707 C C . PHE A 1 333 ? -8.561 1.075 19.004 1.00 95.69 333 PHE A C 1
ATOM 2709 O O . PHE A 1 333 ? -8.853 2.245 19.219 1.00 95.69 333 PHE A O 1
ATOM 2716 N N . ARG A 1 334 ? -8.000 0.300 19.942 1.00 94.75 334 ARG A N 1
ATOM 2717 C CA . ARG A 1 334 ? -7.635 0.800 21.279 1.00 94.75 334 ARG A CA 1
ATOM 2718 C C . ARG A 1 334 ? -6.507 1.821 21.254 1.00 94.75 334 ARG A C 1
ATOM 2720 O O . ARG A 1 334 ? -6.464 2.695 22.114 1.00 94.75 334 ARG A O 1
ATOM 2727 N N . GLU A 1 335 ? -5.573 1.695 20.321 1.00 93.69 335 GLU A N 1
ATOM 2728 C CA . GLU A 1 335 ? -4.537 2.711 20.136 1.00 93.69 335 GLU A CA 1
ATOM 2729 C C . GLU A 1 335 ? -5.129 3.966 19.484 1.00 93.69 335 GLU A C 1
ATOM 2731 O O . GLU A 1 335 ? -4.919 5.070 19.983 1.00 93.69 335 GLU A O 1
ATOM 2736 N N . THR A 1 336 ? -5.981 3.807 18.466 1.00 92.88 336 THR A N 1
ATOM 2737 C CA . THR A 1 336 ? -6.715 4.920 17.843 1.00 92.88 336 THR A CA 1
ATOM 2738 C C . THR A 1 336 ? -7.618 5.659 18.839 1.00 92.88 336 THR A C 1
ATOM 2740 O O . THR A 1 336 ? -7.681 6.887 18.810 1.00 92.88 336 THR A O 1
ATOM 2743 N N . SER A 1 337 ? -8.274 4.951 19.765 1.00 90.44 337 SER A N 1
ATOM 2744 C CA . SER A 1 337 ? -9.195 5.552 20.739 1.00 90.44 337 SER A CA 1
ATOM 2745 C C . SER A 1 337 ? -8.503 6.450 21.771 1.00 90.44 337 SER A C 1
ATOM 2747 O O . SER A 1 337 ? -9.169 7.199 22.480 1.00 90.44 337 SER A O 1
ATOM 2749 N N . LYS A 1 338 ? -7.173 6.357 21.894 1.00 90.94 338 LYS A N 1
ATOM 2750 C CA . LYS A 1 338 ? -6.354 7.206 22.774 1.00 90.94 338 LYS A CA 1
ATOM 2751 C C . LYS A 1 338 ? -5.807 8.443 22.055 1.00 90.94 338 LYS A C 1
ATOM 2753 O O . LYS A 1 338 ? -5.138 9.257 22.689 1.00 90.94 338 LYS A O 1
ATOM 2758 N N . SER A 1 339 ? -6.035 8.569 20.747 1.00 89.62 339 SER A N 1
ATOM 2759 C CA . SER A 1 339 ? -5.521 9.688 19.962 1.00 89.62 339 SER A CA 1
ATOM 2760 C C . SER A 1 339 ? -6.165 11.009 20.387 1.00 89.62 339 SER A C 1
ATOM 2762 O O . SER A 1 339 ? -7.385 11.121 20.494 1.00 89.62 339 SER A O 1
ATOM 2764 N N . ASN A 1 340 ? -5.324 12.031 20.554 1.00 88.31 340 ASN A N 1
ATOM 2765 C CA . ASN A 1 340 ? -5.748 13.423 20.727 1.00 88.31 340 ASN A CA 1
ATOM 2766 C C . ASN A 1 340 ? -5.709 14.219 19.408 1.00 88.31 340 ASN A C 1
ATOM 2768 O O . ASN A 1 340 ? -6.040 15.402 19.402 1.00 88.31 340 ASN A O 1
ATOM 2772 N N . LEU A 1 341 ? -5.245 13.598 18.319 1.00 88.56 341 LEU A N 1
ATOM 2773 C CA . LEU A 1 341 ? -4.997 14.244 17.027 1.00 88.56 341 LEU A CA 1
ATOM 2774 C C . LEU A 1 341 ? -6.159 14.048 16.056 1.00 88.56 341 LEU A C 1
ATOM 2776 O O . LEU A 1 341 ? -6.409 14.902 15.208 1.00 88.56 341 LEU A O 1
ATOM 2780 N N . LEU A 1 342 ? -6.859 12.921 16.175 1.00 85.25 342 LEU A N 1
ATOM 2781 C CA . LEU A 1 342 ? -8.034 12.633 15.370 1.00 85.25 342 LEU A CA 1
ATOM 2782 C C . LEU A 1 342 ? -9.255 13.417 15.849 1.00 85.25 342 LEU A C 1
ATOM 2784 O O . LEU A 1 342 ? -9.395 13.785 17.016 1.00 85.25 342 LEU A O 1
ATOM 2788 N N . GLU A 1 343 ? -10.200 13.606 14.931 1.00 86.31 343 GLU A N 1
ATOM 2789 C CA . GLU A 1 343 ? -11.526 14.099 15.280 1.00 86.31 343 GLU A CA 1
ATOM 2790 C C . GLU A 1 343 ? -12.186 13.215 16.346 1.00 86.31 343 GLU A C 1
ATOM 2792 O O . GLU A 1 343 ? -12.137 11.983 16.275 1.00 86.31 343 GLU A O 1
ATOM 2797 N N . LYS A 1 344 ? -12.904 13.842 17.287 1.00 84.62 344 LYS A N 1
ATOM 2798 C CA . LYS A 1 344 ? -13.624 13.129 18.355 1.00 84.62 344 LYS A CA 1
ATOM 2799 C C . LYS A 1 344 ? -14.595 12.072 17.816 1.00 84.62 344 LYS A C 1
ATOM 2801 O O . LYS A 1 344 ? -14.773 11.041 18.457 1.00 84.62 344 LYS A O 1
ATOM 2806 N N . GLY A 1 345 ? -15.184 12.302 16.639 1.00 84.12 345 GLY A N 1
ATOM 2807 C CA . GLY A 1 345 ? -16.025 11.318 15.954 1.00 84.12 345 GLY A CA 1
ATOM 2808 C C . GLY A 1 345 ? -15.258 10.054 15.563 1.00 84.12 345 GLY A C 1
ATOM 2809 O O . GLY A 1 345 ? -15.704 8.962 15.890 1.00 84.12 345 GLY A O 1
ATOM 2810 N N . SER A 1 346 ? -14.077 10.185 14.948 1.00 86.00 346 SER A N 1
ATOM 2811 C CA . SER A 1 346 ? -13.217 9.046 14.582 1.00 86.00 346 SER A CA 1
ATOM 2812 C C . SER A 1 346 ? -12.745 8.264 15.815 1.00 86.00 346 SER A C 1
ATOM 2814 O O . SER A 1 346 ? -12.720 7.034 15.811 1.00 86.00 346 SER A O 1
ATOM 2816 N N . VAL A 1 347 ? -12.404 8.977 16.894 1.00 89.56 347 VAL A N 1
ATOM 2817 C CA . VAL A 1 347 ? -12.019 8.373 18.180 1.00 89.56 347 VAL A CA 1
ATOM 2818 C C . VAL A 1 347 ? -13.181 7.563 18.757 1.00 89.56 347 VAL A C 1
ATOM 2820 O O . VAL A 1 347 ? -13.002 6.414 19.159 1.00 89.56 347 VAL A O 1
ATOM 2823 N N . PHE A 1 348 ? -14.393 8.110 18.742 1.00 89.56 348 PHE A N 1
ATOM 2824 C CA . PHE A 1 348 ? -15.576 7.400 19.219 1.00 89.56 348 PHE A CA 1
ATOM 2825 C C . PHE A 1 348 ? -15.961 6.211 18.338 1.00 89.56 348 PHE A C 1
ATOM 2827 O O . PHE A 1 348 ? -16.269 5.138 18.854 1.00 89.56 348 PHE A O 1
ATOM 2834 N N . GLU A 1 349 ? -15.885 6.378 17.018 1.00 89.69 349 GLU A N 1
ATOM 2835 C CA . GLU A 1 349 ? -16.089 5.314 16.035 1.00 89.69 349 GLU A CA 1
ATOM 2836 C C . GLU A 1 349 ? -15.137 4.140 16.300 1.00 89.69 349 GLU A C 1
ATOM 2838 O O . GLU A 1 349 ? -15.573 2.990 16.332 1.00 89.69 349 GLU A O 1
ATOM 2843 N N . SER A 1 350 ? -13.859 4.412 16.589 1.00 92.19 350 SER A N 1
ATOM 2844 C CA . SER A 1 350 ? -12.898 3.365 16.958 1.00 92.19 350 SER A CA 1
ATOM 2845 C C . SER A 1 350 ? -13.336 2.589 18.212 1.00 92.19 350 SER A C 1
ATOM 2847 O O . SER A 1 350 ? -13.264 1.360 18.236 1.00 92.19 350 SER A O 1
ATOM 2849 N N . GLY A 1 351 ? -13.912 3.276 19.203 1.00 93.44 351 GLY A N 1
ATOM 2850 C CA . GLY A 1 351 ? -14.514 2.657 20.384 1.00 93.44 351 GLY A CA 1
ATOM 2851 C C . GLY A 1 351 ? -15.698 1.745 20.054 1.00 93.44 351 GLY A C 1
ATOM 2852 O O . GLY A 1 351 ? -15.754 0.602 20.510 1.00 93.44 351 GLY A O 1
ATOM 2853 N N . LEU A 1 352 ? -16.623 2.200 19.204 1.00 92.81 352 LEU A N 1
ATOM 2854 C CA . LEU A 1 352 ? -17.738 1.366 18.737 1.00 92.81 352 LEU A CA 1
ATOM 2855 C C . LEU A 1 352 ? -17.243 0.143 17.953 1.00 92.81 352 LEU A C 1
ATOM 2857 O O . LEU A 1 352 ? -17.814 -0.946 18.056 1.00 92.81 352 LEU A O 1
ATOM 2861 N N . MET A 1 353 ? -16.149 0.280 17.206 1.00 94.12 353 MET A N 1
ATOM 2862 C CA . MET A 1 353 ? -15.535 -0.838 16.496 1.00 94.12 353 MET A CA 1
ATOM 2863 C C . MET A 1 353 ? -14.897 -1.872 17.441 1.00 94.12 353 MET A C 1
ATOM 2865 O O . MET A 1 353 ? -14.965 -3.068 17.139 1.00 94.12 353 MET A O 1
ATOM 2869 N N . ILE A 1 354 ? -14.371 -1.470 18.608 1.00 94.94 354 ILE A N 1
ATOM 2870 C CA . ILE A 1 354 ? -13.944 -2.405 19.673 1.00 94.94 354 ILE A CA 1
ATOM 2871 C C . ILE A 1 354 ? -15.136 -3.240 20.148 1.00 94.94 354 ILE A C 1
ATOM 2873 O O . ILE A 1 354 ? -15.058 -4.471 20.158 1.00 94.94 354 ILE A O 1
ATOM 2877 N N . VAL A 1 355 ? -16.257 -2.584 20.460 1.00 94.69 355 VAL A N 1
ATOM 2878 C CA . VAL A 1 355 ? -17.502 -3.240 20.896 1.00 94.69 355 VAL A CA 1
ATOM 2879 C C . VAL A 1 355 ? -17.972 -4.238 19.838 1.00 94.69 355 VAL A C 1
ATOM 2881 O O . VAL A 1 355 ? -18.227 -5.405 20.136 1.00 94.69 355 VAL A O 1
ATOM 2884 N N . ARG A 1 356 ? -18.022 -3.820 18.569 1.00 93.88 356 ARG A N 1
ATOM 2885 C CA . ARG A 1 356 ? -18.393 -4.683 17.437 1.00 93.88 356 ARG A CA 1
ATOM 2886 C C . ARG A 1 356 ? -17.467 -5.893 17.290 1.00 93.88 356 ARG A C 1
ATOM 2888 O O . ARG A 1 356 ? -17.934 -6.978 16.937 1.00 93.88 356 ARG A O 1
ATOM 2895 N N . ALA A 1 357 ? -16.167 -5.730 17.527 1.00 93.31 357 ALA A N 1
ATOM 2896 C CA . ALA A 1 357 ? -15.208 -6.831 17.488 1.00 93.31 357 ALA A CA 1
ATOM 2897 C C . ALA A 1 357 ? -15.416 -7.812 18.656 1.00 93.31 357 ALA A C 1
ATOM 2899 O O . ALA A 1 357 ? -15.435 -9.022 18.430 1.00 93.31 357 ALA A O 1
ATOM 2900 N N . GLN A 1 358 ? -15.653 -7.315 19.872 1.00 93.56 358 GLN A N 1
ATOM 2901 C CA . GLN A 1 358 ? -15.942 -8.140 21.054 1.00 93.56 358 GLN A CA 1
ATOM 2902 C C . GLN A 1 358 ? -17.268 -8.898 20.934 1.00 93.56 358 GLN A C 1
ATOM 2904 O O . GLN A 1 358 ? -17.317 -10.088 21.247 1.00 93.56 358 GLN A O 1
ATOM 2909 N N . ILE A 1 359 ? -18.313 -8.261 20.391 1.00 92.62 359 ILE A N 1
ATOM 2910 C CA . ILE A 1 359 ? -19.585 -8.922 20.068 1.00 92.62 359 ILE A CA 1
ATOM 2911 C C . ILE A 1 359 ? -19.347 -10.116 19.138 1.00 92.62 359 ILE A C 1
ATOM 2913 O O . ILE A 1 359 ? -19.851 -11.207 19.399 1.00 92.62 359 ILE A O 1
ATOM 2917 N N . ARG A 1 360 ? -18.560 -9.939 18.068 1.00 90.88 360 ARG A N 1
ATOM 2918 C CA . ARG A 1 360 ? -18.252 -11.032 17.127 1.00 90.88 360 ARG A CA 1
ATOM 2919 C C . ARG A 1 360 ? -17.452 -12.164 17.762 1.00 90.88 360 ARG A C 1
ATOM 2921 O O . ARG A 1 360 ? -17.609 -13.307 17.351 1.00 90.88 360 ARG A O 1
ATOM 2928 N N . LYS A 1 361 ? -16.627 -11.860 18.764 1.00 90.69 361 LYS A N 1
ATOM 2929 C CA . LYS A 1 361 ? -15.929 -12.869 19.572 1.00 90.69 361 LYS A CA 1
ATOM 2930 C C . LYS A 1 361 ? -16.836 -13.568 20.596 1.00 90.69 361 LYS A C 1
ATOM 2932 O O . LYS A 1 361 ? -16.378 -14.499 21.246 1.00 90.69 361 LYS A O 1
ATOM 2937 N N . GLY A 1 362 ? -18.078 -13.115 20.781 1.00 90.00 362 GLY A N 1
ATOM 2938 C CA . GLY A 1 362 ? -18.986 -13.607 21.822 1.00 90.00 362 GLY A CA 1
ATOM 2939 C C . GLY A 1 362 ? -18.688 -13.071 23.229 1.00 90.00 362 GLY A C 1
ATOM 2940 O O . GLY A 1 362 ? -19.304 -13.514 24.192 1.00 90.00 362 GLY A O 1
ATOM 2941 N N . GLN A 1 363 ? -17.775 -12.105 23.373 1.00 92.75 363 GLN A N 1
ATOM 2942 C CA . GLN A 1 363 ? -17.387 -11.520 24.662 1.00 92.75 363 GLN A CA 1
ATOM 2943 C C . GLN A 1 363 ? -18.323 -10.359 25.035 1.00 92.75 363 GLN A C 1
ATOM 2945 O O . GLN A 1 363 ? -17.936 -9.190 25.016 1.00 92.75 363 GLN A O 1
ATOM 2950 N N . LEU A 1 364 ? -19.584 -10.679 25.339 1.00 92.50 364 LEU A N 1
ATOM 2951 C CA . LEU A 1 364 ? -20.639 -9.679 25.562 1.00 92.50 364 LEU A CA 1
ATOM 2952 C C . LEU A 1 364 ? -20.415 -8.815 26.814 1.00 92.50 364 LEU A C 1
ATOM 2954 O O . LEU A 1 364 ? -20.793 -7.646 26.816 1.00 92.50 364 LEU A O 1
ATOM 2958 N N . ASP A 1 365 ? -19.786 -9.359 27.858 1.00 92.44 365 ASP A N 1
ATOM 2959 C CA . ASP A 1 365 ? -19.481 -8.614 29.089 1.00 92.44 365 ASP A CA 1
ATOM 2960 C C . ASP A 1 365 ? -18.443 -7.516 28.859 1.00 92.44 365 ASP A C 1
ATOM 2962 O O . ASP A 1 365 ? -18.611 -6.384 29.314 1.00 92.44 365 ASP A O 1
ATOM 2966 N N . GLU A 1 366 ? -17.390 -7.836 28.104 1.00 92.75 366 GLU A N 1
ATOM 2967 C CA . GLU A 1 366 ? -16.378 -6.856 27.715 1.00 92.75 366 GLU A CA 1
ATOM 2968 C C . GLU A 1 366 ? -16.990 -5.778 26.812 1.00 92.75 366 GLU A C 1
ATOM 2970 O O . GLU A 1 366 ? -16.765 -4.592 27.044 1.00 92.75 366 GLU A O 1
ATOM 2975 N N . ALA A 1 367 ? -17.834 -6.183 25.856 1.00 92.75 367 ALA A N 1
ATOM 2976 C CA . ALA A 1 367 ? -18.530 -5.269 24.954 1.00 92.75 367 ALA A CA 1
ATOM 2977 C C . ALA A 1 367 ? -19.440 -4.283 25.703 1.00 92.75 367 ALA A C 1
ATOM 2979 O O . ALA A 1 367 ? -19.458 -3.091 25.391 1.00 92.75 367 ALA A O 1
ATOM 2980 N N . LEU A 1 368 ? -20.168 -4.756 26.720 1.00 92.75 368 LEU A N 1
ATOM 2981 C CA . LEU A 1 368 ? -21.016 -3.900 27.548 1.00 92.75 368 LEU A CA 1
ATOM 2982 C C . LEU A 1 368 ? -20.185 -2.894 28.356 1.00 92.75 368 LEU A C 1
ATOM 2984 O O . LEU A 1 368 ? -20.547 -1.721 28.431 1.00 92.75 368 LEU A O 1
ATOM 2988 N N . LYS A 1 369 ? -19.057 -3.334 28.924 1.00 93.62 369 LYS A N 1
ATOM 2989 C CA . LYS A 1 369 ? -18.151 -2.466 29.686 1.00 93.62 369 LYS A CA 1
ATOM 2990 C C . LYS A 1 369 ? -17.571 -1.345 28.818 1.00 93.62 369 LYS A C 1
ATOM 2992 O O . LYS A 1 369 ? -17.550 -0.195 29.248 1.00 93.62 369 LYS A O 1
ATOM 2997 N N . GLU A 1 370 ? -17.135 -1.660 27.600 1.00 92.19 370 GLU A N 1
ATOM 2998 C CA . GLU A 1 370 ? -16.624 -0.658 26.652 1.00 92.19 370 GLU A CA 1
ATOM 2999 C C . GLU A 1 370 ? -17.737 0.336 26.239 1.00 92.19 370 GLU A C 1
ATOM 3001 O O . GLU A 1 370 ? -17.513 1.545 26.205 1.00 92.19 370 GLU A O 1
ATOM 3006 N N . LEU A 1 371 ? -18.982 -0.121 26.032 1.00 91.06 371 LEU A N 1
ATOM 3007 C CA . LEU A 1 371 ? -20.123 0.773 25.750 1.00 91.06 371 LEU A CA 1
ATOM 3008 C C . LEU A 1 371 ? -20.477 1.728 26.897 1.00 91.06 371 LEU A C 1
ATOM 3010 O O . LEU A 1 371 ? -20.926 2.852 26.639 1.00 91.06 371 LEU A O 1
ATOM 3014 N N . GLN A 1 372 ? -20.312 1.284 28.144 1.00 89.50 372 GLN A N 1
ATOM 3015 C CA . GLN A 1 372 ? -20.495 2.124 29.329 1.00 89.50 372 GLN A CA 1
ATOM 3016 C C . GLN A 1 372 ? -19.397 3.188 29.423 1.00 89.50 372 GLN A C 1
ATOM 3018 O O . GLN A 1 372 ? -19.682 4.341 29.729 1.00 89.50 372 GLN A O 1
ATOM 3023 N N . GLN A 1 373 ? -18.149 2.847 29.084 1.00 89.81 373 GLN A N 1
ATOM 3024 C CA . GLN A 1 373 ? -17.063 3.832 29.022 1.00 89.81 373 GLN A CA 1
ATOM 3025 C C . GLN A 1 373 ? -17.321 4.902 27.954 1.00 89.81 373 GLN A C 1
ATOM 3027 O O . GLN A 1 373 ? -17.095 6.087 28.196 1.00 89.81 373 GLN A O 1
ATOM 3032 N N . LEU A 1 374 ? -17.859 4.504 26.798 1.00 88.19 374 LEU A N 1
ATOM 3033 C CA . LEU A 1 374 ? -18.230 5.434 25.729 1.00 88.19 374 LEU A CA 1
ATOM 3034 C C . LEU A 1 374 ? -19.365 6.389 26.121 1.00 88.19 374 LEU A C 1
ATOM 3036 O O . LEU A 1 374 ? -19.451 7.485 25.569 1.00 88.19 374 LEU A O 1
ATOM 3040 N N . GLU A 1 375 ? -20.206 6.023 27.091 1.00 85.06 375 GLU A N 1
ATOM 3041 C CA . GLU A 1 375 ? -21.278 6.889 27.594 1.00 85.06 375 GLU A CA 1
ATOM 3042 C C . GLU A 1 375 ? -20.748 8.199 28.174 1.00 85.06 375 GLU A C 1
ATOM 3044 O O . GLU A 1 375 ? -21.296 9.267 27.907 1.00 85.06 375 GLU A O 1
ATOM 3049 N N . MET A 1 376 ? -19.617 8.131 28.880 1.00 81.88 376 MET A N 1
ATOM 3050 C CA . MET A 1 376 ? -18.966 9.303 29.471 1.00 81.88 376 MET A CA 1
ATOM 3051 C C . MET A 1 376 ? -18.544 10.330 28.411 1.00 81.88 376 MET A C 1
ATOM 3053 O O . MET A 1 376 ? -18.492 11.528 28.684 1.00 81.88 376 MET A O 1
ATOM 3057 N N . ASN A 1 377 ? -18.291 9.873 27.181 1.00 77.94 377 ASN A N 1
ATOM 3058 C CA . ASN A 1 377 ? -17.850 10.713 26.070 1.00 77.94 377 ASN A CA 1
ATOM 3059 C C . ASN A 1 377 ? -19.017 11.230 25.208 1.00 77.94 377 ASN A C 1
ATOM 3061 O O . ASN A 1 377 ? -18.823 12.141 24.396 1.00 77.94 377 ASN A O 1
ATOM 3065 N N . LEU A 1 378 ? -20.233 10.704 25.409 1.00 77.38 378 LEU A N 1
ATOM 3066 C CA . LEU A 1 378 ? -21.407 10.944 24.566 1.00 77.38 378 LEU A CA 1
ATOM 3067 C C . LEU A 1 378 ? -21.779 12.432 24.479 1.00 77.38 378 LEU A C 1
ATOM 3069 O O . LEU A 1 378 ? -22.006 12.943 23.387 1.00 77.38 378 LEU A O 1
ATOM 3073 N N . TYR A 1 379 ? -21.758 13.155 25.606 1.00 68.81 379 TYR A N 1
ATOM 3074 C CA . TYR A 1 379 ? -22.142 14.575 25.671 1.00 68.81 379 TYR A CA 1
ATOM 3075 C C . TYR A 1 379 ? -21.293 15.475 24.757 1.00 68.81 379 TYR A C 1
ATOM 3077 O O . TYR A 1 379 ? -21.767 16.492 24.248 1.00 68.81 379 TYR A O 1
ATOM 3085 N N . THR A 1 380 ? -20.033 15.098 24.524 1.00 70.19 380 THR A N 1
ATOM 3086 C CA . THR A 1 380 ? -19.124 15.864 23.658 1.00 70.19 380 THR A CA 1
ATOM 3087 C C . THR A 1 380 ? -19.368 15.628 22.169 1.00 70.19 380 THR A C 1
ATOM 3089 O O . THR A 1 380 ? -19.027 16.483 21.355 1.00 70.19 380 THR A O 1
ATOM 3092 N N . ILE A 1 381 ? -19.972 14.493 21.817 1.00 68.81 381 ILE A N 1
ATOM 3093 C CA . ILE A 1 381 ? -20.192 14.041 20.438 1.00 68.81 381 ILE A CA 1
ATOM 3094 C C . ILE A 1 381 ? -21.605 14.393 19.985 1.00 68.81 381 ILE A C 1
ATOM 3096 O O . ILE A 1 381 ? -21.786 14.824 18.848 1.00 68.81 381 ILE A O 1
ATOM 3100 N N . ASP A 1 382 ? -22.575 14.299 20.898 1.00 60.97 382 ASP A N 1
ATOM 3101 C CA . ASP A 1 382 ? -23.997 14.539 20.641 1.00 60.97 382 ASP A CA 1
ATOM 3102 C C . ASP A 1 382 ? -24.257 15.926 20.029 1.00 60.97 382 ASP A C 1
ATOM 3104 O O . ASP A 1 382 ? -25.062 16.078 19.117 1.00 60.97 382 ASP A O 1
ATOM 3108 N N . LYS A 1 383 ? -23.497 16.948 20.449 1.00 62.53 383 LYS A N 1
ATOM 3109 C CA . LYS A 1 383 ? -23.611 18.313 19.904 1.00 62.53 383 LYS A CA 1
ATOM 3110 C C . LYS A 1 383 ? -22.995 18.490 18.513 1.00 62.53 383 LYS A C 1
ATOM 3112 O O . LYS A 1 383 ? -23.429 19.366 17.774 1.00 62.53 383 LYS A O 1
ATOM 3117 N N . ALA A 1 384 ? -21.970 17.711 18.171 1.00 58.66 384 ALA A N 1
ATOM 3118 C CA . ALA A 1 384 ? -21.179 17.903 16.953 1.00 58.66 384 ALA A CA 1
ATOM 3119 C C . ALA A 1 384 ? -21.619 16.990 15.797 1.00 58.66 384 ALA A C 1
ATOM 3121 O O . ALA A 1 384 ? -21.503 17.384 14.639 1.00 58.66 384 ALA A O 1
ATOM 3122 N N . TYR A 1 385 ? -22.142 15.799 16.105 1.00 59.47 385 TYR A N 1
ATOM 3123 C CA . TYR A 1 385 ? -22.401 14.746 15.117 1.00 59.47 385 TYR A CA 1
ATOM 3124 C C . TYR A 1 385 ? -23.883 14.362 14.958 1.00 59.47 385 TYR A C 1
ATOM 3126 O O . TYR A 1 385 ? -24.186 13.593 14.055 1.00 59.47 385 TYR A O 1
ATOM 3134 N N . ARG A 1 386 ? -24.815 14.945 15.737 1.00 55.59 386 ARG A N 1
ATOM 3135 C CA . ARG A 1 386 ? -26.255 14.944 15.389 1.00 55.59 386 ARG A CA 1
ATOM 3136 C C . ARG A 1 386 ? -26.643 16.018 14.366 1.00 55.59 386 ARG A C 1
ATOM 3138 O O . ARG A 1 386 ? -27.649 15.874 13.688 1.00 55.59 386 ARG A O 1
ATOM 3145 N N . VAL A 1 387 ? -25.892 17.123 14.293 1.00 48.44 387 VAL A N 1
ATOM 3146 C CA . VAL A 1 387 ? -26.311 18.346 13.569 1.00 48.44 387 VAL A CA 1
ATOM 3147 C C . VAL A 1 387 ? -25.585 18.517 12.233 1.00 48.44 387 VAL A C 1
ATOM 3149 O O . VAL A 1 387 ? -26.137 19.075 11.288 1.00 48.44 387 VAL A O 1
ATOM 3152 N N . ASN A 1 388 ? -24.364 17.997 12.117 1.00 44.62 388 ASN A N 1
ATOM 3153 C CA . ASN A 1 388 ? -23.581 18.109 10.895 1.00 44.62 388 ASN A CA 1
ATOM 3154 C C . ASN A 1 388 ? -23.750 16.832 10.073 1.00 44.62 388 ASN A C 1
ATOM 3156 O O . ASN A 1 388 ? -23.095 15.831 10.350 1.00 44.62 388 ASN A O 1
ATOM 3160 N N . GLY A 1 389 ? -24.613 16.882 9.052 1.00 45.34 389 GLY A N 1
ATOM 3161 C CA . GLY A 1 389 ? -24.832 15.834 8.044 1.00 45.34 389 GLY A CA 1
ATOM 3162 C C . GLY A 1 389 ? -23.611 15.534 7.160 1.00 45.34 389 GLY A C 1
ATOM 3163 O O . GLY A 1 389 ? -23.729 15.437 5.944 1.00 45.34 389 GLY A O 1
ATOM 3164 N N . GLY A 1 390 ? -22.423 15.394 7.752 1.00 46.78 390 GLY A N 1
ATOM 3165 C CA . GLY A 1 390 ? -21.140 15.139 7.095 1.00 46.78 390 GLY A CA 1
ATOM 3166 C C . GLY A 1 390 ? -20.949 13.700 6.606 1.00 46.78 390 GLY A C 1
ATOM 3167 O O . GLY A 1 390 ? -19.820 13.224 6.563 1.00 46.78 390 GLY A O 1
ATOM 3168 N N . GLY A 1 391 ? -22.028 12.985 6.276 1.00 46.69 391 GLY A N 1
ATOM 3169 C CA . GLY A 1 391 ? -21.966 11.670 5.625 1.00 46.69 391 GLY A CA 1
ATOM 3170 C C . GLY A 1 391 ? -21.521 10.480 6.491 1.00 46.69 391 GLY A C 1
ATOM 3171 O O . GLY A 1 391 ? -21.334 9.396 5.946 1.00 46.69 391 GLY A O 1
ATOM 3172 N N . ARG A 1 392 ? -21.361 10.635 7.814 1.00 52.75 392 ARG A N 1
ATOM 3173 C CA . ARG A 1 392 ? -21.186 9.509 8.757 1.00 52.75 392 ARG A CA 1
ATOM 3174 C C . ARG A 1 392 ? -22.545 9.065 9.310 1.00 52.75 392 ARG A C 1
ATOM 3176 O O . ARG A 1 392 ? -23.398 9.911 9.557 1.00 52.75 392 ARG A O 1
ATOM 3183 N N . SER A 1 393 ? -22.731 7.757 9.517 1.00 59.47 393 SER A N 1
ATOM 3184 C CA . SER A 1 393 ? -23.890 7.212 10.244 1.00 59.47 393 SER A CA 1
ATOM 3185 C C . SER A 1 393 ? -23.985 7.846 11.632 1.00 59.47 393 SER A C 1
ATOM 3187 O O . SER A 1 393 ? -22.938 8.071 12.245 1.00 59.47 393 SER A O 1
ATOM 3189 N N . ASP A 1 394 ? -25.195 8.104 12.138 1.00 74.94 394 ASP A N 1
ATOM 3190 C CA . ASP A 1 394 ? -25.387 8.655 13.484 1.00 74.94 394 ASP A CA 1
ATOM 3191 C C . ASP A 1 394 ? -24.707 7.741 14.520 1.00 74.94 394 ASP A C 1
ATOM 3193 O O . ASP A 1 394 ? -25.169 6.644 14.832 1.00 74.94 394 ASP A O 1
ATOM 3197 N N . LEU A 1 395 ? -23.556 8.186 15.032 1.00 80.25 395 LEU A N 1
ATOM 3198 C CA . LEU A 1 395 ? -22.727 7.420 15.962 1.00 80.25 395 LEU A CA 1
ATOM 3199 C C . LEU A 1 395 ? -23.442 7.202 17.303 1.00 80.25 395 LEU A C 1
ATOM 3201 O O . LEU A 1 395 ? -23.204 6.202 17.984 1.00 80.25 395 LEU A O 1
ATOM 3205 N N . VAL A 1 396 ? -24.314 8.136 17.695 1.00 82.25 396 VAL A N 1
ATOM 3206 C CA . VAL A 1 396 ? -25.110 8.024 18.921 1.00 82.25 396 VAL A CA 1
ATOM 3207 C C . VAL A 1 396 ? -26.175 6.953 18.734 1.00 82.25 396 VAL A C 1
ATOM 3209 O O . VAL A 1 396 ? -26.396 6.136 19.631 1.00 82.25 396 VAL A O 1
ATOM 3212 N N . GLU A 1 397 ? -26.804 6.922 17.566 1.00 82.25 397 GLU A N 1
ATOM 3213 C CA . GLU A 1 397 ? -27.767 5.888 17.216 1.00 82.25 397 GLU A CA 1
ATOM 3214 C C . GLU A 1 397 ? -27.113 4.505 17.062 1.00 82.25 397 GLU A C 1
ATOM 3216 O O . GLU A 1 397 ? -27.619 3.523 17.607 1.00 82.25 397 GLU A O 1
ATOM 3221 N N . ASP A 1 398 ? -25.945 4.419 16.420 1.00 84.44 398 ASP A N 1
ATOM 3222 C CA . ASP A 1 398 ? -25.172 3.178 16.285 1.00 84.44 398 ASP A CA 1
ATOM 3223 C C . ASP A 1 398 ? -24.802 2.595 17.659 1.00 84.44 398 ASP A C 1
ATOM 3225 O O . ASP A 1 398 ? -24.983 1.402 17.917 1.00 84.44 398 ASP A O 1
ATOM 3229 N N . ARG A 1 399 ? -24.397 3.447 18.612 1.00 88.94 399 ARG A N 1
ATOM 3230 C CA . ARG A 1 399 ? -24.193 3.030 20.008 1.00 88.94 399 ARG A CA 1
ATOM 3231 C C . ARG A 1 399 ? -25.465 2.424 20.608 1.00 88.94 399 ARG A C 1
ATOM 3233 O O . ARG A 1 399 ? -25.388 1.365 21.234 1.00 88.94 399 ARG A O 1
ATOM 3240 N N . LYS A 1 400 ? -26.624 3.077 20.447 1.00 87.31 400 LYS A N 1
ATOM 3241 C CA . LYS A 1 400 ? -27.909 2.573 20.971 1.00 87.31 400 LYS A CA 1
ATOM 3242 C C . LYS A 1 400 ? -28.280 1.229 20.339 1.00 87.31 400 LYS A C 1
ATOM 3244 O O . LYS A 1 400 ? -28.667 0.313 21.064 1.00 87.31 400 LYS A O 1
ATOM 3249 N N . LYS A 1 401 ? -28.100 1.086 19.020 1.00 88.62 401 LYS A N 1
ATOM 3250 C CA . LYS A 1 401 ? -28.305 -0.166 18.268 1.00 88.62 401 LYS A CA 1
ATOM 3251 C C . LYS A 1 401 ? -27.441 -1.297 18.842 1.00 88.62 401 LYS A C 1
ATOM 3253 O O . LYS A 1 401 ? -27.957 -2.375 19.145 1.00 88.62 401 LYS A O 1
ATOM 3258 N N . LEU A 1 402 ? -26.151 -1.041 19.077 1.00 90.38 402 LEU A N 1
ATOM 3259 C CA . LEU A 1 402 ? -25.228 -2.016 19.671 1.00 90.38 402 LEU A CA 1
ATOM 3260 C C . LEU A 1 402 ? -25.589 -2.373 21.120 1.00 90.38 402 LEU A C 1
ATOM 3262 O O . LEU A 1 402 ? -25.543 -3.549 21.485 1.00 90.38 402 LEU A O 1
ATOM 3266 N N . LEU A 1 403 ? -25.985 -1.391 21.934 1.00 90.81 403 LEU A N 1
ATOM 3267 C CA . LEU A 1 403 ? -26.412 -1.623 23.314 1.00 90.81 403 LEU A CA 1
ATOM 3268 C C . LEU A 1 403 ? -27.664 -2.506 23.367 1.00 90.81 403 LEU A C 1
ATOM 3270 O O . LEU A 1 403 ? -27.660 -3.526 24.055 1.00 90.81 403 LEU A O 1
ATOM 3274 N N . ARG A 1 404 ? -28.693 -2.173 22.577 1.00 89.88 404 ARG A N 1
ATOM 3275 C CA . ARG A 1 404 ? -29.923 -2.969 22.454 1.00 89.88 404 ARG A CA 1
ATOM 3276 C C . ARG A 1 404 ? -29.615 -4.405 22.033 1.00 89.88 404 ARG A C 1
ATOM 3278 O O . ARG A 1 404 ? -30.155 -5.346 22.614 1.00 89.88 404 ARG A O 1
ATOM 3285 N N . TYR A 1 405 ? -28.717 -4.588 21.064 1.00 90.56 405 TYR A N 1
ATOM 3286 C CA . TYR A 1 405 ? -28.288 -5.914 20.620 1.00 90.56 405 TYR A CA 1
ATOM 3287 C C . TYR A 1 405 ? -27.636 -6.727 21.750 1.00 90.56 405 TYR A C 1
ATOM 3289 O O . TYR A 1 405 ? -28.006 -7.883 21.963 1.00 90.56 405 TYR A O 1
ATOM 3297 N N . ILE A 1 406 ? -26.695 -6.136 22.496 1.00 91.94 406 ILE A N 1
ATOM 3298 C CA . ILE A 1 406 ? -26.022 -6.819 23.613 1.00 91.94 406 ILE A CA 1
ATOM 3299 C C . ILE A 1 406 ? -27.020 -7.167 24.719 1.00 91.94 406 ILE A C 1
ATOM 3301 O O . ILE A 1 406 ? -27.013 -8.301 25.192 1.00 91.94 406 ILE A O 1
ATOM 3305 N N . LEU A 1 407 ? -27.890 -6.231 25.112 1.00 90.88 407 LEU A N 1
ATOM 3306 C CA . LEU A 1 407 ? -28.887 -6.455 26.164 1.00 90.88 407 LEU A CA 1
ATOM 3307 C C . LEU A 1 407 ? -29.840 -7.598 25.801 1.00 90.88 407 LEU A C 1
ATOM 3309 O O . LEU A 1 407 ? -30.027 -8.507 26.607 1.00 90.88 407 LEU A O 1
ATOM 3313 N N . ARG A 1 408 ? -30.338 -7.634 24.558 1.00 90.00 408 ARG A N 1
ATOM 3314 C CA . ARG A 1 408 ? -31.169 -8.744 24.060 1.00 90.00 408 ARG A CA 1
ATOM 3315 C C . ARG A 1 408 ? -30.429 -10.075 24.038 1.00 90.00 408 ARG A C 1
ATOM 3317 O O . ARG A 1 408 ? -31.004 -11.094 24.402 1.00 90.00 408 ARG A O 1
ATOM 3324 N N . LYS A 1 409 ? -29.154 -10.090 23.633 1.00 91.50 409 LYS A N 1
ATOM 3325 C CA . LYS A 1 409 ? -28.323 -11.308 23.669 1.00 91.50 409 LYS A CA 1
ATOM 3326 C C . LYS A 1 409 ? -28.020 -11.790 25.087 1.00 91.50 409 LYS A C 1
ATOM 3328 O O . LYS A 1 409 ? -27.716 -12.964 25.255 1.00 91.50 409 LYS A O 1
ATOM 3333 N N . LYS A 1 410 ? -28.110 -10.904 26.077 1.00 91.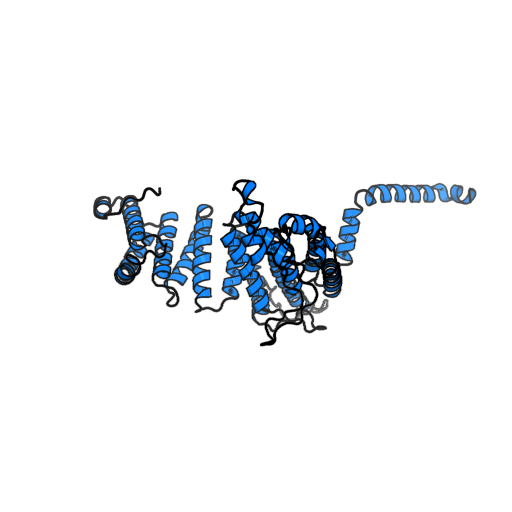38 410 LYS A N 1
ATOM 3334 C CA . LYS A 1 410 ? -27.991 -11.207 27.507 1.00 91.38 410 LYS A CA 1
ATOM 3335 C C . LYS A 1 410 ? -29.343 -11.409 28.205 1.00 91.38 410 LYS A C 1
ATOM 3337 O O . LYS A 1 410 ? -29.369 -11.414 29.429 1.00 91.38 410 LYS A O 1
ATOM 3342 N N . GLU A 1 411 ? -30.438 -11.525 27.451 1.00 91.38 411 GLU A N 1
ATOM 3343 C CA . GLU A 1 411 ? -31.801 -11.742 27.967 1.00 91.38 411 GLU A CA 1
ATOM 3344 C C . GLU A 1 411 ? -32.354 -10.599 28.848 1.00 91.38 411 GLU A C 1
ATOM 3346 O O . GLU A 1 411 ? -33.343 -10.761 29.556 1.00 91.38 411 GLU A O 1
ATOM 3351 N N . ARG A 1 412 ? -31.765 -9.397 28.769 1.00 90.62 412 ARG A N 1
ATOM 3352 C CA . ARG A 1 412 ? -32.234 -8.180 29.460 1.00 90.62 412 ARG A CA 1
ATOM 3353 C C . ARG A 1 412 ? -33.188 -7.398 28.559 1.00 90.62 412 ARG A C 1
ATOM 3355 O O . ARG A 1 412 ? -32.842 -6.334 28.049 1.00 90.62 412 ARG A O 1
ATOM 3362 N N . TYR A 1 413 ? -34.357 -7.975 28.289 1.00 87.19 413 TYR A N 1
ATOM 3363 C CA . TYR A 1 413 ? -35.300 -7.442 27.298 1.00 87.19 413 TYR A CA 1
ATOM 3364 C C . TYR A 1 413 ? -35.954 -6.123 27.720 1.00 87.19 413 TYR A C 1
ATOM 3366 O O . TYR A 1 413 ? -36.058 -5.232 26.886 1.00 87.19 413 TYR A O 1
ATOM 3374 N N . GLU A 1 414 ? -36.303 -5.965 29.001 1.00 85.69 414 GLU A N 1
ATOM 3375 C CA . GLU A 1 414 ? -36.939 -4.744 29.524 1.00 85.69 414 GLU A CA 1
ATOM 3376 C C . GLU A 1 414 ? -36.073 -3.504 29.252 1.00 85.69 414 GLU A C 1
ATOM 3378 O O . GLU A 1 414 ? -36.501 -2.572 28.577 1.00 85.69 414 GLU A O 1
ATOM 3383 N N . GLU A 1 415 ? -34.799 -3.555 29.644 1.00 85.12 415 GLU A N 1
ATOM 3384 C CA . GLU A 1 415 ? -33.835 -2.475 29.392 1.00 85.12 415 GLU A CA 1
ATOM 3385 C C . GLU A 1 415 ? -33.567 -2.241 27.899 1.00 85.12 415 GLU A C 1
ATOM 3387 O O . GLU A 1 415 ? -33.234 -1.137 27.471 1.00 85.12 415 GLU A O 1
ATOM 3392 N N . ALA A 1 416 ? -33.668 -3.292 27.082 1.00 82.81 416 ALA A N 1
ATOM 3393 C CA . ALA A 1 416 ? -33.470 -3.180 25.644 1.00 82.81 416 ALA A CA 1
ATOM 3394 C C . ALA A 1 416 ? -34.657 -2.508 24.939 1.00 82.81 416 ALA A C 1
ATOM 3396 O O . ALA A 1 416 ? -34.464 -1.908 23.879 1.00 82.81 416 ALA A O 1
ATOM 3397 N N . ASP A 1 417 ? -35.863 -2.635 25.488 1.00 81.56 417 ASP A N 1
ATOM 3398 C CA . ASP A 1 417 ? -37.087 -2.071 24.923 1.00 81.56 417 ASP A CA 1
ATOM 3399 C C . ASP A 1 417 ? -37.325 -0.621 25.382 1.00 81.56 417 ASP A C 1
ATOM 3401 O O . ASP A 1 417 ? -37.961 0.146 24.662 1.00 81.56 417 ASP A O 1
ATOM 3405 N N . GLU A 1 418 ? -36.715 -0.194 26.494 1.00 81.44 418 GLU A N 1
ATOM 3406 C CA . GLU A 1 418 ? -36.628 1.223 26.891 1.00 81.44 418 GLU A CA 1
ATOM 3407 C C . GLU A 1 418 ? -35.783 2.073 25.920 1.00 81.44 418 GLU A C 1
ATOM 3409 O O . GLU A 1 418 ? -35.948 3.294 25.823 1.00 81.44 418 GLU A O 1
ATOM 3414 N N . LEU A 1 419 ? -34.873 1.447 25.168 1.00 78.38 419 LEU A N 1
ATOM 3415 C CA . LEU A 1 419 ? -34.036 2.133 24.186 1.00 78.38 419 LEU A CA 1
ATOM 3416 C C . LEU A 1 419 ? -34.819 2.395 22.893 1.00 78.38 419 LEU A C 1
ATOM 3418 O O . LEU A 1 419 ? -34.902 1.535 22.016 1.00 78.38 419 LEU A O 1
ATOM 3422 N N . TYR A 1 420 ? -35.316 3.624 22.728 1.00 66.50 420 TYR A N 1
ATOM 3423 C CA . TYR A 1 420 ? -35.860 4.075 21.445 1.00 66.50 420 TYR A CA 1
ATOM 3424 C C . TYR A 1 420 ? -34.738 4.189 20.400 1.00 66.50 420 TYR A C 1
ATOM 3426 O O . TYR A 1 420 ? -33.791 4.977 20.550 1.00 66.50 420 TYR A O 1
ATOM 3434 N N . VAL A 1 421 ? -34.851 3.381 19.349 1.00 63.06 421 VAL A N 1
ATOM 3435 C CA . VAL A 1 421 ? -33.943 3.310 18.202 1.00 63.06 421 VAL A CA 1
ATOM 3436 C C . VAL A 1 421 ? -34.798 3.490 16.953 1.00 63.06 421 VAL A C 1
ATOM 3438 O O . VAL A 1 421 ? -35.786 2.771 16.814 1.00 63.06 421 VAL A O 1
ATOM 3441 N N . GLU A 1 422 ? -34.443 4.428 16.073 1.00 57.53 422 GLU A N 1
ATOM 3442 C CA . GLU A 1 422 ? -35.141 4.579 14.796 1.00 57.53 422 GLU A CA 1
ATOM 3443 C C . GLU A 1 422 ? -34.864 3.330 13.939 1.00 57.53 422 GLU A C 1
ATOM 3445 O O . GLU A 1 422 ? -33.735 2.836 13.832 1.00 57.53 422 GLU A O 1
ATOM 3450 N N . GLU A 1 423 ? -35.929 2.722 13.418 1.00 47.50 423 GLU A N 1
ATOM 3451 C CA . GLU A 1 423 ? -35.813 1.516 12.604 1.00 47.50 423 GLU A CA 1
ATOM 3452 C C . GLU A 1 423 ? -35.311 1.883 11.207 1.00 47.50 423 GLU A C 1
ATOM 3454 O O . GLU A 1 423 ? -36.095 2.204 10.320 1.00 47.50 423 GLU A O 1
ATOM 3459 N N . ASP A 1 424 ? -34.000 1.783 10.998 1.00 42.09 424 ASP A N 1
ATOM 3460 C CA . ASP A 1 424 ? -33.435 1.670 9.654 1.00 42.09 424 ASP A CA 1
ATOM 3461 C C . ASP A 1 424 ? -33.351 0.196 9.245 1.00 42.09 424 ASP A C 1
ATOM 3463 O O . ASP A 1 424 ? -32.763 -0.640 9.940 1.00 42.09 424 ASP A O 1
ATOM 3467 N N . SER A 1 425 ? -33.918 -0.111 8.079 1.00 36.28 425 SER A N 1
ATOM 3468 C CA . SER A 1 425 ? -33.981 -1.431 7.445 1.00 36.28 425 SER A CA 1
ATOM 3469 C C . SER A 1 425 ? -32.622 -1.907 6.904 1.00 36.28 425 SER A C 1
ATOM 3471 O O . SER A 1 425 ? -32.469 -2.138 5.704 1.00 36.28 425 SER A O 1
ATOM 3473 N N . LEU A 1 426 ? -31.607 -2.021 7.760 1.00 37.28 426 LEU A N 1
ATOM 3474 C CA . LEU A 1 426 ? -30.289 -2.555 7.400 1.00 37.28 426 LEU A CA 1
ATOM 3475 C C . LEU A 1 426 ? -29.864 -3.684 8.346 1.00 37.28 426 LEU A C 1
ATOM 3477 O O . LEU A 1 426 ? -28.806 -3.651 8.976 1.00 37.28 426 LEU A O 1
ATOM 3481 N N . PHE A 1 427 ? -30.711 -4.710 8.387 1.00 41.88 427 PHE A N 1
ATOM 3482 C CA . PHE A 1 427 ? -30.288 -6.104 8.468 1.00 41.88 427 PHE A CA 1
ATOM 3483 C C . PHE A 1 427 ? -30.939 -6.887 7.337 1.00 41.88 427 PHE A C 1
ATOM 3485 O O . PHE A 1 427 ? -32.143 -6.647 7.090 1.00 41.88 427 PHE A O 1
#

Secondary structure (DSSP, 8-state):
-HHHHHHTHHHHHHHHHHHHHHHHHHHHHHHHHHHHHHHHHS-S---HHHHHHHHHHHHHHHTS-EEETTTEEE---HHHHHHHHHHHHHTTTS-GGGGSPPHHHHHHTSPPPPTT--TT---------------S---HHHHHHHHHHHHHHHHHHHHHHHHHHTT-SHHHHHHHHHHHHTT-HHHHHHHHHHHHHHHHHHHHHHHHHTSPPPPTT--SS--PPP----HHHHHHHHHHHHHTS--EEETTTTEE--HHHHHHHHHHHHHHHHHHTTSSS-HHHHHHHHHHHHHHSPTTSHHHHHHHHHHHHHHHHHTTT-THHHHHHHHHHHHHTT-SSS-HHHHHHHHHHHHHHHHHTT-HHHHHHHHHHHHHHHHHH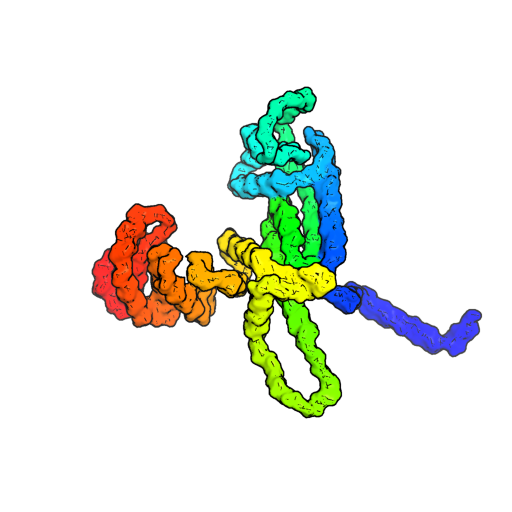HHHHTT--SS---HHHHHHHHHHHHHHHTT-HHHHHSS--------

Sequence (427 aa):
MLTYIRENRKYVFFLLFVWVIATAWILPNRYKLLSKLALAIRPPGYDLKTAEEFIEKGDSILQREISYQDLGERIPDLDVMREACLYYYSLSGRDNVLYRPAWTDSISIWRFKDSGMNDESGGKKLSSKSRNPITGSFNPGEYWKTVSPTVLEALDYYKRALNFSGPDLNVPKKIEKTALAVCRPEEVLLAYADYVRNTEEAVRIVMEETKKPKSFFSCNSGEDPPNVLTEKQNQMRVWSQIKSNSFVIDRERNLKVSTNDFKKALNVLAFGIYKTGLNSISPLEADGILEKLLFFSDPGTVEYDELLMKRGMLNYQLGKRDPFFLNKAIFYFRETSKSNLLEKGSVFESGLMIVRAQIRKGQLDEALKELQQLEMNLYTIDKAYRVNGGGRSDLVEDRKKLLRYILRKKERYEEADELYVEEDSLF

pLDDT: mean 76.27, std 16.66, range [29.34, 95.69]

Organism: NCBI:txid1218565

Foldseek 3Di:
DVVVCVVCVVVVVVVVVCVVVCCVVCVVCVVVVVVVVCCVVPPLAADQVLLVVLLVVLVVLQQFFFQDPQPGTDGDDLVLLLVLLVCVVVCPPHDPVPLFPDQVCCPPPNDDDPPPDDVPDDDDDDDDDDPPPPPDPDRSVSVLVRCLVSLVVSLVSLVVSLSHNQLDLPSLVSNCSSCSSNNNVVSSLVSLVSNLVSNLVLLLVVVVVPPPPDPPPDDDDDCPDDCPDDPVNSSLVSLVQLLVQCDQSDPVVSDTRHLVSNLVSLVSNQVVCVVVVCPPPPLVVNLVSLVSNLSSDDPLDPSNLVSLLVSLVSLLVVCVVPVVSLVVSLVSLVVSLPHPHDDPVSNLVSLLSNLVSCVSVVNLVVSLVSLVVSVVVCVVCVVPQVPDPPPDDRSVLSSLVSNLVSCVVVVVNVVSVVRDHPDDPDD

Radius of gyration: 31.43 Å; chains: 1; bounding box: 77×89×74 Å